Protein AF-A0A349JAU4-F1 (afdb_monomer_lite)

Sequence (386 aa):
MHLSLSAKLILGFAVILLIAALAGAVAVWSIRAIDQTSDAAIAVGKVDIAILECRRSEKDFILRGRGKPAGDEKDAVEKHADAVRALAASEANVAGCVLTDGQRDLLAVVGPLRTHYAMQFADLITAVERRESAFADWRQLGWDFTAAIQVARATGGLSASELALLDQEVVQPFLLLRITAVYLLATRADAQWDGYQKQLAVVRGSFDRFASGAPSAAALSASIKTLLARYAAAGAEFHAGMLAQRTAESAMSKAGRSIQVSLAPLAASLTEAQHAQIARSYLLMGILGLGMMLAAIFVAWAVMRTVARPVGAAARQLVAAGEQIGAASGQVGSSSQTLAQGASEQAGSLEETSATLEELAAGTRQNANHARQADALAKEAQPANS

Foldseek 3Di:
DDDDPVRLVVVLVVVLVVLVVVLVVLVVVLVVVLVLLVQLLVLLVQLLVLLVQLVVLLVQCVVQPQDDDVPDPGGSLRSNVVSLVSNVVSLVSSVPGDDDPVLVVLSVLLVVLSVQLNVLSVLLSVLSVLLVVLVVQLVVLLVVLVVLLVVVVVVPQFDPVLNVLCCVLAVVLVVVLVVLLVVCVVVVDVVSVVVSVVSLVSNVVSLVVSCVVTVSCVVSSVVNVVSSVSSVVSSVSNNSSSVSNVVSVVSSVVSSVVSVVSSVVSSVVSVVVSVVSVVVSVVVSVVSVVVSVVSVVVSVVCCCVPPVVVVVVVVVVVVVVVVVVVVVVVVVVVVVVVVVVVVVVVVVVVVVVVVVVVVVVVVVVVVVVVVVVVVVVVVVPDDDDD

pLDDT: mean 90.43, std 9.56, range [39.66, 98.69]

Radius of gyration: 65.63 Å; chains: 1; bounding box: 123×42×228 Å

Secondary structure (DSSP, 8-state):
----HHHHHHHHHHHHHHHHHHHHHHHHHHHHHHHHHHHHHHHHHHHHHHHHHHHHHHHHHHHHTTPPPTT-SS-HHHHHHHHHHHHHHHHHHHHTS---HHHHHHHHTHHHHHHHHHHHHHHHHHHHHHHHHHHHHHHHHHHHHHHHHHHHHHHT-S-HHHHHHHIIIIIHHHHHHHHHHHHHHHH--HHHHHHHHHHHHHHHHHHHHHHHH-GGGHHHHHHHHHHHHHHHHHHHHHHHHHHHHHHHHHHHHHHHHHHHHHHHHHHHHHHHHHHHHHHHHHHHHHHHHHHHHHHHHHHHHHHIIIIIHHHHHHHHHHHHHHHHHHHHHHHHHHHHHHHHHHHHHHHHHHHHHHHHHHHHHHHHHHHHHHHHHHHHHHHH------

Structure (mmCIF, N/CA/C/O backbone):
data_AF-A0A349JAU4-F1
#
_entry.id   AF-A0A349JAU4-F1
#
loop_
_atom_site.group_PDB
_atom_site.id
_atom_site.type_symbol
_atom_site.label_atom_id
_atom_site.label_alt_id
_atom_site.label_comp_id
_atom_site.label_asym_id
_atom_site.label_entity_id
_atom_site.label_seq_id
_atom_site.pdbx_PDB_ins_code
_atom_site.Cartn_x
_atom_site.Cartn_y
_atom_site.Cartn_z
_atom_site.occupancy
_atom_site.B_iso_or_equiv
_atom_site.auth_seq_id
_atom_site.auth_comp_id
_atom_site.auth_asym_id
_atom_site.auth_atom_id
_atom_site.pdbx_PDB_model_num
ATOM 1 N N . MET A 1 1 ? 44.936 -10.995 -57.650 1.00 45.59 1 MET A N 1
ATOM 2 C CA . MET A 1 1 ? 43.735 -10.994 -58.519 1.00 45.59 1 MET A CA 1
ATOM 3 C C . MET A 1 1 ? 43.300 -9.559 -58.781 1.00 45.59 1 MET A C 1
ATOM 5 O O . MET A 1 1 ? 42.968 -8.858 -57.834 1.00 45.59 1 MET A O 1
ATOM 9 N N . HIS A 1 2 ? 43.315 -9.102 -60.036 1.00 69.44 2 HIS A N 1
ATOM 10 C CA . HIS A 1 2 ? 42.683 -7.834 -60.413 1.00 69.44 2 HIS A CA 1
ATOM 11 C C . HIS A 1 2 ? 41.173 -8.065 -60.554 1.00 69.44 2 HIS A C 1
ATOM 13 O O . HIS A 1 2 ? 40.732 -8.718 -61.491 1.00 69.44 2 HIS A O 1
ATOM 19 N N . LEU A 1 3 ? 40.380 -7.558 -59.609 1.00 75.31 3 LEU A N 1
ATOM 20 C CA . LEU A 1 3 ? 38.917 -7.560 -59.720 1.00 75.31 3 LEU A CA 1
ATOM 21 C C . LEU A 1 3 ? 38.465 -6.654 -60.875 1.00 75.31 3 LEU A C 1
ATOM 23 O O . LEU A 1 3 ? 38.996 -5.546 -61.039 1.00 75.31 3 LEU A O 1
ATOM 27 N N . SER A 1 4 ? 37.462 -7.110 -61.631 1.00 83.19 4 SER A N 1
ATOM 28 C CA . SER A 1 4 ? 36.796 -6.309 -62.661 1.00 83.19 4 SER A CA 1
ATOM 29 C C . SER A 1 4 ? 36.114 -5.078 -62.047 1.00 83.19 4 SER A C 1
ATOM 31 O O . SER A 1 4 ? 35.809 -5.035 -60.852 1.00 83.19 4 SER A O 1
ATOM 33 N N . LEU A 1 5 ? 35.893 -4.044 -62.862 1.00 76.25 5 LEU A N 1
ATOM 34 C CA . LEU A 1 5 ? 35.290 -2.784 -62.417 1.00 76.25 5 LEU A CA 1
ATOM 35 C C . LEU A 1 5 ? 33.889 -2.991 -61.814 1.00 76.25 5 LEU A C 1
ATOM 37 O O . LEU A 1 5 ? 33.578 -2.436 -60.761 1.00 76.25 5 LEU A O 1
ATOM 41 N N . SER A 1 6 ? 33.081 -3.845 -62.447 1.00 78.25 6 SER A N 1
ATOM 42 C CA . SER A 1 6 ? 31.750 -4.227 -61.972 1.00 78.25 6 SER A CA 1
ATOM 43 C C . SER A 1 6 ? 31.804 -4.939 -60.620 1.00 78.25 6 SER A C 1
ATOM 45 O O . SER A 1 6 ? 31.043 -4.591 -59.721 1.00 78.25 6 SER A O 1
ATOM 47 N N . ALA A 1 7 ? 32.752 -5.861 -60.427 1.00 81.12 7 ALA A N 1
ATOM 48 C CA . ALA A 1 7 ? 32.914 -6.569 -59.159 1.00 81.12 7 ALA A CA 1
ATOM 49 C C . ALA A 1 7 ? 33.270 -5.621 -58.000 1.00 81.12 7 ALA A C 1
ATOM 51 O O . ALA A 1 7 ? 32.777 -5.799 -56.890 1.00 81.12 7 ALA A O 1
ATOM 52 N N . LYS A 1 8 ? 34.072 -4.576 -58.249 1.00 78.88 8 LYS A N 1
ATOM 53 C CA . 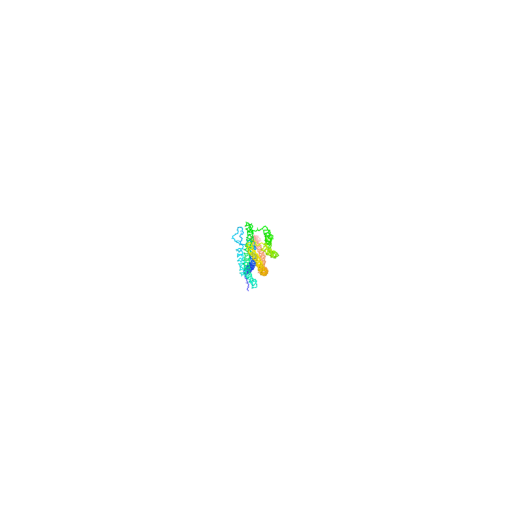LYS A 1 8 ? 34.425 -3.565 -57.233 1.00 78.88 8 LYS A CA 1
ATOM 54 C C . LYS A 1 8 ? 33.229 -2.705 -56.815 1.00 78.88 8 LYS A C 1
ATOM 56 O O . LYS A 1 8 ? 33.072 -2.431 -55.628 1.00 78.88 8 LYS A O 1
ATOM 61 N N . LEU A 1 9 ? 32.391 -2.296 -57.770 1.00 80.25 9 LEU A N 1
ATOM 62 C CA . LEU A 1 9 ? 31.185 -1.504 -57.498 1.00 80.25 9 LEU A CA 1
ATOM 63 C C . LEU A 1 9 ? 30.137 -2.314 -56.728 1.00 80.25 9 LEU A C 1
ATOM 65 O O . LEU A 1 9 ? 29.608 -1.835 -55.727 1.00 80.25 9 LEU A O 1
ATOM 69 N N . ILE A 1 10 ? 29.893 -3.559 -57.150 1.00 86.25 10 ILE A N 1
ATOM 70 C CA . ILE A 1 10 ? 28.958 -4.467 -56.473 1.00 86.25 10 ILE A CA 1
ATOM 71 C C . ILE A 1 10 ? 29.436 -4.761 -55.050 1.00 86.25 10 ILE A C 1
ATOM 73 O O . ILE A 1 10 ? 28.635 -4.711 -54.123 1.00 86.25 10 ILE A O 1
ATOM 77 N N . LEU A 1 11 ? 30.737 -5.003 -54.854 1.00 83.00 11 LEU A N 1
ATOM 78 C CA . LEU A 1 11 ? 31.301 -5.236 -53.525 1.00 83.00 11 LEU A CA 1
ATOM 79 C C . LEU A 1 11 ? 31.113 -4.021 -52.604 1.00 83.00 11 LEU A C 1
ATOM 81 O O . LEU A 1 11 ? 30.709 -4.188 -51.458 1.00 83.00 11 LEU A O 1
ATOM 85 N N . GLY A 1 12 ? 31.351 -2.802 -53.102 1.00 78.94 12 GLY A N 1
ATOM 86 C CA . GLY A 1 12 ? 31.128 -1.575 -52.331 1.00 78.94 12 GLY A CA 1
ATOM 87 C C . GLY A 1 12 ? 29.667 -1.406 -51.905 1.00 78.94 12 GLY A C 1
ATOM 88 O O . GLY A 1 12 ? 29.391 -1.124 -50.741 1.00 78.94 12 GLY A O 1
ATOM 89 N N . PHE A 1 13 ? 28.729 -1.647 -52.823 1.00 84.19 13 PHE A N 1
ATOM 90 C CA . PHE A 1 13 ? 27.298 -1.579 -52.524 1.00 84.19 13 PHE A CA 1
ATOM 91 C C . PHE A 1 13 ? 26.848 -2.682 -51.553 1.00 84.19 13 PHE A C 1
ATOM 93 O O . PHE A 1 13 ? 26.111 -2.410 -50.607 1.00 84.19 13 PHE A O 1
ATOM 100 N N . ALA A 1 14 ? 27.344 -3.911 -51.724 1.00 85.44 14 ALA A N 1
ATOM 101 C CA . ALA A 1 14 ? 27.048 -5.035 -50.838 1.00 85.44 14 ALA A CA 1
ATOM 102 C C . ALA A 1 14 ? 27.532 -4.785 -49.400 1.00 85.44 14 ALA A C 1
ATOM 104 O O . ALA A 1 14 ? 26.813 -5.089 -48.450 1.00 85.44 14 ALA A O 1
ATOM 105 N N . VAL A 1 15 ? 28.714 -4.182 -49.228 1.00 82.38 15 VAL A N 1
ATOM 106 C CA . VAL A 1 15 ? 29.238 -3.802 -47.906 1.00 82.38 15 VAL A CA 1
ATOM 107 C C . VAL A 1 15 ? 28.345 -2.751 -47.241 1.00 82.38 15 VAL A C 1
ATOM 109 O O . VAL A 1 15 ? 28.022 -2.896 -46.065 1.00 82.38 15 VAL A O 1
ATOM 112 N N . ILE A 1 16 ? 27.891 -1.734 -47.981 1.00 82.31 16 ILE A N 1
ATOM 113 C CA . ILE A 1 16 ? 26.983 -0.703 -47.447 1.00 82.31 16 ILE A CA 1
ATOM 114 C C . ILE A 1 16 ? 25.659 -1.327 -46.988 1.00 82.31 16 ILE A C 1
ATOM 116 O O . ILE A 1 16 ? 25.203 -1.045 -45.880 1.00 82.31 16 ILE A O 1
ATOM 120 N N . LEU A 1 17 ? 25.065 -2.205 -47.802 1.00 87.06 17 LEU A N 1
ATOM 121 C CA . LEU A 1 17 ? 23.822 -2.892 -47.444 1.00 87.06 17 LEU A CA 1
ATOM 122 C C . LEU A 1 17 ? 23.982 -3.788 -46.212 1.00 87.06 17 LEU A C 1
ATOM 124 O O . LEU A 1 17 ? 23.112 -3.793 -45.344 1.00 87.06 17 LEU A O 1
ATOM 128 N N . LEU A 1 18 ? 25.094 -4.518 -46.108 1.00 86.12 18 LEU A N 1
ATOM 129 C CA . LEU A 1 18 ? 25.373 -5.381 -44.960 1.00 86.12 18 LEU A CA 1
ATOM 130 C C . LEU A 1 18 ? 25.531 -4.571 -43.668 1.00 86.12 18 LEU A C 1
ATOM 132 O O . LEU A 1 18 ? 24.980 -4.942 -42.633 1.00 86.12 18 LEU A O 1
ATOM 136 N N . ILE A 1 19 ? 26.234 -3.440 -43.735 1.00 82.62 19 ILE A N 1
ATOM 137 C CA . ILE A 1 19 ? 26.391 -2.523 -42.604 1.00 82.62 19 ILE A CA 1
ATOM 138 C C . ILE A 1 19 ? 25.033 -1.935 -42.191 1.00 82.62 19 ILE A C 1
ATOM 140 O O . ILE A 1 19 ? 24.712 -1.923 -41.003 1.00 82.62 19 ILE A O 1
ATOM 144 N N . ALA A 1 20 ? 24.211 -1.503 -43.152 1.00 84.56 20 ALA A N 1
ATOM 145 C CA . ALA A 1 20 ? 22.874 -0.977 -42.879 1.00 84.56 20 ALA A CA 1
ATOM 146 C C . ALA A 1 20 ? 21.957 -2.032 -42.233 1.00 84.56 20 ALA A C 1
ATOM 148 O O . ALA A 1 20 ? 21.247 -1.732 -41.272 1.00 84.56 20 ALA A O 1
ATOM 149 N N . ALA A 1 21 ? 22.008 -3.281 -42.705 1.00 89.44 21 ALA A N 1
ATOM 150 C CA . ALA A 1 21 ? 21.253 -4.387 -42.120 1.00 89.44 21 ALA A CA 1
ATOM 151 C C . ALA A 1 21 ? 21.699 -4.691 -40.681 1.00 89.44 21 ALA A C 1
ATOM 153 O O . ALA A 1 21 ? 20.860 -4.864 -39.795 1.00 89.44 21 ALA A O 1
ATOM 154 N N . LEU A 1 22 ? 23.012 -4.699 -40.426 1.00 86.06 22 LEU A N 1
ATOM 155 C CA . LEU A 1 22 ? 23.565 -4.894 -39.087 1.00 86.06 22 LEU A CA 1
ATOM 156 C C . LEU A 1 22 ? 23.158 -3.755 -38.141 1.00 86.06 22 LEU A C 1
ATOM 158 O O . LEU A 1 22 ? 22.796 -4.013 -36.995 1.00 86.06 22 LEU A O 1
ATOM 162 N N . ALA A 1 23 ? 23.125 -2.514 -38.632 1.00 85.38 23 ALA A N 1
ATOM 163 C CA . ALA A 1 23 ? 22.622 -1.371 -37.876 1.00 85.38 23 ALA A CA 1
ATOM 164 C C . ALA A 1 23 ? 21.147 -1.497 -37.513 1.00 85.38 23 ALA A C 1
ATOM 166 O O . ALA A 1 23 ? 20.788 -1.297 -36.352 1.00 85.38 23 ALA A O 1
ATOM 167 N N . GLY A 1 24 ? 20.309 -1.905 -38.467 1.00 88.69 24 GLY A N 1
ATOM 168 C CA . GLY A 1 24 ? 18.902 -2.189 -38.202 1.00 88.69 24 GLY A CA 1
ATOM 169 C C . GLY A 1 24 ? 18.720 -3.278 -37.141 1.00 88.69 24 GLY A C 1
ATOM 170 O O . GLY A 1 24 ? 17.939 -3.105 -36.207 1.00 88.69 24 GLY A O 1
ATOM 171 N N . ALA A 1 25 ? 19.484 -4.370 -37.229 1.00 89.25 25 ALA A N 1
ATOM 172 C CA . ALA A 1 25 ? 19.414 -5.466 -36.264 1.00 89.25 25 ALA A CA 1
ATOM 173 C C . ALA A 1 25 ? 19.822 -5.030 -34.845 1.00 89.25 25 ALA A C 1
ATOM 175 O O . ALA A 1 25 ? 19.111 -5.328 -33.882 1.00 89.25 25 ALA A O 1
ATOM 176 N N . VAL A 1 26 ? 20.927 -4.287 -34.711 1.00 88.06 26 VAL A N 1
ATOM 177 C CA . VAL A 1 26 ? 21.387 -3.750 -33.418 1.00 88.06 26 VAL A CA 1
ATOM 178 C C . VAL A 1 26 ? 20.378 -2.750 -32.849 1.00 88.06 26 VAL A C 1
ATOM 180 O O . VAL A 1 26 ? 20.128 -2.768 -31.645 1.00 88.06 26 VAL A O 1
ATOM 183 N N . ALA A 1 27 ? 19.752 -1.924 -33.693 1.00 86.88 27 ALA A N 1
ATOM 184 C CA . ALA A 1 27 ? 18.729 -0.971 -33.264 1.00 86.88 27 ALA A CA 1
ATOM 185 C C . ALA A 1 27 ? 17.492 -1.667 -32.701 1.00 86.88 27 ALA A C 1
ATOM 187 O O . ALA A 1 27 ? 17.060 -1.346 -31.597 1.00 86.88 27 ALA A O 1
ATOM 188 N N . VAL A 1 28 ? 16.967 -2.673 -33.402 1.00 89.62 28 VAL A N 1
ATOM 189 C CA . VAL A 1 28 ? 15.814 -3.448 -32.922 1.00 89.62 28 VAL A CA 1
ATOM 190 C C . VAL A 1 28 ? 16.143 -4.192 -31.627 1.00 89.62 28 VAL A C 1
ATOM 192 O O . VAL A 1 28 ? 15.325 -4.216 -30.710 1.00 89.62 28 VAL A O 1
ATOM 195 N N . TRP A 1 29 ? 17.334 -4.786 -31.527 1.00 88.81 29 TRP A N 1
ATOM 196 C CA . TRP A 1 29 ? 17.776 -5.462 -30.306 1.00 88.81 29 TRP A CA 1
ATOM 197 C C . TRP A 1 29 ? 17.890 -4.495 -29.117 1.00 88.81 29 TRP A C 1
ATOM 199 O O . TRP A 1 29 ? 17.403 -4.801 -28.031 1.00 88.81 29 TRP A O 1
ATOM 209 N N . SER A 1 30 ? 18.472 -3.314 -29.341 1.00 87.00 30 SER A N 1
ATOM 210 C CA . SER A 1 30 ? 18.617 -2.258 -28.335 1.00 87.00 30 SER A CA 1
ATOM 211 C C . SER A 1 30 ? 17.263 -1.748 -27.832 1.00 87.00 30 SER A C 1
ATOM 213 O O . SER A 1 30 ? 17.060 -1.682 -26.621 1.00 87.00 30 SER A O 1
ATOM 215 N N . ILE A 1 31 ? 16.314 -1.474 -28.735 1.00 87.38 31 ILE A N 1
ATOM 216 C CA . ILE A 1 31 ? 14.961 -1.023 -28.370 1.00 87.38 31 ILE A CA 1
ATOM 217 C C . ILE A 1 31 ? 14.255 -2.079 -27.513 1.00 87.38 31 ILE A C 1
ATOM 219 O O . ILE A 1 31 ? 13.763 -1.763 -26.435 1.00 87.38 31 ILE A O 1
ATOM 223 N N . ARG A 1 32 ? 14.288 -3.353 -27.926 1.00 87.19 32 ARG A N 1
ATOM 224 C CA . ARG A 1 32 ? 13.650 -4.443 -27.165 1.00 87.19 32 ARG A CA 1
ATOM 225 C C . ARG A 1 32 ? 14.223 -4.610 -25.758 1.00 87.19 32 ARG A C 1
ATOM 227 O O . ARG A 1 32 ? 13.481 -4.951 -24.843 1.00 87.19 32 ARG A O 1
ATOM 234 N N . ALA A 1 33 ? 15.528 -4.402 -25.578 1.00 83.31 33 ALA A N 1
ATOM 235 C CA . ALA A 1 33 ? 16.152 -4.477 -24.258 1.00 83.31 33 ALA A CA 1
ATOM 236 C C . ALA A 1 33 ? 15.678 -3.339 -23.332 1.00 83.31 33 ALA A C 1
ATOM 238 O O . ALA A 1 33 ? 15.408 -3.579 -22.155 1.00 83.31 33 ALA A O 1
ATOM 239 N N . ILE A 1 34 ? 15.529 -2.126 -23.879 1.00 84.06 34 ILE A N 1
ATOM 240 C CA . ILE A 1 34 ? 15.007 -0.959 -23.152 1.00 84.06 34 ILE A CA 1
ATOM 241 C C . ILE A 1 34 ? 13.532 -1.171 -22.777 1.00 84.06 34 ILE A C 1
ATOM 243 O O . ILE A 1 34 ? 13.159 -0.919 -21.634 1.00 84.06 34 ILE A O 1
ATOM 247 N N . ASP A 1 35 ? 12.711 -1.693 -23.693 1.00 84.62 35 ASP A N 1
ATOM 248 C CA . ASP A 1 35 ? 11.289 -1.961 -23.431 1.00 84.62 35 ASP A CA 1
ATOM 249 C C . ASP A 1 35 ? 11.103 -2.943 -22.261 1.00 84.62 35 ASP A C 1
ATOM 251 O O . ASP A 1 35 ? 10.329 -2.679 -21.344 1.00 84.62 35 ASP A O 1
ATOM 255 N N . GLN A 1 36 ? 11.883 -4.030 -22.220 1.00 82.38 36 GLN A N 1
ATOM 256 C CA . GLN A 1 36 ? 11.793 -5.029 -21.145 1.00 82.38 36 GLN A CA 1
ATOM 257 C C . GLN A 1 36 ? 12.090 -4.455 -19.755 1.00 82.38 36 GLN A C 1
ATOM 259 O O . GLN A 1 36 ? 11.432 -4.816 -18.776 1.00 82.38 36 GLN A O 1
ATOM 264 N N . THR A 1 37 ? 13.089 -3.576 -19.642 1.00 82.00 37 THR A N 1
ATOM 265 C CA . THR A 1 37 ? 13.417 -2.944 -18.358 1.00 82.00 37 THR A CA 1
ATOM 266 C C . THR A 1 37 ? 12.429 -1.835 -18.003 1.00 82.00 37 THR A C 1
ATOM 268 O O . THR A 1 37 ? 12.130 -1.652 -16.822 1.00 82.00 37 THR A O 1
ATOM 271 N N . SER A 1 38 ? 11.881 -1.128 -18.997 1.00 87.25 38 SER A N 1
ATOM 272 C CA . SER A 1 38 ? 10.776 -0.167 -18.844 1.00 87.25 38 SER A CA 1
ATOM 273 C C . SER A 1 38 ? 9.530 -0.817 -18.239 1.00 87.25 38 SER A C 1
ATOM 275 O O . SER A 1 38 ? 9.020 -0.352 -17.215 1.00 87.25 38 SER A O 1
ATOM 277 N N . ASP A 1 39 ? 9.104 -1.950 -18.799 1.00 88.81 39 ASP A N 1
ATOM 278 C CA . ASP A 1 39 ? 7.924 -2.690 -18.345 1.00 88.81 39 ASP A CA 1
ATOM 279 C C . ASP A 1 39 ? 8.038 -3.119 -16.877 1.00 88.81 39 ASP A C 1
ATOM 281 O O . ASP A 1 39 ? 7.076 -2.991 -16.116 1.00 88.81 39 ASP A O 1
ATOM 285 N N . ALA A 1 40 ? 9.227 -3.555 -16.450 1.00 91.06 40 ALA A N 1
ATOM 286 C CA . ALA A 1 40 ? 9.488 -3.931 -15.063 1.00 91.06 40 ALA A CA 1
ATOM 287 C C . ALA A 1 40 ? 9.326 -2.747 -14.094 1.00 91.06 40 ALA A C 1
ATOM 289 O O . ALA A 1 40 ? 8.687 -2.883 -13.049 1.00 91.06 40 ALA A O 1
ATOM 290 N N . ALA A 1 41 ? 9.858 -1.569 -14.437 1.00 90.56 41 ALA A N 1
ATOM 291 C CA . ALA A 1 41 ? 9.730 -0.378 -13.593 1.00 90.56 41 ALA A CA 1
ATOM 292 C C . ALA A 1 41 ? 8.274 0.108 -13.503 1.00 90.56 41 ALA A C 1
ATOM 294 O O . ALA A 1 41 ? 7.793 0.448 -12.419 1.00 90.56 41 ALA A O 1
ATOM 295 N N . ILE A 1 42 ? 7.542 0.075 -14.622 1.00 91.50 42 ILE A N 1
ATOM 296 C CA . ILE A 1 42 ? 6.108 0.390 -14.655 1.00 91.50 42 ILE A CA 1
ATOM 297 C C . ILE A 1 42 ? 5.323 -0.606 -13.792 1.00 91.50 42 ILE A C 1
ATOM 299 O O . ILE A 1 42 ? 4.434 -0.203 -13.036 1.00 91.50 42 ILE A O 1
ATOM 303 N N . ALA A 1 43 ? 5.647 -1.899 -13.872 1.00 94.81 43 ALA A N 1
ATOM 304 C CA . ALA A 1 43 ? 5.011 -2.931 -13.063 1.00 94.81 43 ALA A CA 1
ATOM 305 C C . ALA A 1 43 ? 5.236 -2.696 -11.560 1.00 94.81 43 ALA A C 1
ATOM 307 O O . ALA A 1 43 ? 4.280 -2.778 -10.790 1.00 94.81 43 ALA A O 1
ATOM 308 N N . VAL A 1 44 ? 6.449 -2.310 -11.144 1.00 95.12 44 VAL A N 1
ATOM 309 C CA . VAL A 1 44 ? 6.741 -1.939 -9.747 1.00 95.12 44 VAL A CA 1
ATOM 310 C C . VAL A 1 44 ? 5.900 -0.742 -9.298 1.00 95.12 44 VAL A C 1
ATOM 312 O O . VAL A 1 44 ? 5.318 -0.779 -8.214 1.00 95.12 44 VAL A O 1
ATOM 315 N N . GLY A 1 45 ? 5.741 0.277 -10.148 1.00 94.00 45 GLY A N 1
ATOM 316 C CA . GLY A 1 45 ? 4.849 1.408 -9.867 1.00 94.00 45 GLY A CA 1
ATOM 317 C C . GLY A 1 45 ? 3.391 0.988 -9.630 1.00 94.00 45 GLY A C 1
ATOM 318 O O . GLY A 1 45 ? 2.720 1.532 -8.754 1.00 94.00 45 GLY A O 1
ATOM 319 N N . LYS A 1 46 ? 2.900 -0.038 -10.339 1.00 95.94 46 LYS A N 1
ATOM 320 C CA . LYS A 1 46 ? 1.552 -0.596 -10.113 1.00 95.94 46 LYS A CA 1
ATOM 321 C C . LYS A 1 46 ? 1.415 -1.312 -8.768 1.00 95.94 46 LYS A C 1
ATOM 323 O O . LYS A 1 46 ? 0.311 -1.347 -8.227 1.00 95.94 46 LYS A O 1
ATOM 328 N N . VAL A 1 47 ? 2.497 -1.863 -8.211 1.00 96.44 47 VAL A N 1
ATOM 329 C CA . VAL A 1 47 ? 2.487 -2.422 -6.847 1.00 96.44 47 VAL A CA 1
ATOM 330 C C . VAL A 1 47 ? 2.284 -1.302 -5.824 1.00 96.44 47 VAL A C 1
ATOM 332 O O . VAL A 1 47 ? 1.452 -1.447 -4.929 1.00 96.44 47 VAL A O 1
ATOM 335 N N . ASP A 1 48 ? 2.972 -0.166 -5.987 1.00 93.81 48 ASP A N 1
ATOM 336 C CA . ASP A 1 48 ? 2.828 0.991 -5.089 1.00 93.81 48 ASP A CA 1
ATOM 337 C C . ASP A 1 48 ? 1.407 1.585 -5.140 1.00 93.81 48 ASP A C 1
ATOM 339 O O . ASP A 1 48 ? 0.779 1.829 -4.110 1.00 93.81 48 ASP A O 1
ATOM 343 N N . ILE A 1 49 ? 0.828 1.712 -6.338 1.00 95.88 49 ILE A N 1
ATOM 344 C CA . ILE A 1 49 ? -0.571 2.143 -6.494 1.00 95.88 49 ILE A CA 1
ATOM 345 C C . ILE A 1 49 ? -1.529 1.161 -5.803 1.00 95.88 49 ILE A C 1
ATOM 347 O O . ILE A 1 49 ? -2.412 1.582 -5.054 1.00 95.88 49 ILE A O 1
ATOM 351 N N . ALA A 1 50 ? -1.341 -0.146 -5.993 1.00 97.31 50 ALA A N 1
ATOM 352 C CA . ALA A 1 50 ? -2.232 -1.150 -5.419 1.00 97.31 50 ALA A CA 1
ATOM 353 C C . ALA A 1 50 ? -2.194 -1.174 -3.877 1.00 97.31 50 ALA A C 1
ATOM 355 O O . ALA A 1 50 ? -3.238 -1.328 -3.236 1.00 97.31 50 ALA A O 1
ATOM 356 N N . ILE A 1 51 ? -1.029 -0.965 -3.243 1.00 96.44 51 ILE A N 1
ATOM 357 C CA . ILE A 1 51 ? -0.973 -0.847 -1.774 1.00 96.44 51 ILE A CA 1
ATOM 358 C C . ILE A 1 51 ? -1.646 0.445 -1.287 1.00 96.44 51 ILE A C 1
ATOM 360 O O . ILE A 1 51 ? -2.287 0.442 -0.234 1.00 96.44 51 ILE A O 1
ATOM 364 N N . LEU A 1 52 ? -1.584 1.540 -2.051 1.00 96.31 52 LEU A N 1
ATOM 365 C CA . LEU A 1 52 ? -2.326 2.763 -1.730 1.00 96.31 52 LEU A CA 1
ATOM 366 C C . LEU A 1 52 ? -3.846 2.556 -1.816 1.00 96.31 52 LEU A C 1
ATOM 368 O O . LEU A 1 52 ? -4.573 3.062 -0.961 1.00 96.31 52 LEU A O 1
ATOM 372 N N . GLU A 1 53 ? -4.336 1.765 -2.772 1.00 97.00 53 GLU A N 1
ATOM 373 C CA . GLU A 1 53 ? -5.754 1.383 -2.855 1.00 97.00 53 GLU A CA 1
ATOM 374 C C . GLU A 1 53 ? -6.201 0.512 -1.670 1.00 97.00 53 GLU A C 1
ATOM 376 O O . GLU A 1 53 ? -7.284 0.726 -1.109 1.00 97.00 53 GLU A O 1
ATOM 381 N N . CYS A 1 54 ? -5.348 -0.413 -1.216 1.00 97.31 54 CYS A N 1
ATOM 382 C CA . CYS A 1 54 ? -5.589 -1.178 0.011 1.00 97.31 54 CYS A CA 1
ATOM 383 C C . CYS A 1 54 ? -5.738 -0.240 1.222 1.00 97.31 54 CYS A C 1
ATOM 385 O O . CYS A 1 54 ? -6.696 -0.337 1.989 1.00 97.31 54 CYS A O 1
ATOM 387 N N . ARG A 1 55 ? -4.836 0.738 1.359 1.00 96.56 55 ARG A N 1
ATOM 388 C CA . ARG A 1 55 ? -4.875 1.717 2.458 1.00 96.56 55 ARG A CA 1
ATOM 389 C C . ARG A 1 55 ? -6.065 2.667 2.361 1.00 96.56 55 ARG A C 1
ATOM 391 O O . ARG A 1 55 ? -6.612 3.072 3.383 1.00 96.56 55 ARG A O 1
ATOM 398 N N . ARG A 1 56 ? -6.490 3.027 1.150 1.00 95.75 56 ARG A N 1
ATOM 399 C CA . ARG A 1 56 ? -7.695 3.837 0.936 1.00 95.75 56 ARG A CA 1
ATOM 400 C C . ARG A 1 56 ? -8.944 3.091 1.408 1.00 95.75 56 ARG A C 1
ATOM 402 O O . ARG A 1 56 ? -9.701 3.636 2.206 1.00 95.75 56 ARG A O 1
ATOM 409 N N . SER A 1 57 ? -9.125 1.848 0.965 1.00 95.38 57 SER A N 1
ATOM 410 C CA . SER A 1 57 ? -10.268 1.013 1.369 1.00 95.38 57 SER A CA 1
ATOM 411 C C . SER A 1 57 ? -10.269 0.692 2.871 1.00 95.38 57 SER A C 1
ATOM 413 O O . SER A 1 57 ? -11.330 0.688 3.490 1.00 95.38 57 SER A O 1
ATOM 415 N N . GLU A 1 58 ? -9.093 0.538 3.492 1.00 95.69 58 GLU A N 1
ATOM 416 C CA . GLU A 1 58 ? -8.943 0.449 4.955 1.00 95.69 58 GLU A CA 1
ATOM 417 C C . GLU A 1 58 ? -9.541 1.680 5.660 1.00 95.69 58 GLU A C 1
ATOM 419 O O . GLU A 1 58 ? -10.324 1.549 6.605 1.00 95.69 58 GLU A O 1
ATOM 424 N N . LYS A 1 59 ? -9.212 2.892 5.193 1.00 95.12 59 LYS A N 1
ATOM 425 C CA . LYS A 1 59 ? -9.752 4.132 5.772 1.00 95.12 59 LYS A CA 1
ATOM 426 C C . LYS A 1 59 ? -11.245 4.291 5.514 1.00 95.12 59 LYS A C 1
ATOM 428 O O . LYS A 1 59 ? -11.961 4.730 6.413 1.00 95.12 59 LYS A O 1
ATOM 433 N N . ASP A 1 60 ? -11.728 3.881 4.346 1.00 94.69 60 ASP A N 1
ATOM 434 C CA . ASP A 1 60 ? -13.163 3.857 4.060 1.00 94.69 60 ASP A CA 1
ATOM 435 C C . ASP A 1 60 ? -13.919 2.934 5.033 1.00 94.69 60 ASP A C 1
ATOM 437 O O . ASP A 1 60 ? -14.978 3.325 5.532 1.00 94.69 60 ASP A O 1
ATOM 441 N N . PHE A 1 61 ? -13.350 1.772 5.377 1.00 96.00 61 PHE A N 1
ATOM 442 C CA . PHE A 1 61 ? -13.910 0.866 6.383 1.00 96.00 61 PHE A CA 1
ATOM 443 C C . PHE A 1 61 ? -13.913 1.486 7.786 1.00 96.00 61 PHE A C 1
ATOM 445 O O . PHE A 1 61 ? -14.926 1.437 8.476 1.00 96.00 61 PHE A O 1
ATOM 452 N N . ILE A 1 62 ? -12.828 2.138 8.212 1.00 92.56 62 ILE A N 1
ATOM 453 C CA . ILE A 1 62 ? -12.774 2.798 9.531 1.00 92.56 62 ILE A CA 1
ATOM 454 C C . ILE A 1 62 ? -13.833 3.906 9.660 1.00 92.56 62 ILE A C 1
ATOM 456 O O . ILE A 1 62 ? -14.376 4.124 10.745 1.00 92.56 62 ILE A O 1
ATOM 460 N N . LEU A 1 63 ? -14.126 4.610 8.562 1.00 90.38 63 LEU A N 1
ATOM 461 C CA . LEU A 1 63 ? -15.095 5.705 8.538 1.00 90.38 63 LEU A CA 1
ATOM 462 C C . LEU A 1 63 ? -16.548 5.226 8.461 1.00 90.38 63 LEU A C 1
ATOM 464 O O . LEU A 1 63 ? -17.419 5.854 9.061 1.00 90.38 63 LEU A O 1
ATOM 468 N N . ARG A 1 64 ? -16.826 4.166 7.693 1.00 88.94 64 ARG A N 1
ATOM 469 C CA . ARG A 1 64 ? -18.202 3.768 7.329 1.00 88.94 64 ARG A CA 1
ATOM 470 C C . ARG A 1 64 ? -18.585 2.351 7.762 1.00 88.94 64 ARG A C 1
ATOM 472 O O . ARG A 1 64 ? -19.731 1.947 7.567 1.00 88.94 64 ARG A O 1
ATOM 479 N N . GLY A 1 65 ? -17.661 1.584 8.333 1.00 90.38 65 GLY A N 1
ATOM 480 C CA . GLY A 1 65 ? -17.836 0.156 8.586 1.00 90.38 65 GLY A CA 1
ATOM 481 C C . GLY A 1 65 ? -18.167 -0.597 7.295 1.00 90.38 65 GLY A C 1
ATOM 482 O O . GLY A 1 65 ? -17.573 -0.348 6.246 1.00 90.38 65 GLY A O 1
ATOM 483 N N . ARG A 1 66 ? -19.166 -1.484 7.358 1.00 89.56 66 ARG A N 1
ATOM 484 C CA . ARG A 1 66 ? -19.716 -2.203 6.191 1.00 89.56 66 ARG A CA 1
ATOM 485 C C . ARG A 1 66 ? -20.803 -1.429 5.432 1.00 89.56 66 ARG A C 1
ATOM 487 O O . ARG A 1 66 ? -21.511 -1.993 4.603 1.00 89.56 66 ARG A O 1
ATOM 494 N N . GLY A 1 67 ? -20.975 -0.139 5.719 1.00 87.44 67 GLY A N 1
ATOM 495 C CA . GLY A 1 67 ? -21.896 0.707 4.968 1.00 87.44 67 GLY A CA 1
ATOM 496 C C . GLY A 1 67 ? -21.432 0.880 3.520 1.00 87.44 67 GLY A C 1
ATOM 497 O O . GLY A 1 67 ? -20.283 1.251 3.273 1.00 87.44 67 GLY A O 1
ATOM 498 N N . LYS A 1 68 ? -22.331 0.646 2.560 1.00 87.50 68 LYS A N 1
ATOM 499 C CA . LYS A 1 68 ? -22.072 0.888 1.134 1.00 87.50 68 LYS A CA 1
ATOM 500 C C . LYS A 1 68 ? -22.311 2.366 0.801 1.00 87.50 68 LYS A C 1
ATOM 502 O O . LYS A 1 68 ? -23.373 2.887 1.153 1.00 87.50 68 LYS A O 1
ATOM 507 N N . PRO A 1 69 ? -21.365 3.066 0.150 1.00 81.25 69 PRO A N 1
ATOM 508 C CA . PRO A 1 69 ? -21.632 4.398 -0.381 1.00 81.25 69 PRO A CA 1
ATOM 509 C C . PRO A 1 69 ? -22.768 4.369 -1.412 1.00 81.25 69 PRO A C 1
ATOM 511 O O . PRO A 1 69 ? -23.003 3.359 -2.074 1.00 81.25 69 PRO A O 1
ATOM 514 N N . ALA A 1 70 ? -23.490 5.480 -1.556 1.00 79.69 70 ALA A N 1
ATOM 515 C CA . ALA A 1 70 ? -24.579 5.564 -2.523 1.00 79.69 70 ALA A CA 1
ATOM 516 C C . ALA A 1 70 ? -24.051 5.336 -3.951 1.00 79.69 70 ALA A C 1
ATOM 518 O O . ALA A 1 70 ? -23.151 6.045 -4.397 1.00 79.69 70 ALA A O 1
ATOM 519 N N . GLY A 1 71 ? -24.619 4.351 -4.651 1.00 83.69 71 GLY A N 1
ATOM 520 C CA . GLY A 1 71 ? -24.208 3.970 -6.006 1.00 83.69 71 GLY A CA 1
ATOM 521 C C . GLY A 1 71 ? -23.078 2.938 -6.080 1.00 83.69 71 GLY A C 1
ATOM 522 O O . GLY A 1 71 ? -22.752 2.502 -7.178 1.00 83.69 71 GLY A O 1
ATOM 523 N N . ASP A 1 72 ? -22.511 2.512 -4.948 1.00 86.81 72 ASP A N 1
ATOM 524 C CA . ASP A 1 72 ? -21.525 1.431 -4.913 1.00 86.81 72 ASP A CA 1
ATOM 525 C C . ASP A 1 72 ? -22.186 0.057 -4.717 1.00 86.81 72 ASP A C 1
ATOM 527 O O . ASP A 1 72 ? -23.023 -0.135 -3.833 1.00 86.81 72 ASP A O 1
ATOM 531 N N . GLU A 1 73 ? -21.737 -0.941 -5.481 1.00 90.25 73 GLU A N 1
ATOM 532 C CA . GLU A 1 73 ? -22.176 -2.337 -5.320 1.00 90.25 73 GLU A CA 1
ATOM 533 C C . GLU A 1 73 ? -21.483 -3.051 -4.150 1.00 90.25 73 GLU A C 1
ATOM 535 O O . GLU A 1 73 ? -22.053 -3.971 -3.557 1.00 90.25 73 GLU A O 1
ATOM 540 N N . LYS A 1 74 ? -20.266 -2.617 -3.799 1.00 92.19 74 LYS A N 1
ATOM 541 C CA . LYS A 1 74 ? -19.383 -3.260 -2.815 1.00 92.19 74 LYS A CA 1
ATOM 542 C C . LYS A 1 74 ? -19.140 -2.376 -1.600 1.00 92.19 74 LYS A C 1
ATOM 544 O O . LYS A 1 74 ? -18.943 -1.167 -1.740 1.00 92.19 74 LYS A O 1
ATOM 549 N N . ASP A 1 75 ? -19.109 -2.988 -0.420 1.00 93.94 75 ASP A N 1
ATOM 550 C CA . ASP A 1 75 ? -18.673 -2.314 0.802 1.00 93.94 75 ASP A CA 1
ATOM 551 C C . ASP A 1 75 ? -17.139 -2.143 0.852 1.00 93.94 75 ASP A C 1
ATOM 553 O O . ASP A 1 75 ? -16.398 -2.583 -0.034 1.00 93.94 75 ASP A O 1
ATOM 557 N N . ALA A 1 76 ? -16.643 -1.459 1.884 1.00 94.19 76 ALA A N 1
ATOM 558 C CA . ALA A 1 76 ? -15.213 -1.202 2.032 1.00 94.19 76 ALA A CA 1
ATOM 559 C C . ALA A 1 76 ? -14.378 -2.477 2.268 1.00 94.19 76 ALA A C 1
ATOM 561 O O . ALA A 1 76 ? -13.220 -2.520 1.855 1.00 94.19 76 ALA A O 1
ATOM 562 N N . VAL A 1 77 ? -14.948 -3.519 2.883 1.00 96.12 77 VAL A N 1
ATOM 563 C CA . VAL A 1 77 ? -14.271 -4.805 3.124 1.00 96.12 77 VAL A CA 1
ATOM 564 C C . VAL A 1 77 ? -14.117 -5.571 1.812 1.00 96.12 77 VAL A C 1
ATOM 566 O O . VAL A 1 77 ? -13.035 -6.071 1.506 1.00 96.12 77 VAL A O 1
ATOM 569 N N . GLU A 1 78 ? -15.174 -5.618 1.004 1.00 95.88 78 GLU A N 1
ATOM 570 C CA . GLU A 1 78 ? -15.167 -6.224 -0.328 1.00 95.88 78 GLU A CA 1
ATOM 571 C C . GLU A 1 78 ? -14.174 -5.507 -1.256 1.00 95.88 78 GLU A C 1
ATOM 573 O O . GLU A 1 78 ? -13.354 -6.159 -1.909 1.00 95.88 78 GLU A O 1
ATOM 578 N N . LYS A 1 79 ? -14.185 -4.165 -1.252 1.00 95.69 79 LYS A N 1
ATOM 579 C CA . LYS A 1 79 ? -13.219 -3.337 -1.995 1.00 95.69 79 LYS A CA 1
ATOM 580 C C . LYS A 1 79 ? -11.783 -3.561 -1.524 1.00 95.69 79 LYS A C 1
ATOM 582 O O . LYS A 1 79 ? -10.874 -3.612 -2.347 1.00 95.69 79 LYS A O 1
ATOM 587 N N . HIS A 1 80 ? -11.565 -3.733 -0.223 1.00 97.44 80 HIS A N 1
ATOM 588 C CA . HIS A 1 80 ? -10.240 -4.047 0.302 1.00 97.44 80 HIS A CA 1
ATOM 589 C C . HIS A 1 80 ? -9.755 -5.425 -0.153 1.00 97.44 80 HIS A C 1
ATOM 591 O O . HIS A 1 80 ? -8.607 -5.575 -0.562 1.00 97.44 80 HIS A O 1
ATOM 597 N N . ALA A 1 81 ? -10.631 -6.433 -0.146 1.00 97.44 81 ALA A N 1
ATOM 598 C CA . ALA A 1 81 ? -10.296 -7.762 -0.646 1.00 97.44 81 ALA A CA 1
ATOM 599 C C . ALA A 1 81 ? -9.941 -7.742 -2.146 1.00 97.44 81 ALA A C 1
ATOM 601 O O . ALA A 1 81 ? -9.006 -8.430 -2.561 1.00 97.44 81 ALA A O 1
ATOM 602 N N . ASP A 1 82 ? -10.649 -6.942 -2.954 1.00 97.44 82 ASP A N 1
ATOM 603 C CA . ASP A 1 82 ? -10.283 -6.690 -4.354 1.00 97.44 82 ASP A CA 1
ATOM 604 C C . ASP A 1 82 ? -8.906 -6.022 -4.467 1.00 97.44 82 ASP A C 1
ATOM 606 O O . ASP A 1 82 ? -8.070 -6.484 -5.241 1.00 97.44 82 ASP A O 1
ATOM 610 N N . ALA A 1 83 ? -8.640 -4.984 -3.668 1.00 97.94 83 ALA A N 1
ATOM 611 C CA . ALA A 1 83 ? -7.367 -4.266 -3.685 1.00 97.94 83 ALA A CA 1
ATOM 612 C C . ALA A 1 83 ? -6.184 -5.170 -3.291 1.00 97.94 83 ALA A C 1
ATOM 614 O O . ALA A 1 83 ? -5.142 -5.145 -3.942 1.00 97.94 83 ALA A O 1
ATOM 615 N N . VAL A 1 84 ? -6.347 -6.043 -2.289 1.00 98.06 84 VAL A N 1
ATOM 616 C CA . VAL A 1 84 ? -5.314 -7.022 -1.900 1.00 98.06 84 VAL A CA 1
ATOM 617 C C . VAL A 1 84 ? -5.058 -8.039 -3.018 1.00 98.06 84 VAL A C 1
ATOM 619 O O . VAL A 1 84 ? -3.906 -8.420 -3.247 1.00 98.06 84 VAL A O 1
ATOM 622 N N . ARG A 1 85 ? -6.100 -8.466 -3.748 1.00 98.19 85 ARG A N 1
ATOM 623 C CA . ARG A 1 85 ? -5.943 -9.310 -4.946 1.00 98.19 85 ARG A CA 1
ATOM 624 C C . ARG A 1 85 ? -5.216 -8.570 -6.066 1.00 98.19 85 ARG A C 1
ATOM 626 O O . ARG A 1 85 ? -4.326 -9.151 -6.680 1.00 98.19 85 ARG A O 1
ATOM 633 N N . ALA A 1 86 ? -5.556 -7.306 -6.306 1.00 98.00 86 ALA A N 1
ATOM 634 C CA . ALA A 1 86 ? -4.878 -6.467 -7.290 1.00 98.00 86 ALA A CA 1
ATOM 635 C C . ALA A 1 86 ? -3.399 -6.266 -6.931 1.00 98.00 86 ALA A C 1
ATOM 637 O O . ALA A 1 86 ? -2.539 -6.379 -7.798 1.00 98.00 86 ALA A O 1
ATOM 638 N N . LEU A 1 87 ? -3.082 -6.073 -5.648 1.00 97.94 87 LEU A N 1
ATOM 639 C CA . LEU A 1 87 ? -1.708 -5.988 -5.159 1.00 97.94 87 LEU A CA 1
ATOM 640 C C . LEU A 1 87 ? -0.933 -7.290 -5.404 1.00 97.94 87 LEU A C 1
ATOM 642 O O . LEU A 1 87 ? 0.188 -7.242 -5.902 1.00 97.94 87 LEU A O 1
ATOM 646 N N . ALA A 1 88 ? -1.538 -8.446 -5.117 1.00 98.19 88 ALA A N 1
ATOM 647 C CA . ALA A 1 88 ? -0.935 -9.748 -5.408 1.00 98.19 88 ALA A CA 1
ATOM 648 C C . ALA A 1 88 ? -0.718 -9.969 -6.918 1.00 98.19 88 ALA A C 1
ATOM 650 O O . ALA A 1 88 ? 0.305 -10.513 -7.326 1.00 98.19 88 ALA A O 1
ATOM 651 N N . ALA A 1 89 ? -1.657 -9.524 -7.757 1.00 98.19 89 ALA A N 1
ATOM 652 C CA . ALA A 1 89 ? -1.520 -9.593 -9.209 1.00 98.19 89 ALA A CA 1
ATOM 653 C C . ALA A 1 89 ? -0.404 -8.667 -9.723 1.00 98.19 89 ALA A C 1
ATOM 655 O O . ALA A 1 89 ? 0.391 -9.077 -10.565 1.00 98.19 89 ALA A O 1
ATOM 656 N N . SER A 1 90 ? -0.297 -7.443 -9.197 1.00 97.12 90 SER A N 1
ATOM 657 C CA . SER A 1 90 ? 0.801 -6.522 -9.513 1.00 97.12 90 SER A CA 1
ATOM 658 C C . SER A 1 90 ? 2.157 -7.093 -9.091 1.00 97.12 90 SER A C 1
ATOM 660 O O . SER A 1 90 ? 3.103 -7.025 -9.867 1.00 97.12 90 SER A O 1
ATOM 662 N N . GLU A 1 91 ? 2.246 -7.711 -7.910 1.00 96.19 91 GLU A N 1
ATOM 663 C CA . GLU A 1 91 ? 3.443 -8.424 -7.440 1.00 96.19 91 GLU A CA 1
ATOM 664 C C . GLU A 1 91 ? 3.842 -9.550 -8.412 1.00 96.19 91 GLU A C 1
ATOM 666 O O . GLU A 1 91 ? 4.992 -9.620 -8.847 1.00 96.19 91 GLU A O 1
ATOM 671 N N . ALA A 1 92 ? 2.882 -10.387 -8.822 1.00 97.06 92 ALA A N 1
ATOM 672 C CA . ALA A 1 92 ? 3.115 -11.464 -9.784 1.00 97.06 92 ALA A CA 1
ATOM 673 C C . ALA A 1 92 ? 3.548 -10.943 -11.167 1.00 97.06 92 ALA A C 1
ATOM 675 O O . ALA A 1 92 ? 4.407 -11.546 -11.809 1.00 97.06 92 ALA A O 1
ATOM 676 N N . ASN A 1 93 ? 3.002 -9.805 -11.609 1.00 96.31 93 ASN A N 1
ATOM 677 C CA . ASN A 1 93 ? 3.413 -9.164 -12.859 1.00 96.31 93 ASN A CA 1
ATOM 678 C C . ASN A 1 93 ? 4.881 -8.725 -12.811 1.00 96.31 93 ASN A C 1
ATOM 680 O O . ASN A 1 93 ? 5.602 -8.957 -13.776 1.00 96.31 93 ASN A O 1
ATOM 684 N N . VAL A 1 94 ? 5.342 -8.155 -11.689 1.00 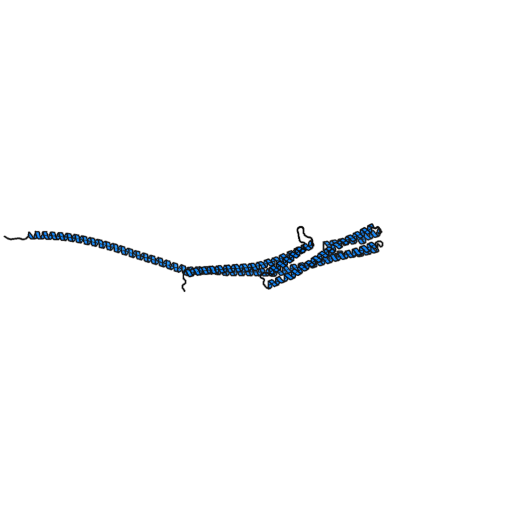95.75 94 VAL A N 1
ATOM 685 C CA . VAL A 1 94 ? 6.765 -7.819 -11.505 1.00 95.75 94 VAL A CA 1
ATOM 686 C C . VAL A 1 94 ? 7.621 -9.086 -11.511 1.00 95.75 94 VAL A C 1
ATOM 688 O O . VAL A 1 94 ? 8.665 -9.113 -12.156 1.00 95.75 94 VAL A O 1
ATOM 691 N N . ALA A 1 95 ? 7.172 -10.159 -10.854 1.00 95.12 95 ALA A N 1
ATOM 692 C CA . ALA A 1 95 ? 7.889 -11.437 -10.832 1.00 95.12 95 ALA A CA 1
ATOM 693 C C . ALA A 1 95 ? 8.015 -12.093 -12.222 1.00 95.12 95 ALA A C 1
ATOM 695 O O . ALA A 1 95 ? 8.948 -12.860 -12.451 1.00 95.12 95 ALA A O 1
ATOM 696 N N . GLY A 1 96 ? 7.095 -11.792 -13.146 1.00 94.56 96 GLY A N 1
ATOM 697 C CA . GLY A 1 96 ? 7.149 -12.230 -14.543 1.00 94.56 96 GLY A CA 1
ATOM 698 C C . GLY A 1 96 ? 8.122 -11.437 -15.425 1.00 94.56 96 GLY A C 1
ATOM 699 O O . GLY A 1 96 ? 8.385 -11.847 -16.556 1.00 94.56 96 GLY A O 1
ATOM 700 N N . CYS A 1 97 ? 8.660 -10.315 -14.940 1.00 92.81 97 CYS A N 1
ATOM 701 C CA . CYS A 1 97 ? 9.644 -9.517 -15.666 1.00 92.81 97 CYS A CA 1
ATOM 702 C C . CYS A 1 97 ? 11.051 -10.136 -15.609 1.00 92.81 97 CYS A C 1
ATOM 704 O O . CYS A 1 97 ? 11.376 -10.963 -14.755 1.00 92.81 97 CYS A O 1
ATOM 706 N N . VAL A 1 98 ? 11.930 -9.691 -16.511 1.00 90.06 98 VAL A N 1
ATOM 707 C CA . VAL A 1 98 ? 13.347 -10.077 -16.491 1.00 90.06 98 VAL A CA 1
ATOM 708 C C . VAL A 1 98 ? 14.052 -9.328 -15.357 1.00 90.06 98 VAL A C 1
ATOM 710 O O . VAL A 1 98 ? 14.368 -8.148 -15.492 1.00 90.06 98 VAL A O 1
ATOM 713 N N . LEU A 1 99 ? 14.293 -10.021 -14.243 1.00 91.56 99 LEU A N 1
ATOM 714 C CA . LEU A 1 99 ? 14.899 -9.470 -13.027 1.00 91.56 99 LEU A CA 1
ATOM 715 C C . LEU A 1 99 ? 16.227 -10.155 -12.682 1.00 91.56 99 LEU A C 1
ATOM 717 O O . LEU A 1 99 ? 16.381 -11.373 -12.835 1.00 91.56 99 LEU A O 1
ATOM 721 N N . THR A 1 100 ? 17.170 -9.384 -12.140 1.00 92.50 100 THR A N 1
ATOM 722 C CA . THR A 1 100 ? 18.389 -9.934 -11.522 1.00 92.50 100 THR A CA 1
ATOM 723 C C . THR A 1 100 ? 18.057 -10.696 -10.233 1.00 92.50 100 THR A C 1
ATOM 725 O O . THR A 1 100 ? 16.977 -10.522 -9.668 1.00 92.50 100 THR A O 1
ATOM 728 N N . ASP A 1 101 ? 18.977 -11.533 -9.737 1.00 94.06 101 ASP A N 1
ATOM 729 C CA . ASP A 1 101 ? 18.780 -12.235 -8.455 1.00 94.06 101 ASP A CA 1
ATOM 730 C C . ASP A 1 101 ? 18.521 -11.246 -7.306 1.00 94.06 101 ASP A C 1
ATOM 732 O O . ASP A 1 101 ? 17.529 -11.377 -6.599 1.00 94.06 101 ASP A O 1
ATOM 736 N N . GLY A 1 102 ? 19.315 -10.173 -7.205 1.00 92.81 102 GLY A N 1
ATOM 737 C CA . GLY A 1 102 ? 19.116 -9.150 -6.172 1.00 92.81 102 GLY A CA 1
ATOM 738 C C . GLY A 1 102 ? 17.775 -8.411 -6.282 1.00 92.81 102 GLY A C 1
ATOM 739 O O . GLY A 1 102 ? 17.167 -8.077 -5.270 1.00 92.81 102 GLY A O 1
ATOM 740 N N . GLN A 1 103 ? 17.264 -8.186 -7.497 1.00 94.12 103 GLN A N 1
ATOM 741 C CA . GLN A 1 103 ? 15.929 -7.607 -7.697 1.00 94.12 103 GLN A CA 1
ATOM 742 C C . GLN A 1 103 ? 14.815 -8.581 -7.292 1.00 94.12 103 GLN A C 1
ATOM 744 O O . GLN A 1 103 ? 13.813 -8.158 -6.711 1.00 94.12 103 GLN A O 1
ATOM 749 N N . ARG A 1 104 ? 14.995 -9.883 -7.550 1.00 94.75 104 ARG A N 1
ATOM 750 C CA . ARG A 1 104 ? 14.074 -10.926 -7.075 1.00 94.75 104 ARG A CA 1
ATOM 751 C C . ARG A 1 104 ? 14.062 -11.016 -5.553 1.00 94.75 104 ARG A C 1
ATOM 753 O O . ARG A 1 104 ? 12.980 -11.108 -4.981 1.00 94.75 104 ARG A O 1
ATOM 760 N N . ASP A 1 105 ? 15.218 -10.905 -4.906 1.00 94.38 105 ASP A N 1
ATOM 761 C CA . ASP A 1 105 ? 15.319 -10.904 -3.443 1.00 94.38 105 ASP A CA 1
ATOM 762 C C . ASP A 1 105 ? 14.588 -9.705 -2.822 1.00 94.38 105 ASP A C 1
ATOM 764 O O . ASP A 1 105 ? 13.858 -9.857 -1.841 1.00 94.38 105 ASP A O 1
ATOM 768 N N . LEU A 1 106 ? 14.716 -8.517 -3.427 1.00 93.50 106 LEU A N 1
ATOM 769 C CA . LEU A 1 106 ? 13.974 -7.325 -3.003 1.00 93.50 106 LEU A CA 1
ATOM 770 C C . LEU A 1 106 ? 12.455 -7.510 -3.151 1.00 93.50 106 LEU A C 1
ATOM 772 O O . LEU A 1 106 ? 11.699 -7.150 -2.246 1.00 93.50 106 LEU A O 1
ATOM 776 N N . LEU A 1 107 ? 12.004 -8.096 -4.266 1.00 95.31 107 LEU A N 1
ATOM 777 C CA . LEU A 1 107 ? 10.587 -8.379 -4.507 1.00 95.31 107 LEU A CA 1
ATOM 778 C C . LEU A 1 107 ? 10.029 -9.433 -3.538 1.00 95.31 107 LEU A C 1
ATOM 780 O O . LEU A 1 107 ? 8.892 -9.303 -3.090 1.00 95.31 107 LEU A O 1
ATOM 784 N N . ALA A 1 108 ? 10.819 -10.447 -3.177 1.00 95.12 108 ALA A N 1
ATOM 785 C CA . ALA A 1 108 ? 10.381 -11.572 -2.345 1.00 95.12 108 ALA A CA 1
ATOM 786 C C . ALA A 1 108 ? 9.876 -11.155 -0.950 1.00 95.12 108 ALA A C 1
ATOM 788 O O . ALA A 1 108 ? 9.109 -11.885 -0.320 1.00 95.12 108 ALA A O 1
ATOM 789 N N . VAL A 1 109 ? 10.261 -9.968 -0.470 1.00 94.06 109 VAL A N 1
ATOM 790 C CA . VAL A 1 109 ? 9.795 -9.403 0.806 1.00 94.06 109 VAL A CA 1
ATOM 791 C C . VAL A 1 109 ? 8.331 -8.933 0.735 1.00 94.06 109 VAL A C 1
ATOM 793 O O . VAL A 1 109 ? 7.638 -8.903 1.755 1.00 94.06 109 VAL A O 1
ATOM 796 N N . VAL A 1 110 ? 7.828 -8.591 -0.456 1.00 95.94 110 VAL A N 1
ATOM 797 C CA . VAL A 1 110 ? 6.491 -8.002 -0.646 1.00 95.94 110 VAL A CA 1
ATOM 798 C C . VAL A 1 110 ? 5.378 -8.994 -0.302 1.00 95.94 110 VAL A C 1
ATOM 800 O O . VAL A 1 110 ? 4.448 -8.631 0.418 1.00 95.94 110 VAL A O 1
ATOM 803 N N . GLY A 1 111 ? 5.481 -10.251 -0.738 1.00 96.75 111 GLY A N 1
ATOM 804 C CA . GLY A 1 111 ? 4.455 -11.275 -0.515 1.00 96.75 111 GLY A CA 1
ATOM 805 C C . GLY A 1 111 ? 4.138 -11.553 0.964 1.00 96.75 111 GLY A C 1
ATOM 806 O O . GLY A 1 111 ? 2.962 -11.500 1.357 1.00 96.75 111 GLY A O 1
ATOM 807 N N . PRO A 1 112 ? 5.145 -11.806 1.825 1.00 97.44 112 PRO A N 1
ATOM 808 C CA . PRO A 1 112 ? 4.944 -11.940 3.267 1.00 97.44 112 PRO A CA 1
ATOM 809 C C . PRO A 1 112 ? 4.337 -10.686 3.906 1.00 97.44 112 PRO A C 1
ATOM 811 O O . PRO A 1 112 ? 3.401 -10.797 4.700 1.00 97.44 112 PRO A O 1
ATOM 814 N N . LEU A 1 113 ? 4.805 -9.489 3.529 1.00 97.19 113 LEU A N 1
ATOM 815 C CA . LEU A 1 113 ? 4.265 -8.229 4.050 1.00 97.19 113 LEU A CA 1
ATOM 816 C C . LEU A 1 113 ? 2.807 -8.007 3.638 1.00 97.19 113 LEU A C 1
ATOM 818 O O . LEU A 1 113 ? 1.998 -7.601 4.470 1.00 97.19 113 LEU A O 1
ATOM 822 N N . ARG A 1 114 ? 2.451 -8.314 2.386 1.00 97.38 114 ARG A N 1
ATOM 823 C CA . ARG A 1 114 ? 1.072 -8.268 1.882 1.00 97.38 114 ARG A CA 1
ATOM 824 C C . ARG A 1 114 ? 0.168 -9.221 2.658 1.00 97.38 114 ARG A C 1
ATOM 826 O O . ARG A 1 114 ? -0.939 -8.846 3.035 1.00 97.38 114 ARG A O 1
ATOM 833 N N . THR A 1 115 ? 0.638 -10.441 2.912 1.00 97.44 115 THR A N 1
ATOM 834 C CA . THR A 1 115 ? -0.112 -11.445 3.684 1.00 97.44 115 THR A CA 1
ATOM 835 C C . THR A 1 115 ? -0.333 -10.969 5.117 1.00 97.44 115 THR A C 1
ATOM 837 O O . THR A 1 115 ? -1.462 -10.984 5.603 1.00 97.44 115 THR A O 1
ATOM 840 N N . HIS A 1 116 ? 0.718 -10.463 5.766 1.00 96.69 116 HIS A N 1
ATOM 841 C CA . HIS A 1 116 ? 0.612 -9.891 7.104 1.00 96.69 116 HIS A CA 1
ATOM 842 C C . HIS A 1 116 ? -0.348 -8.692 7.137 1.00 96.69 116 HIS A C 1
ATOM 844 O O . HIS A 1 116 ? -1.208 -8.623 8.010 1.00 96.69 116 HIS A O 1
ATOM 850 N N . TYR A 1 117 ? -0.267 -7.789 6.156 1.00 97.69 117 TYR A N 1
ATOM 851 C CA . TYR A 1 117 ? -1.174 -6.648 6.025 1.00 97.69 117 TYR A CA 1
ATOM 852 C C . TYR A 1 117 ? -2.644 -7.092 5.928 1.00 97.69 117 TYR A C 1
ATOM 854 O O . TYR A 1 117 ? -3.486 -6.578 6.662 1.00 97.69 117 TYR A O 1
ATOM 862 N N . ALA A 1 118 ? -2.949 -8.090 5.092 1.00 97.25 118 ALA A N 1
ATOM 863 C CA . ALA A 1 118 ? -4.303 -8.627 4.946 1.00 97.25 118 ALA A CA 1
ATOM 864 C C . ALA A 1 118 ? -4.824 -9.293 6.235 1.00 97.25 118 ALA A C 1
ATOM 866 O O . ALA A 1 118 ? -5.992 -9.127 6.582 1.00 97.25 118 ALA A O 1
ATOM 867 N N . MET A 1 119 ? -3.962 -10.000 6.976 1.00 97.19 119 MET A N 1
ATOM 868 C CA . MET A 1 119 ? -4.321 -10.551 8.290 1.00 97.19 119 MET A CA 1
ATOM 869 C C . MET A 1 119 ? -4.656 -9.442 9.292 1.00 97.19 119 MET A C 1
ATOM 871 O O . MET A 1 119 ? -5.679 -9.512 9.964 1.00 97.19 119 MET A O 1
ATOM 875 N N . GLN A 1 120 ? -3.840 -8.386 9.352 1.00 97.94 120 GLN A N 1
ATOM 876 C CA . GLN A 1 120 ? -4.095 -7.253 10.245 1.00 97.94 120 GLN A CA 1
ATOM 877 C C . GLN A 1 120 ? -5.379 -6.492 9.879 1.00 97.94 120 GLN A C 1
ATOM 879 O O . GLN A 1 120 ? -6.033 -5.939 10.760 1.00 97.94 120 GLN A O 1
ATOM 884 N N . PHE A 1 121 ? -5.796 -6.511 8.610 1.00 98.38 121 PHE A N 1
ATOM 885 C CA . PHE A 1 121 ? -7.108 -5.990 8.228 1.00 98.38 121 PHE A CA 1
ATOM 886 C C . PHE A 1 121 ? -8.266 -6.839 8.769 1.00 98.38 121 PHE A C 1
ATOM 888 O O . PHE A 1 121 ? -9.276 -6.291 9.204 1.00 98.38 121 PHE A O 1
ATOM 895 N N . ALA A 1 122 ? -8.131 -8.168 8.805 1.00 97.50 122 ALA A N 1
ATOM 896 C CA . ALA A 1 122 ? -9.134 -9.031 9.435 1.00 97.50 122 ALA A CA 1
ATOM 897 C C . ALA A 1 122 ? -9.245 -8.769 10.951 1.00 97.50 122 ALA A C 1
ATOM 899 O O . ALA A 1 122 ? -10.354 -8.701 11.496 1.00 97.50 122 ALA A O 1
ATOM 900 N N . ASP A 1 123 ? -8.109 -8.536 11.615 1.00 97.62 123 ASP A N 1
ATOM 901 C CA . ASP A 1 123 ? -8.068 -8.121 13.022 1.00 97.62 123 ASP A CA 1
ATOM 902 C C . ASP A 1 123 ? -8.743 -6.752 13.218 1.00 97.62 123 ASP A C 1
ATOM 904 O O . ASP A 1 123 ? -9.519 -6.566 14.159 1.00 97.62 123 ASP A O 1
ATOM 908 N N . LEU A 1 124 ? -8.512 -5.807 12.296 1.00 98.25 124 LEU A N 1
ATOM 909 C CA . LEU A 1 124 ? -9.161 -4.495 12.296 1.00 98.25 124 LEU A CA 1
ATOM 910 C C . LEU A 1 124 ? -10.685 -4.613 12.179 1.00 98.25 124 LEU A C 1
ATOM 912 O O . LEU A 1 124 ? -11.399 -3.949 12.932 1.00 98.25 124 LEU A O 1
ATOM 916 N N . ILE A 1 125 ? -11.187 -5.457 11.272 1.00 97.75 125 ILE A N 1
ATOM 917 C CA . ILE A 1 125 ? -12.628 -5.704 11.118 1.00 97.75 125 ILE A CA 1
ATOM 918 C C . ILE A 1 125 ? -13.216 -6.192 12.438 1.00 97.75 125 ILE A C 1
ATOM 920 O O . ILE A 1 125 ? -14.155 -5.586 12.954 1.00 97.75 125 ILE A O 1
ATOM 924 N N . THR A 1 126 ? -12.609 -7.227 13.017 1.00 96.94 126 THR A N 1
ATOM 925 C CA . THR A 1 126 ? -13.054 -7.817 14.285 1.00 96.94 126 THR A CA 1
ATOM 926 C C . THR A 1 126 ? -13.057 -6.781 15.413 1.00 96.94 126 THR A C 1
ATOM 928 O O . THR A 1 126 ? -14.008 -6.697 16.191 1.00 96.94 126 THR A O 1
ATOM 931 N N . ALA A 1 127 ? -12.014 -5.952 15.496 1.00 97.50 127 ALA A N 1
ATOM 932 C CA . ALA A 1 127 ? -11.903 -4.911 16.510 1.00 97.50 127 ALA A CA 1
ATOM 933 C C . ALA A 1 127 ? -12.971 -3.815 16.359 1.00 97.50 127 ALA A C 1
ATOM 935 O O . ALA A 1 127 ? -13.576 -3.405 17.353 1.00 97.50 127 ALA A O 1
ATOM 936 N N . VAL A 1 128 ? -13.228 -3.359 15.128 1.00 96.50 128 VAL A N 1
ATOM 937 C CA . VAL A 1 128 ? -14.257 -2.351 14.831 1.00 96.50 128 VAL A CA 1
ATOM 938 C C . VAL A 1 128 ? -15.651 -2.902 15.121 1.00 96.50 128 VAL A C 1
ATOM 940 O O . VAL A 1 128 ? -16.423 -2.237 15.807 1.00 96.50 128 VAL A O 1
ATOM 943 N N . GLU A 1 129 ? -15.965 -4.116 14.668 1.00 94.88 129 GLU A N 1
ATOM 944 C CA . GLU A 1 129 ? -17.267 -4.754 14.901 1.00 94.88 129 GLU A CA 1
ATOM 945 C C . GLU A 1 129 ? -17.520 -4.983 16.400 1.00 94.88 129 GLU A C 1
ATOM 947 O O . GLU A 1 129 ? -18.590 -4.630 16.903 1.00 94.88 129 GLU A O 1
ATOM 952 N N . ARG A 1 130 ? -16.515 -5.460 17.152 1.00 95.19 130 ARG A N 1
ATOM 953 C CA . ARG A 1 130 ? -16.597 -5.580 18.619 1.00 95.19 130 ARG A CA 1
ATOM 954 C C . ARG A 1 130 ? -16.847 -4.227 19.282 1.00 95.19 130 ARG A C 1
ATOM 956 O O . ARG A 1 130 ? -17.701 -4.131 20.161 1.00 95.19 130 ARG A O 1
ATOM 963 N N . ARG A 1 131 ? -16.132 -3.176 18.864 1.00 96.06 131 ARG A N 1
ATOM 964 C CA . ARG A 1 131 ? -16.296 -1.818 19.406 1.00 96.06 131 ARG A CA 1
ATOM 965 C C . ARG A 1 131 ? -17.703 -1.275 19.147 1.00 96.06 131 ARG A C 1
ATOM 967 O O . ARG A 1 131 ? -18.309 -0.712 20.055 1.00 96.06 131 ARG A O 1
ATOM 974 N N . GLU A 1 132 ? -18.220 -1.424 17.931 1.00 94.88 132 GLU A N 1
ATOM 975 C CA . GLU A 1 132 ? -19.566 -0.960 17.573 1.00 94.88 132 GLU A CA 1
ATOM 976 C C . GLU A 1 132 ? -20.659 -1.747 18.312 1.00 94.88 132 GLU A C 1
ATOM 978 O O . GLU A 1 132 ? -21.587 -1.139 18.848 1.00 94.88 132 GLU A O 1
ATOM 983 N N . SER A 1 133 ? -20.516 -3.073 18.434 1.00 95.88 133 SER A N 1
ATOM 984 C CA . SER A 1 133 ? -21.432 -3.906 19.226 1.00 95.88 133 SER A CA 1
ATOM 985 C C . SER A 1 133 ? -21.436 -3.493 20.697 1.00 95.88 133 SER A C 1
ATOM 987 O O . SER A 1 133 ? -22.497 -3.248 21.269 1.00 95.88 133 SER A O 1
ATOM 989 N N . ALA A 1 134 ? -20.253 -3.334 21.300 1.00 97.56 134 ALA A N 1
ATOM 990 C CA . ALA A 1 134 ? -20.129 -2.890 22.683 1.00 97.56 134 ALA A CA 1
ATOM 991 C C . ALA A 1 134 ? -20.763 -1.509 22.888 1.00 97.56 134 ALA A C 1
ATOM 993 O O . ALA A 1 134 ? -21.422 -1.281 23.898 1.00 97.56 134 ALA A O 1
ATOM 994 N N . PHE A 1 135 ? -20.630 -0.590 21.925 1.00 96.81 135 PHE A N 1
ATOM 995 C CA . PHE A 1 135 ? -21.311 0.701 21.995 1.00 96.81 135 PHE A CA 1
ATOM 996 C C . PHE A 1 135 ? -22.838 0.574 21.920 1.00 96.81 135 PHE A C 1
ATOM 998 O O . PHE A 1 135 ? -23.538 1.267 22.663 1.00 96.81 135 PHE A O 1
ATOM 1005 N N . ALA A 1 136 ? -23.368 -0.275 21.037 1.00 96.88 136 ALA A N 1
ATOM 1006 C CA . ALA A 1 136 ? -24.808 -0.499 20.938 1.00 96.88 136 ALA A CA 1
ATOM 1007 C C . ALA A 1 136 ? -25.383 -0.981 22.280 1.00 96.88 136 ALA A C 1
ATOM 1009 O O . ALA A 1 136 ? -26.325 -0.370 22.794 1.00 96.88 136 ALA A O 1
ATOM 1010 N N . ASP A 1 137 ? -24.739 -1.975 22.898 1.00 97.19 137 ASP A N 1
ATOM 1011 C CA . ASP A 1 137 ? -25.102 -2.482 24.224 1.00 97.19 137 ASP A CA 1
ATOM 1012 C C . ASP A 1 137 ? -24.980 -1.397 25.294 1.00 97.19 137 ASP A C 1
ATOM 1014 O O . ASP A 1 137 ? -25.880 -1.192 26.109 1.00 97.19 137 ASP A O 1
ATOM 1018 N N . TRP A 1 138 ? -23.877 -0.650 25.271 1.00 97.94 138 TRP A N 1
ATOM 1019 C CA . TRP A 1 138 ? -23.604 0.398 26.243 1.00 97.94 138 TRP A CA 1
ATOM 1020 C C . TRP A 1 138 ? -24.660 1.508 26.207 1.00 97.94 138 TRP A C 1
ATOM 1022 O O . TRP A 1 138 ? -25.140 1.968 27.247 1.00 97.94 138 TRP A O 1
ATOM 1032 N N . ARG A 1 139 ? -25.085 1.899 25.000 1.00 97.62 139 ARG A N 1
ATOM 1033 C CA . ARG A 1 139 ? -26.163 2.867 24.780 1.00 97.62 139 ARG A CA 1
ATOM 1034 C C . ARG A 1 139 ? -27.500 2.334 25.285 1.00 97.62 139 ARG A C 1
ATOM 1036 O O . ARG A 1 139 ? -28.203 3.073 25.975 1.00 97.62 139 ARG A O 1
ATOM 1043 N N . GLN A 1 140 ? -27.837 1.088 24.950 1.00 98.12 140 GLN A N 1
ATOM 1044 C CA . GLN A 1 140 ? -29.092 0.463 25.362 1.00 98.12 140 GLN A CA 1
ATOM 1045 C C . GLN A 1 140 ? -29.186 0.366 26.886 1.00 98.12 140 GLN A C 1
ATOM 1047 O O . GLN A 1 140 ? -30.170 0.813 27.466 1.00 98.12 140 GLN A O 1
ATOM 1052 N N . LEU A 1 141 ? -28.118 -0.077 27.550 1.00 98.38 141 LEU A N 1
ATOM 1053 C CA . LEU A 1 141 ? -28.044 -0.148 29.012 1.00 98.38 141 LEU A CA 1
ATOM 1054 C C . LEU A 1 141 ? -28.244 1.220 29.682 1.00 98.38 141 LEU A C 1
ATOM 1056 O O . LEU A 1 141 ? -28.834 1.304 30.757 1.00 98.38 141 LEU A O 1
ATOM 1060 N N . GLY A 1 142 ? -27.792 2.308 29.048 1.00 97.56 142 GLY A N 1
ATOM 1061 C CA . GLY A 1 142 ? -28.067 3.670 29.515 1.00 97.56 142 GLY A CA 1
ATOM 1062 C C . GLY A 1 142 ? -29.556 4.046 29.470 1.00 97.56 142 GLY A C 1
ATOM 1063 O O . GLY A 1 142 ? -30.037 4.779 30.342 1.00 97.56 142 GLY A O 1
ATOM 1064 N N . TRP A 1 143 ? -30.294 3.548 28.475 1.00 97.88 143 TRP A N 1
ATOM 1065 C CA . TRP A 1 143 ? -31.746 3.715 28.382 1.00 97.88 143 TRP A CA 1
ATOM 1066 C C . TRP A 1 143 ? -32.492 2.808 29.353 1.00 97.88 143 TRP A C 1
ATOM 1068 O O . TRP A 1 143 ? -33.368 3.302 30.059 1.00 97.88 143 TRP A O 1
ATOM 1078 N N . ASP A 1 144 ? -32.091 1.543 29.470 1.00 98.06 144 ASP A N 1
ATOM 1079 C CA . ASP A 1 144 ? -32.665 0.592 30.428 1.00 98.06 144 ASP A CA 1
ATOM 1080 C C . ASP A 1 144 ? -32.539 1.116 31.867 1.00 98.06 144 ASP A C 1
ATOM 1082 O O . ASP A 1 144 ? -33.484 1.043 32.653 1.00 98.06 144 ASP A O 1
ATOM 1086 N N . PHE A 1 145 ? -31.398 1.734 32.196 1.00 97.62 145 PHE A N 1
ATOM 1087 C CA . PHE A 1 145 ? -31.199 2.427 33.469 1.00 97.62 145 PHE A CA 1
ATOM 1088 C C . PHE A 1 145 ? -32.231 3.539 33.678 1.00 97.62 145 PHE A C 1
ATOM 1090 O O . PHE A 1 145 ? -32.861 3.615 34.729 1.00 97.62 145 PHE A O 1
ATOM 1097 N N . THR A 1 146 ? -32.438 4.390 32.671 1.00 96.25 146 THR A N 1
ATOM 1098 C CA . THR A 1 146 ? -33.392 5.509 32.747 1.00 96.25 146 THR A CA 1
ATOM 1099 C C . THR A 1 146 ? -34.832 5.004 32.888 1.00 96.25 146 THR A C 1
ATOM 1101 O O . THR A 1 146 ? -35.600 5.548 33.680 1.00 96.25 146 THR A O 1
ATOM 1104 N N . ALA A 1 147 ? -35.186 3.933 32.174 1.00 97.31 147 ALA A N 1
ATOM 1105 C CA . ALA A 1 147 ? -36.491 3.289 32.268 1.00 97.31 147 ALA A CA 1
ATOM 1106 C C . ALA A 1 147 ? -36.743 2.721 33.675 1.00 97.31 147 ALA A C 1
ATOM 1108 O O . ALA A 1 147 ? -37.815 2.942 34.239 1.00 97.31 147 ALA A O 1
ATOM 1109 N N . ALA A 1 148 ? -35.745 2.073 34.289 1.00 96.31 148 ALA A N 1
ATOM 1110 C CA . ALA A 1 148 ? -35.854 1.569 35.659 1.00 96.31 148 ALA A CA 1
ATOM 1111 C C . ALA A 1 148 ? -36.155 2.693 36.672 1.00 96.31 148 ALA A C 1
ATOM 1113 O O . ALA A 1 148 ? -36.997 2.519 37.556 1.00 96.31 148 ALA A O 1
ATOM 1114 N N . ILE A 1 149 ? -35.532 3.868 36.508 1.00 95.94 149 ILE A N 1
ATOM 1115 C CA . ILE A 1 149 ? -35.822 5.053 37.333 1.00 95.94 149 ILE A CA 1
ATOM 1116 C C . ILE A 1 149 ? -37.259 5.546 37.131 1.00 95.94 149 ILE A C 1
ATOM 1118 O O . ILE A 1 149 ? -37.951 5.852 38.102 1.00 95.94 149 ILE A O 1
ATOM 1122 N N . GLN A 1 150 ? -37.727 5.624 35.883 1.00 95.50 150 GLN A N 1
ATOM 1123 C CA . GLN A 1 150 ? -39.086 6.083 35.577 1.00 95.50 150 GLN A CA 1
ATOM 1124 C C . GLN A 1 150 ? -40.151 5.161 36.174 1.00 95.50 150 GLN A C 1
ATOM 1126 O O . GLN A 1 150 ? -41.109 5.649 36.773 1.00 95.50 150 GLN A O 1
ATOM 1131 N N . VAL A 1 151 ? -39.957 3.843 36.073 1.00 94.12 151 VAL A N 1
ATOM 1132 C CA . VAL A 1 151 ? -40.852 2.854 36.686 1.00 94.12 151 VAL A CA 1
ATOM 1133 C C . VAL A 1 151 ? -40.907 3.051 38.199 1.00 94.12 151 VAL A C 1
ATOM 1135 O O . VAL A 1 151 ? -41.997 3.160 38.757 1.00 94.12 151 VAL A O 1
ATOM 1138 N N . ALA A 1 152 ? -39.758 3.184 38.866 1.00 92.25 152 ALA A N 1
ATOM 1139 C CA . ALA A 1 152 ? -39.730 3.396 40.311 1.00 92.25 152 ALA A CA 1
ATOM 1140 C C . ALA A 1 152 ? -40.485 4.663 40.740 1.00 92.25 152 ALA A C 1
ATOM 1142 O O . ALA A 1 152 ? -41.279 4.616 41.680 1.00 92.25 152 ALA A O 1
ATOM 1143 N N . ARG A 1 153 ? -40.312 5.771 40.010 1.00 92.94 153 ARG A N 1
ATOM 1144 C CA . ARG A 1 153 ? -41.052 7.018 40.263 1.00 92.94 153 ARG A CA 1
ATOM 1145 C C . ARG A 1 153 ? -42.563 6.851 40.077 1.00 92.94 153 ARG A C 1
ATOM 1147 O O . ARG A 1 153 ? -43.329 7.404 40.858 1.00 92.94 153 ARG A O 1
ATOM 1154 N N . ALA A 1 154 ? -42.991 6.084 39.075 1.00 92.81 154 ALA A N 1
ATOM 1155 C CA . ALA A 1 154 ? -44.407 5.866 38.784 1.00 92.81 154 ALA A CA 1
ATOM 1156 C C . ALA A 1 154 ? -45.104 4.948 39.803 1.00 92.81 154 ALA A C 1
ATOM 1158 O O . ALA A 1 154 ? -46.289 5.122 40.070 1.00 92.81 154 ALA A O 1
ATOM 1159 N N . THR A 1 155 ? -44.383 3.987 40.389 1.00 88.06 155 THR A N 1
ATOM 1160 C CA . THR A 1 155 ? -44.964 3.037 41.359 1.00 88.06 155 THR A CA 1
ATOM 1161 C C . THR A 1 155 ? -45.347 3.659 42.705 1.00 88.06 155 THR A C 1
ATOM 1163 O O . THR A 1 155 ? -46.082 3.036 43.464 1.00 88.06 155 THR A O 1
ATOM 1166 N N . GLY A 1 156 ? -44.863 4.867 43.023 1.00 81.94 156 GLY A N 1
ATOM 1167 C CA . GLY A 1 156 ? -45.214 5.584 44.257 1.00 81.94 156 GLY A CA 1
ATOM 1168 C C . GLY A 1 156 ? -44.683 4.956 45.554 1.00 81.94 156 GLY A C 1
ATOM 1169 O O . GLY A 1 156 ? -45.081 5.378 46.634 1.00 81.94 156 GLY A O 1
ATOM 1170 N N . GLY A 1 157 ? -43.793 3.961 45.469 1.00 89.06 157 GLY A N 1
ATOM 1171 C CA . GLY A 1 157 ? -43.263 3.231 46.629 1.00 89.06 157 GLY A CA 1
ATOM 1172 C C . GLY A 1 157 ? -42.139 3.934 47.400 1.00 89.06 157 GLY A C 1
ATOM 1173 O O . GLY A 1 157 ? -41.666 3.384 48.387 1.00 89.06 157 GLY A O 1
ATOM 1174 N N . LEU A 1 158 ? -41.701 5.115 46.952 1.00 93.69 158 LEU A N 1
ATOM 1175 C CA . LEU A 1 158 ? -40.587 5.874 47.530 1.00 93.69 158 LEU A CA 1
ATOM 1176 C C . LEU A 1 158 ? -41.096 7.136 48.232 1.00 93.69 158 LEU A C 1
ATOM 1178 O O . LEU A 1 158 ? -41.942 7.853 47.691 1.00 93.69 158 LEU A O 1
ATOM 1182 N N . SER A 1 159 ? -40.539 7.452 49.403 1.00 95.44 159 SER A N 1
ATOM 1183 C CA . SER A 1 159 ? -40.808 8.722 50.088 1.00 95.44 159 SER A CA 1
ATOM 1184 C C . SER A 1 159 ? -40.207 9.924 49.345 1.00 95.44 159 SER A C 1
ATOM 1186 O O . SER A 1 159 ? -39.303 9.786 48.521 1.00 95.44 159 SER A O 1
ATOM 1188 N N . ALA A 1 160 ? -40.653 11.142 49.676 1.00 94.75 160 ALA A N 1
ATOM 1189 C CA . ALA A 1 160 ? -40.109 12.369 49.085 1.00 94.75 160 ALA A CA 1
ATOM 1190 C C . ALA A 1 160 ? -38.591 12.526 49.316 1.00 94.75 160 ALA A C 1
ATOM 1192 O O . ALA A 1 160 ? -37.871 12.947 48.412 1.00 94.75 160 ALA A O 1
ATOM 1193 N N . SER A 1 161 ? -38.091 12.142 50.496 1.00 95.81 161 SER A N 1
ATOM 1194 C CA . SER A 1 161 ? -36.654 12.145 50.801 1.00 95.81 161 SER A CA 1
ATOM 1195 C C . SER A 1 161 ? -35.881 11.104 49.993 1.00 95.81 161 SER A C 1
ATOM 1197 O O . SER A 1 161 ? -34.778 11.389 49.538 1.00 95.81 161 SER A O 1
ATOM 1199 N N . GLU A 1 162 ? -36.450 9.918 49.767 1.00 96.00 162 GLU A N 1
ATOM 1200 C CA . GLU A 1 162 ? -35.806 8.873 48.960 1.00 96.00 162 GLU A CA 1
ATOM 1201 C C . GLU A 1 162 ? -35.827 9.204 47.467 1.00 96.00 162 GLU A C 1
ATOM 1203 O O . GLU A 1 162 ? -34.872 8.888 46.764 1.00 96.00 162 GLU A O 1
ATOM 1208 N N . LEU A 1 163 ? -36.867 9.889 46.982 1.00 96.06 163 LEU A N 1
ATOM 1209 C CA . LEU A 1 163 ? -36.903 10.437 45.625 1.00 96.06 163 LEU A CA 1
ATOM 1210 C C . LEU A 1 163 ? -35.835 11.521 45.430 1.00 96.06 163 LEU A C 1
ATOM 1212 O O . LEU A 1 163 ? -35.138 11.513 44.418 1.00 96.06 163 LEU A O 1
ATOM 1216 N N . ALA A 1 164 ? -35.650 12.415 46.407 1.00 96.69 164 ALA A N 1
ATOM 1217 C CA . ALA A 1 164 ? -34.568 13.399 46.365 1.00 96.69 164 ALA A CA 1
ATOM 1218 C C . ALA A 1 164 ? -33.183 12.725 46.386 1.00 96.69 164 ALA A C 1
ATOM 1220 O O . ALA A 1 164 ? -32.296 13.102 45.617 1.00 96.69 164 ALA A O 1
ATOM 1221 N N . LEU A 1 165 ? -33.014 11.687 47.214 1.00 97.12 165 LEU A N 1
ATOM 1222 C CA . LEU A 1 165 ? -31.779 10.906 47.277 1.00 97.12 165 LEU A CA 1
ATOM 1223 C C . LEU A 1 165 ? -31.512 10.160 45.963 1.00 97.12 165 LEU A C 1
ATOM 1225 O O . LEU A 1 165 ? -30.376 10.135 45.499 1.00 97.12 165 LEU A O 1
ATOM 1229 N N . LEU A 1 166 ? -32.547 9.590 45.336 1.00 97.12 166 LEU A N 1
ATOM 1230 C CA . LEU A 1 166 ? -32.449 8.949 44.025 1.00 97.12 166 LEU A CA 1
ATOM 1231 C C . LEU A 1 166 ? -31.915 9.930 42.977 1.00 97.12 166 LEU A C 1
ATOM 1233 O O . LEU A 1 166 ? -31.028 9.597 42.191 1.00 97.12 166 LEU A O 1
ATOM 1237 N N . ASP A 1 167 ? -32.411 11.161 42.986 1.00 97.31 167 ASP A N 1
ATOM 1238 C CA . ASP A 1 167 ? -32.000 12.168 42.015 1.00 97.31 167 ASP A CA 1
ATOM 1239 C C . ASP A 1 167 ? -30.546 12.597 42.219 1.00 97.31 167 ASP A C 1
ATOM 1241 O O . ASP A 1 167 ? -29.770 12.636 41.259 1.00 97.31 167 ASP A O 1
ATOM 1245 N N . GLN A 1 168 ? -30.166 12.865 43.467 1.00 97.94 168 GLN A N 1
ATOM 1246 C CA . GLN A 1 168 ? -28.836 13.351 43.826 1.00 97.94 168 GLN A CA 1
ATOM 1247 C C . GLN A 1 168 ? -27.748 12.274 43.721 1.00 97.94 168 GLN A C 1
ATOM 1249 O O . GLN A 1 168 ? -26.664 12.544 43.210 1.00 97.94 168 GLN A O 1
ATOM 1254 N N . GLU A 1 169 ? -28.013 11.059 44.200 1.00 98.06 169 GLU A N 1
ATOM 1255 C CA . GLU A 1 169 ? -26.988 10.018 44.350 1.00 98.06 169 GLU A CA 1
ATOM 1256 C C . GLU A 1 169 ? -26.975 9.010 43.193 1.00 98.06 169 GLU A C 1
ATOM 1258 O O . GLU A 1 169 ? -25.981 8.309 42.995 1.00 98.06 169 GLU A O 1
ATOM 1263 N N . VAL A 1 170 ? -28.045 8.939 42.394 1.00 98.06 170 VAL A N 1
ATOM 1264 C CA . VAL A 1 170 ? -28.142 7.992 41.273 1.00 98.06 170 VAL A CA 1
ATOM 1265 C C . VAL A 1 170 ? -28.271 8.717 39.940 1.00 98.06 170 VAL A C 1
ATOM 1267 O O . VAL A 1 170 ? -27.429 8.526 39.061 1.00 98.06 170 VAL A O 1
ATOM 1270 N N . VAL A 1 171 ? -29.298 9.554 39.764 1.00 98.19 171 VAL A N 1
ATOM 1271 C CA . VAL A 1 171 ? -29.616 10.137 38.449 1.00 98.19 171 VAL A CA 1
ATOM 1272 C C . VAL A 1 171 ? -28.532 11.114 37.993 1.00 98.19 171 VAL A C 1
ATOM 1274 O O . VAL A 1 171 ? -27.978 10.938 36.907 1.00 98.19 171 VAL A O 1
ATOM 1277 N N . GLN A 1 172 ? -28.191 12.122 38.801 1.00 98.25 172 GLN A N 1
ATOM 1278 C CA . GLN A 1 172 ? -27.198 13.134 38.412 1.00 98.25 172 GLN A CA 1
ATOM 1279 C C . GLN A 1 172 ? -25.798 12.535 38.163 1.00 98.25 172 GLN A C 1
ATOM 1281 O O . GLN A 1 172 ? -25.230 12.799 37.095 1.00 98.25 172 GLN A O 1
ATOM 1286 N N . PRO A 1 173 ? -25.234 11.683 39.048 1.00 98.38 173 PRO A N 1
ATOM 1287 C CA . PRO A 1 173 ? -23.912 11.103 38.825 1.00 98.38 173 PRO A CA 1
ATOM 1288 C C . PRO A 1 173 ? -23.877 10.187 37.598 1.00 98.38 173 PRO A C 1
ATOM 1290 O O . PRO A 1 173 ? -22.879 10.179 36.870 1.00 98.38 173 PRO A O 1
ATOM 1293 N N . PHE A 1 174 ? -24.958 9.440 37.341 1.00 98.38 174 PHE A N 1
ATOM 1294 C CA . PHE A 1 174 ? -25.061 8.574 36.169 1.00 98.38 174 PHE A CA 1
ATOM 1295 C C . PHE A 1 174 ? -25.198 9.370 34.865 1.00 98.38 174 PHE A C 1
ATOM 1297 O O . PHE A 1 174 ? -24.584 9.007 33.863 1.00 98.38 174 PHE A O 1
ATOM 1304 N N . LEU A 1 175 ? -25.925 10.492 34.856 1.00 98.06 175 LEU A N 1
ATOM 1305 C CA . LEU A 1 175 ? -25.956 11.390 33.695 1.00 98.06 175 LEU A CA 1
ATOM 1306 C C . LEU A 1 175 ? -24.562 11.937 33.377 1.00 98.06 175 LEU A C 1
ATOM 1308 O O . LEU A 1 175 ? -24.145 11.906 32.218 1.00 98.06 175 LEU A O 1
ATOM 1312 N N . LEU A 1 176 ? -23.804 12.354 34.394 1.00 98.38 176 LEU A N 1
ATOM 1313 C CA . LEU A 1 176 ? -22.421 12.789 34.199 1.00 98.38 176 LEU A CA 1
ATOM 1314 C C . LEU A 1 176 ? -21.528 11.648 33.679 1.00 98.38 176 LEU A C 1
ATOM 1316 O O . LEU A 1 176 ? -20.696 11.871 32.802 1.00 98.38 176 LEU A O 1
ATOM 1320 N N . LEU A 1 177 ? -21.746 10.410 34.136 1.00 98.62 177 LEU A N 1
ATOM 1321 C CA . LEU A 1 177 ? -21.074 9.222 33.597 1.00 98.62 177 LEU A CA 1
ATOM 1322 C C . LEU A 1 177 ? -21.405 8.973 32.116 1.00 98.62 177 LEU A C 1
ATOM 1324 O O . LEU A 1 177 ? -20.540 8.570 31.338 1.00 98.62 177 LEU A O 1
ATOM 1328 N N . ARG A 1 178 ? -22.651 9.215 31.695 1.00 98.12 178 ARG A N 1
ATOM 1329 C CA . ARG A 1 178 ? -23.028 9.139 30.275 1.00 98.12 178 ARG A CA 1
ATOM 1330 C C . ARG A 1 178 ? -22.356 10.241 29.458 1.00 98.12 178 ARG A C 1
ATOM 1332 O O . ARG A 1 178 ? -21.938 9.978 28.336 1.00 98.12 178 ARG A O 1
ATOM 1339 N N . ILE A 1 179 ? -22.201 11.442 30.013 1.00 98.06 179 ILE A N 1
ATOM 1340 C CA . ILE A 1 179 ? -21.487 12.545 29.353 1.00 98.06 179 ILE A CA 1
ATOM 1341 C C . ILE A 1 179 ? -20.007 12.195 29.148 1.00 98.06 179 ILE A C 1
ATOM 1343 O O . ILE A 1 179 ? -19.490 12.369 28.044 1.00 98.06 179 ILE A O 1
ATOM 1347 N N . THR A 1 180 ? -19.322 11.647 30.159 1.00 98.25 180 THR A N 1
ATOM 1348 C CA . THR A 1 180 ? -17.920 11.216 29.999 1.00 98.25 180 THR A CA 1
ATOM 1349 C C . THR A 1 180 ? -17.783 10.084 28.979 1.00 98.25 180 THR A C 1
ATOM 1351 O O . THR A 1 180 ? -16.846 10.102 28.181 1.00 98.25 180 THR A O 1
ATOM 1354 N N . ALA A 1 181 ? -18.748 9.159 28.923 1.00 97.75 181 ALA A N 1
ATOM 1355 C CA . ALA A 1 181 ? -18.815 8.136 27.880 1.00 97.75 181 ALA A CA 1
ATOM 1356 C C . ALA A 1 181 ? -18.984 8.743 26.472 1.00 97.75 181 ALA A C 1
ATOM 1358 O O . ALA A 1 181 ? -18.283 8.345 25.547 1.00 97.75 181 ALA A O 1
ATOM 1359 N N . VAL A 1 182 ? -19.856 9.744 26.298 1.00 97.12 182 VAL A N 1
ATOM 1360 C CA . VAL A 1 182 ? -20.031 10.444 25.009 1.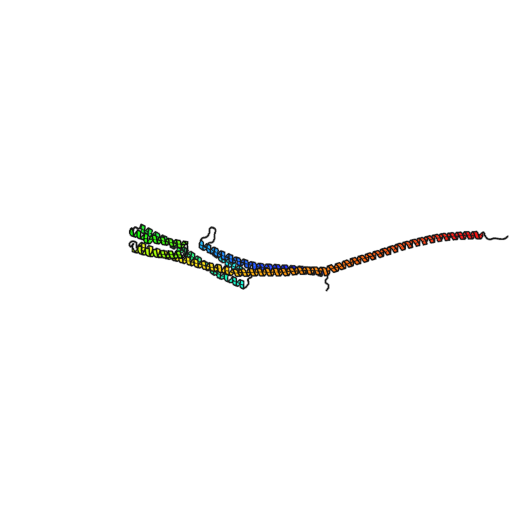00 97.12 182 VAL A CA 1
ATOM 1361 C C . VAL A 1 182 ? -18.743 11.150 24.576 1.00 97.12 182 VAL A C 1
ATOM 1363 O O . VAL A 1 182 ? -18.364 11.051 23.409 1.00 97.12 182 VAL A O 1
ATOM 1366 N N . TYR A 1 183 ? -18.027 11.802 25.497 1.00 97.38 183 TYR A N 1
ATOM 1367 C CA . TYR A 1 183 ? -16.723 12.388 25.176 1.00 97.38 183 TYR A CA 1
ATOM 1368 C C . TYR A 1 183 ? -15.699 11.329 24.774 1.00 97.38 183 TYR A C 1
ATOM 1370 O O . TYR A 1 183 ? -14.999 11.525 23.784 1.00 97.38 183 TYR A O 1
ATOM 1378 N N . LEU A 1 184 ? -15.649 10.191 25.475 1.00 97.56 184 LEU A N 1
ATOM 1379 C CA . LEU A 1 184 ? -14.796 9.068 25.086 1.00 97.56 184 LEU A CA 1
ATOM 1380 C C . LEU A 1 184 ? -15.128 8.558 23.681 1.00 97.56 184 LEU A C 1
ATOM 1382 O O . LEU A 1 184 ? -14.225 8.220 22.924 1.00 97.56 184 LEU A O 1
ATOM 1386 N N . LEU A 1 185 ? -16.403 8.513 23.306 1.00 95.06 185 LEU A N 1
ATOM 1387 C CA . LEU A 1 185 ? -16.808 8.116 21.963 1.00 95.06 185 LEU A CA 1
ATOM 1388 C C . LEU A 1 185 ? -16.361 9.097 20.882 1.00 95.06 185 LEU A C 1
ATOM 1390 O O . LEU A 1 185 ? -15.937 8.669 19.806 1.00 95.06 185 LEU A O 1
ATOM 1394 N N . ALA A 1 186 ? -16.491 10.392 21.165 1.00 95.19 186 ALA A N 1
ATOM 1395 C CA . ALA A 1 186 ? -16.183 11.457 20.224 1.00 95.19 186 ALA A CA 1
ATOM 1396 C C . ALA A 1 186 ? -14.673 11.609 20.008 1.00 95.19 186 ALA A C 1
ATOM 1398 O O . ALA A 1 186 ? -14.226 11.743 18.872 1.00 95.19 186 ALA A O 1
ATOM 1399 N N . THR A 1 187 ? -13.884 11.574 21.086 1.00 95.62 187 THR A N 1
ATOM 1400 C CA . THR A 1 187 ? -12.429 11.773 21.007 1.00 95.62 187 THR A CA 1
ATOM 1401 C C . THR A 1 187 ? -11.669 10.473 20.818 1.00 95.62 187 THR A C 1
ATOM 1403 O O . THR A 1 187 ? -10.574 10.491 20.262 1.00 95.62 187 THR A O 1
ATOM 1406 N N . ARG A 1 188 ? -12.229 9.354 21.301 1.00 93.69 188 ARG A N 1
ATOM 1407 C CA . ARG A 1 188 ? -11.563 8.049 21.384 1.00 93.69 188 ARG A CA 1
ATOM 1408 C C . ARG A 1 188 ? -10.154 8.197 21.940 1.00 93.69 188 ARG A C 1
ATOM 1410 O O . ARG A 1 188 ? -9.220 7.712 21.316 1.00 93.69 188 ARG A O 1
ATOM 1417 N N . ALA A 1 189 ? -9.991 8.907 23.054 1.00 94.94 189 ALA A N 1
ATOM 1418 C CA . ALA A 1 189 ? -8.689 9.198 23.650 1.00 94.94 189 ALA A CA 1
ATOM 1419 C C . ALA A 1 189 ? -8.605 8.740 25.112 1.00 94.94 189 ALA A C 1
ATOM 1421 O O . ALA A 1 189 ? -9.598 8.711 25.841 1.00 94.94 189 ALA A O 1
ATOM 1422 N N . ASP A 1 190 ? -7.391 8.380 25.528 1.00 96.50 190 ASP A N 1
ATOM 1423 C CA . ASP A 1 190 ? -7.141 7.665 26.788 1.00 96.50 190 ASP A CA 1
ATOM 1424 C C . ASP A 1 190 ? -7.456 8.546 28.004 1.00 96.50 190 ASP A C 1
ATOM 1426 O O . ASP A 1 190 ? -8.009 8.081 28.995 1.00 96.50 190 ASP A O 1
ATOM 1430 N N . ALA A 1 191 ? -7.248 9.859 27.882 1.00 97.31 191 ALA A N 1
ATOM 1431 C CA . ALA A 1 191 ? -7.636 10.821 28.910 1.00 97.31 191 ALA A CA 1
ATOM 1432 C C . ALA A 1 191 ? -9.152 10.805 29.200 1.00 97.31 191 ALA A C 1
ATOM 1434 O O . ALA A 1 191 ? -9.570 10.942 30.352 1.00 97.31 191 ALA A O 1
ATOM 1435 N N . GLN A 1 192 ? -9.998 10.624 28.178 1.00 98.31 192 GLN A N 1
ATOM 1436 C CA . GLN A 1 192 ? -11.447 10.497 28.370 1.00 98.31 192 GLN A CA 1
ATOM 1437 C C . GLN A 1 192 ? -11.825 9.138 28.965 1.00 98.31 192 GLN A C 1
ATOM 1439 O O . GLN A 1 192 ? -12.813 9.062 29.694 1.00 98.31 192 GLN A O 1
ATOM 1444 N N . TRP A 1 193 ? -11.039 8.086 28.716 1.00 98.31 193 TRP A N 1
ATOM 1445 C CA . TRP A 1 193 ? -11.224 6.791 29.371 1.00 98.31 193 TRP A CA 1
ATOM 1446 C C . TRP A 1 193 ? -10.927 6.888 30.869 1.00 98.31 193 TRP A C 1
ATOM 1448 O O . TRP A 1 193 ? -11.746 6.460 31.684 1.00 98.31 193 TRP A O 1
ATOM 1458 N N . ASP A 1 194 ? -9.832 7.548 31.243 1.00 98.19 194 ASP A N 1
ATOM 1459 C CA . ASP A 1 194 ? -9.494 7.808 32.644 1.00 98.19 194 ASP A CA 1
ATOM 1460 C C . ASP A 1 194 ? -10.574 8.648 33.338 1.00 98.19 194 ASP A C 1
ATOM 1462 O O . ASP A 1 194 ? -10.980 8.359 34.467 1.00 98.19 194 ASP A O 1
ATOM 1466 N N . GLY A 1 195 ? -11.076 9.684 32.655 1.00 98.06 195 GLY A N 1
ATOM 1467 C CA . GLY A 1 195 ? -12.192 10.499 33.136 1.00 98.06 195 GLY A CA 1
ATOM 1468 C C . GLY A 1 195 ? -13.472 9.684 33.338 1.00 98.06 195 GLY A C 1
ATOM 1469 O O . GLY A 1 195 ? -14.137 9.814 34.368 1.00 98.06 195 GLY A O 1
ATOM 1470 N N . TYR A 1 196 ? -13.791 8.796 32.393 1.00 98.62 196 TYR A N 1
ATOM 1471 C CA . TYR A 1 196 ? -14.913 7.869 32.504 1.00 98.62 196 TYR A CA 1
ATOM 1472 C C . TYR A 1 196 ? -14.763 6.923 33.705 1.00 98.62 196 TYR A C 1
ATOM 1474 O O . TYR A 1 196 ? -15.695 6.799 34.499 1.00 98.62 196 TYR A O 1
ATOM 1482 N N . GLN A 1 197 ? -13.589 6.313 33.895 1.00 98.62 197 GLN A N 1
ATOM 1483 C CA . GLN A 1 197 ? -13.318 5.408 35.019 1.00 98.62 197 GLN A CA 1
ATOM 1484 C C . GLN A 1 197 ? -13.425 6.110 36.378 1.00 98.62 197 GLN A C 1
ATOM 1486 O O . GLN A 1 197 ? -14.038 5.577 37.306 1.00 98.62 197 GLN A O 1
ATOM 1491 N N . LYS A 1 198 ? -12.896 7.334 36.492 1.00 98.56 198 LYS A N 1
ATOM 1492 C CA . LYS A 1 198 ? -13.032 8.154 37.707 1.00 98.56 198 LYS A CA 1
ATOM 1493 C C . LYS A 1 198 ? -14.497 8.441 38.022 1.00 98.56 198 LYS A C 1
ATOM 1495 O O . LYS A 1 198 ? -14.931 8.227 39.152 1.00 98.56 198 LYS A O 1
ATOM 1500 N N . GLN A 1 199 ? -15.279 8.856 37.024 1.00 98.69 199 GLN A N 1
ATOM 1501 C CA . GLN A 1 199 ? -16.704 9.111 37.226 1.00 98.69 199 GLN A CA 1
ATOM 1502 C C . GLN A 1 199 ? -17.476 7.825 37.551 1.00 98.69 199 GLN A C 1
ATOM 1504 O O . GLN A 1 199 ? -18.388 7.851 38.372 1.00 98.69 199 GLN A O 1
ATOM 1509 N N . LEU A 1 200 ? -17.096 6.682 36.975 1.00 98.56 200 LEU A N 1
ATOM 1510 C CA . LEU A 1 200 ? -17.710 5.393 37.290 1.00 98.56 200 LEU A CA 1
ATOM 1511 C C . LEU A 1 200 ? -17.507 5.020 38.766 1.00 98.56 200 LEU A C 1
ATOM 1513 O O . LEU A 1 200 ? -18.429 4.508 39.402 1.00 98.56 200 LEU A O 1
ATOM 1517 N N . ALA A 1 201 ? -16.330 5.306 39.330 1.00 98.50 201 ALA A N 1
ATOM 1518 C CA . ALA A 1 201 ? -16.068 5.121 40.755 1.00 98.50 201 ALA A CA 1
ATOM 1519 C C . ALA A 1 201 ? -16.946 6.039 41.628 1.00 98.50 201 ALA A C 1
ATOM 1521 O O . ALA A 1 201 ? -17.513 5.574 42.617 1.00 98.50 201 ALA A O 1
ATOM 1522 N N . VAL A 1 202 ? -17.131 7.304 41.225 1.00 98.50 202 VAL A N 1
ATOM 1523 C CA . VAL A 1 202 ? -18.049 8.244 41.899 1.00 98.50 202 VAL A CA 1
ATOM 1524 C C . VAL A 1 202 ? -19.485 7.719 41.882 1.00 98.50 202 VAL A C 1
ATOM 1526 O O . VAL A 1 202 ? -20.149 7.731 42.919 1.00 98.50 202 VAL A O 1
ATOM 1529 N N . VAL A 1 203 ? -19.963 7.211 40.741 1.00 98.56 203 VAL A N 1
ATOM 1530 C CA . VAL A 1 203 ? -21.312 6.633 40.626 1.00 98.56 203 VAL A CA 1
ATOM 1531 C C . VAL A 1 203 ? -21.477 5.421 41.535 1.00 98.56 203 VAL A C 1
ATOM 1533 O O . VAL A 1 203 ? -22.490 5.328 42.214 1.00 98.56 203 VAL A O 1
ATOM 1536 N N . ARG A 1 204 ? -20.490 4.517 41.597 1.00 98.19 204 ARG A N 1
ATOM 1537 C CA . ARG A 1 204 ? -20.547 3.347 42.491 1.00 98.19 204 ARG A CA 1
ATOM 1538 C C . ARG A 1 204 ? -20.679 3.764 43.957 1.00 98.19 204 ARG A C 1
ATOM 1540 O O . ARG A 1 204 ? -21.598 3.310 44.625 1.00 98.19 204 ARG A O 1
ATOM 1547 N N . GLY A 1 205 ? -19.838 4.690 44.422 1.00 97.88 205 GLY A N 1
ATOM 1548 C CA . GLY A 1 205 ? -19.911 5.174 45.804 1.00 97.88 205 GLY A CA 1
ATOM 1549 C C . GLY A 1 205 ? -21.194 5.954 46.119 1.00 97.88 205 GLY A C 1
ATOM 1550 O O . GLY A 1 205 ? -21.715 5.857 47.227 1.00 97.88 205 GLY A O 1
ATOM 1551 N N . SER A 1 206 ? -21.723 6.714 45.155 1.00 98.06 206 SER A N 1
ATOM 1552 C CA . SER A 1 206 ? -22.999 7.436 45.311 1.00 98.06 206 SER A CA 1
ATOM 1553 C C . SER A 1 206 ? -24.182 6.469 45.352 1.00 98.06 206 SER A C 1
ATOM 1555 O O . SER A 1 206 ? -25.037 6.550 46.230 1.00 98.06 206 SER A O 1
ATOM 1557 N N . PHE A 1 207 ? -24.160 5.451 44.495 1.00 97.94 207 PHE A N 1
ATOM 1558 C CA . PHE A 1 207 ? -25.140 4.377 44.514 1.00 97.94 207 PHE A CA 1
ATOM 1559 C C . PHE A 1 207 ? -25.145 3.600 45.843 1.00 97.94 207 PHE A C 1
ATOM 1561 O O . PHE A 1 207 ? -26.221 3.305 46.356 1.00 97.94 207 PHE A O 1
ATOM 1568 N N . ASP A 1 208 ? -23.984 3.319 46.444 1.00 96.94 208 ASP A N 1
ATOM 1569 C CA . ASP A 1 208 ? -23.917 2.648 47.752 1.00 96.94 208 ASP A CA 1
ATOM 1570 C C . ASP A 1 208 ? -24.567 3.490 48.871 1.00 96.94 208 ASP A C 1
ATOM 1572 O O . ASP A 1 208 ? -25.258 2.950 49.746 1.00 96.94 208 ASP A O 1
ATOM 1576 N N . ARG A 1 209 ? -24.415 4.824 48.820 1.00 97.62 209 ARG A N 1
ATOM 1577 C CA . ARG A 1 209 ? -25.114 5.749 49.730 1.00 97.62 209 ARG A CA 1
ATOM 1578 C C . ARG A 1 209 ? -26.621 5.742 49.499 1.00 97.62 209 ARG A C 1
ATOM 1580 O O . ARG A 1 209 ? -27.366 5.666 50.472 1.00 97.62 209 ARG A O 1
ATOM 1587 N N . PHE A 1 210 ? -27.071 5.757 48.242 1.00 97.88 210 PHE A N 1
ATOM 1588 C CA . PHE A 1 210 ? -28.491 5.620 47.911 1.00 97.88 210 PHE A CA 1
ATOM 1589 C C . PHE A 1 210 ? -29.073 4.308 48.447 1.00 97.88 210 PHE A C 1
ATOM 1591 O O . PHE A 1 210 ? -30.075 4.324 49.156 1.00 97.88 210 PHE A O 1
ATOM 1598 N N . ALA A 1 211 ? -28.420 3.178 48.165 1.00 96.31 211 ALA A N 1
ATOM 1599 C CA . ALA A 1 211 ? -28.891 1.861 48.579 1.00 96.31 211 ALA A CA 1
ATOM 1600 C C . ALA A 1 211 ? -28.999 1.727 50.108 1.00 96.31 211 ALA A C 1
ATOM 1602 O O . ALA A 1 211 ? -29.885 1.030 50.598 1.00 96.31 211 ALA A O 1
ATOM 1603 N N . SER A 1 212 ? -28.129 2.417 50.852 1.00 96.25 212 SER A N 1
ATOM 1604 C CA . SER A 1 212 ? -28.162 2.455 52.319 1.00 96.25 212 SER A CA 1
ATOM 1605 C C . SER A 1 212 ? -29.199 3.445 52.869 1.00 96.25 212 SER A C 1
ATOM 1607 O O . SER A 1 212 ? -29.788 3.196 53.918 1.00 96.25 212 SER A O 1
ATOM 1609 N N . GLY A 1 213 ? -29.415 4.573 52.184 1.00 95.94 213 GLY A N 1
ATOM 1610 C CA . GLY A 1 213 ? -30.309 5.654 52.615 1.00 95.94 213 GLY A CA 1
ATOM 1611 C C . GLY A 1 213 ? -31.763 5.529 52.148 1.00 95.94 213 GLY A C 1
ATOM 1612 O O . GLY A 1 213 ? -32.609 6.269 52.641 1.00 95.94 213 GLY A O 1
ATOM 1613 N N . ALA A 1 214 ? -32.061 4.610 51.226 1.00 95.56 214 ALA A N 1
ATOM 1614 C CA . ALA A 1 214 ? -33.399 4.364 50.688 1.00 95.56 214 ALA A CA 1
ATOM 1615 C C . ALA A 1 214 ? -33.795 2.877 50.795 1.00 95.56 214 ALA A C 1
ATOM 1617 O O . ALA A 1 214 ? -33.845 2.166 49.786 1.00 95.56 214 ALA A O 1
ATOM 1618 N N . PRO A 1 215 ? -34.067 2.360 52.008 1.00 92.56 215 PRO A N 1
ATOM 1619 C CA . PRO A 1 215 ? -34.371 0.945 52.214 1.00 92.56 215 PRO A CA 1
ATOM 1620 C C . PRO A 1 215 ? -35.660 0.494 51.509 1.00 92.56 215 PRO A C 1
ATOM 1622 O O . PRO A 1 215 ? -35.744 -0.660 51.087 1.00 92.56 215 PRO A O 1
ATOM 1625 N N . SER A 1 216 ? -36.639 1.389 51.311 1.00 93.69 216 SER A N 1
ATOM 1626 C CA . SER A 1 216 ? -37.853 1.067 50.541 1.00 93.69 216 SER A CA 1
ATOM 1627 C C . SER A 1 216 ? -37.555 0.813 49.053 1.00 93.69 216 SER A C 1
ATOM 1629 O O . SER A 1 216 ? -38.309 0.125 48.366 1.00 93.69 216 SER A O 1
ATOM 1631 N N . ALA A 1 217 ? -36.400 1.280 48.564 1.00 94.69 217 ALA A N 1
ATOM 1632 C CA . ALA A 1 217 ? -35.940 1.123 47.191 1.00 94.69 217 ALA A CA 1
ATOM 1633 C C . ALA A 1 217 ? -35.180 -0.190 46.926 1.00 94.69 217 ALA A C 1
ATOM 1635 O O . ALA A 1 217 ? -34.551 -0.312 45.877 1.00 94.69 217 ALA A O 1
ATOM 1636 N N . ALA A 1 218 ? -35.190 -1.179 47.828 1.00 94.06 218 ALA A N 1
ATOM 1637 C CA . ALA A 1 218 ? -34.326 -2.366 47.735 1.00 94.06 218 ALA A CA 1
ATOM 1638 C C . ALA A 1 218 ? -34.376 -3.090 46.369 1.00 94.06 218 ALA A C 1
ATOM 1640 O O . ALA A 1 218 ? -33.334 -3.442 45.809 1.00 94.06 218 ALA A O 1
ATOM 1641 N N . ALA A 1 219 ? -35.573 -3.265 45.798 1.00 92.75 219 ALA A N 1
ATOM 1642 C CA . ALA A 1 219 ? -35.745 -3.882 44.479 1.00 92.75 219 ALA A CA 1
ATOM 1643 C C . ALA A 1 219 ? -35.137 -3.028 43.351 1.00 92.75 219 ALA A C 1
ATOM 1645 O O . ALA A 1 219 ? -34.445 -3.548 42.471 1.00 92.75 219 ALA A O 1
ATOM 1646 N N . LEU A 1 220 ? -35.339 -1.707 43.407 1.00 95.19 220 LEU A N 1
ATOM 1647 C CA . LEU A 1 220 ? -34.730 -0.764 42.473 1.00 95.19 220 LEU A CA 1
ATOM 1648 C C . LEU A 1 220 ? -33.203 -0.793 42.592 1.00 95.19 220 LEU A C 1
ATOM 1650 O O . LEU A 1 220 ? -32.518 -0.887 41.576 1.00 95.19 220 LEU A O 1
ATOM 1654 N N . SER A 1 221 ? -32.668 -0.780 43.813 1.00 96.62 221 SER A N 1
ATOM 1655 C CA . SER A 1 221 ? -31.231 -0.867 44.079 1.00 96.62 221 SER A CA 1
ATOM 1656 C C . SER A 1 221 ? -30.624 -2.134 43.470 1.00 96.62 221 SER A C 1
ATOM 1658 O O . SER A 1 221 ? -29.612 -2.058 42.776 1.00 96.62 221 SER A O 1
ATOM 1660 N N . ALA A 1 222 ? -31.258 -3.298 43.630 1.00 96.25 222 ALA A N 1
ATOM 1661 C CA . ALA A 1 222 ? -30.784 -4.537 43.009 1.00 96.25 222 ALA A CA 1
ATOM 1662 C C . ALA A 1 222 ? -30.746 -4.450 41.467 1.00 96.25 222 ALA A C 1
ATOM 1664 O O . ALA A 1 222 ? -29.756 -4.847 40.837 1.00 96.25 222 ALA A O 1
ATOM 1665 N N . SER A 1 223 ? -31.791 -3.874 40.864 1.00 96.25 223 SER A N 1
ATOM 1666 C CA . SER A 1 223 ? -31.868 -3.653 39.415 1.00 96.25 223 SER A CA 1
ATOM 1667 C C . SER A 1 223 ? -30.777 -2.693 38.924 1.00 96.25 223 SER A C 1
ATOM 1669 O O . SER A 1 223 ? -30.017 -3.021 38.011 1.00 96.25 223 SER A O 1
ATOM 1671 N N . ILE A 1 224 ? -30.632 -1.535 39.574 1.00 96.81 224 ILE A N 1
ATOM 1672 C CA . ILE A 1 224 ? -29.623 -0.519 39.246 1.00 96.81 224 ILE A CA 1
ATOM 1673 C C . ILE A 1 224 ? -28.213 -1.083 39.388 1.00 96.81 224 ILE A C 1
ATOM 1675 O O . ILE A 1 224 ? -27.387 -0.863 38.506 1.00 96.81 224 ILE A O 1
ATOM 1679 N N . LYS A 1 225 ? -27.928 -1.847 40.448 1.00 97.25 225 LYS A N 1
ATOM 1680 C CA . LYS A 1 225 ? -26.618 -2.480 40.651 1.00 97.25 225 LYS A CA 1
ATOM 1681 C C . LYS A 1 225 ? -26.246 -3.378 39.473 1.00 97.25 225 LYS A C 1
ATOM 1683 O O . LYS A 1 225 ? -25.122 -3.318 38.974 1.00 97.25 225 LYS A O 1
ATOM 1688 N N . THR A 1 226 ? -27.204 -4.175 39.005 1.00 98.12 226 THR A N 1
ATOM 1689 C CA . THR A 1 226 ? -27.023 -5.072 37.858 1.00 98.12 226 THR A CA 1
ATOM 1690 C C . THR A 1 226 ? -26.803 -4.282 36.568 1.00 98.12 226 THR A C 1
ATOM 1692 O O . THR A 1 226 ? -25.855 -4.554 35.829 1.00 98.12 226 THR A O 1
ATOM 1695 N N . LEU A 1 227 ? -27.634 -3.269 36.310 1.00 98.25 227 LEU A N 1
ATOM 1696 C CA . LEU A 1 227 ? -27.514 -2.411 35.130 1.00 98.25 227 LEU A CA 1
ATOM 1697 C C . LEU A 1 227 ? -26.194 -1.635 35.121 1.00 98.25 227 LEU A C 1
ATOM 1699 O O . LEU A 1 227 ? -25.530 -1.591 34.090 1.00 98.25 227 LEU A O 1
ATOM 1703 N N . LEU A 1 228 ? -25.765 -1.092 36.261 1.00 98.12 228 LEU A N 1
ATOM 1704 C CA . LEU A 1 228 ? -24.503 -0.365 36.395 1.00 98.12 228 LEU A CA 1
ATOM 1705 C C . LEU A 1 228 ? -23.295 -1.277 36.152 1.00 98.12 228 LEU A C 1
ATOM 1707 O O . LEU A 1 228 ? -22.344 -0.868 35.487 1.00 98.12 228 LEU A O 1
ATOM 1711 N N . ALA A 1 229 ? -23.331 -2.518 36.648 1.00 98.25 229 ALA A N 1
ATOM 1712 C CA . ALA A 1 229 ? -22.281 -3.501 36.389 1.00 98.25 229 ALA A CA 1
ATOM 1713 C C . ALA A 1 229 ? -22.185 -3.844 34.893 1.00 98.25 229 ALA A C 1
ATOM 1715 O O . ALA A 1 229 ? -21.093 -3.814 34.326 1.00 98.25 229 ALA A O 1
ATOM 1716 N N . ARG A 1 230 ? -23.326 -4.091 34.236 1.00 98.56 230 ARG A N 1
ATOM 1717 C CA . ARG A 1 230 ? -23.382 -4.339 32.786 1.00 98.56 230 ARG A CA 1
ATOM 1718 C C . ARG A 1 230 ? -22.932 -3.119 31.982 1.00 98.56 230 ARG A C 1
ATOM 1720 O O . ARG A 1 230 ? -22.174 -3.270 31.032 1.00 98.56 230 ARG A O 1
ATOM 1727 N N . TYR A 1 231 ? -23.342 -1.916 32.383 1.00 98.44 231 TYR A N 1
ATOM 1728 C CA . TYR A 1 231 ? -22.953 -0.660 31.735 1.00 98.44 231 TYR A CA 1
ATOM 1729 C C . TYR A 1 231 ? -21.438 -0.435 31.820 1.00 98.44 231 TYR A C 1
ATOM 1731 O O . TYR A 1 231 ? -20.808 -0.075 30.829 1.00 98.44 231 TYR A O 1
ATOM 1739 N N . ALA A 1 232 ? -20.838 -0.692 32.985 1.00 98.38 232 ALA A N 1
ATOM 1740 C CA . ALA A 1 232 ? -19.391 -0.631 33.170 1.00 98.38 232 ALA A CA 1
ATOM 1741 C C . ALA A 1 232 ? -18.645 -1.658 32.304 1.00 98.38 232 ALA A C 1
ATOM 1743 O O . ALA A 1 232 ? -17.625 -1.323 31.702 1.00 98.38 232 ALA A O 1
ATOM 1744 N N . ALA A 1 233 ? -19.154 -2.892 32.230 1.00 98.50 233 ALA A N 1
ATOM 1745 C CA . ALA A 1 233 ? -18.575 -3.944 31.398 1.00 98.50 233 ALA A CA 1
ATOM 1746 C C . ALA A 1 233 ? -18.632 -3.581 29.906 1.00 98.50 233 ALA A C 1
ATOM 1748 O O . ALA A 1 233 ? -17.616 -3.670 29.223 1.00 98.50 233 ALA A O 1
ATOM 1749 N N . ALA A 1 234 ? -19.772 -3.079 29.420 1.00 98.44 234 ALA A N 1
ATOM 1750 C CA . ALA A 1 234 ? -19.920 -2.623 28.038 1.00 98.44 234 ALA A CA 1
ATOM 1751 C C . ALA A 1 234 ? -18.969 -1.457 27.702 1.00 98.44 234 ALA A C 1
ATOM 1753 O O . ALA A 1 234 ? -18.357 -1.443 26.635 1.00 98.44 234 ALA A O 1
ATOM 1754 N N . GLY A 1 235 ? -18.765 -0.515 28.633 1.00 98.19 235 GLY A N 1
ATOM 1755 C CA . GLY A 1 235 ? -17.771 0.552 28.477 1.00 98.19 235 GLY A CA 1
ATOM 1756 C C . GLY A 1 235 ? -16.328 0.037 28.393 1.00 98.19 235 GLY A C 1
ATOM 1757 O O . GLY A 1 235 ? -15.543 0.524 27.578 1.00 98.19 235 GLY A O 1
ATOM 1758 N N . ALA A 1 236 ? -15.975 -0.975 29.191 1.00 98.31 236 ALA A N 1
ATOM 1759 C CA . ALA A 1 236 ? -14.665 -1.625 29.123 1.00 98.31 236 ALA A CA 1
ATOM 1760 C C . ALA A 1 236 ? -14.456 -2.401 27.818 1.00 98.31 236 ALA A C 1
ATOM 1762 O O . ALA A 1 236 ? -13.386 -2.303 27.220 1.00 98.31 236 ALA A O 1
ATOM 1763 N N . GLU A 1 237 ? -15.483 -3.100 27.341 1.00 98.25 237 GLU A N 1
ATOM 1764 C CA . GLU A 1 237 ? -15.480 -3.780 26.043 1.00 98.25 237 GLU A CA 1
ATOM 1765 C C . GLU A 1 237 ? -15.314 -2.795 24.878 1.00 98.25 237 GLU A C 1
ATOM 1767 O O . GLU A 1 237 ? -14.502 -3.021 23.979 1.00 98.25 237 GLU A O 1
ATOM 1772 N N . PHE A 1 238 ? -16.001 -1.650 24.929 1.00 98.31 238 PHE A N 1
ATOM 1773 C CA . PHE A 1 238 ? -15.826 -0.578 23.951 1.00 98.31 238 PHE A CA 1
ATOM 1774 C C . PHE A 1 238 ? -14.380 -0.065 23.921 1.00 98.31 238 PHE A C 1
ATOM 1776 O O . PHE A 1 238 ? -13.785 0.072 22.848 1.00 98.31 238 PHE A O 1
ATOM 1783 N N . HIS A 1 239 ? -13.792 0.196 25.092 1.00 98.19 239 HIS A N 1
ATOM 1784 C CA . HIS A 1 239 ? -12.404 0.643 25.198 1.00 98.19 239 HIS A CA 1
ATOM 1785 C C . HIS A 1 239 ? -11.409 -0.426 24.716 1.00 98.19 239 HIS A C 1
ATOM 1787 O O . HIS A 1 239 ? -10.479 -0.111 23.975 1.00 98.19 239 HIS A O 1
ATOM 1793 N N . ALA A 1 240 ? -11.630 -1.699 25.051 1.00 98.06 240 ALA A N 1
ATOM 1794 C CA . ALA A 1 240 ? -10.816 -2.805 24.552 1.00 98.06 240 ALA A CA 1
ATOM 1795 C C . ALA A 1 240 ? -10.867 -2.901 23.017 1.00 98.06 240 ALA A C 1
ATOM 1797 O O . ALA A 1 240 ? -9.824 -3.025 22.373 1.00 98.06 240 ALA A O 1
ATOM 1798 N N . GLY A 1 241 ? -12.057 -2.764 22.420 1.00 97.25 241 GLY A N 1
ATOM 1799 C CA . GLY A 1 241 ? -12.229 -2.696 20.967 1.00 97.25 241 GLY A CA 1
ATOM 1800 C C . GLY A 1 241 ? -11.496 -1.506 20.335 1.00 97.25 241 GLY A C 1
ATOM 1801 O O . GLY A 1 241 ? -10.857 -1.656 19.297 1.00 97.25 241 GLY A O 1
ATOM 1802 N N . MET A 1 242 ? -11.505 -0.337 20.986 1.00 96.88 242 MET A N 1
ATOM 1803 C CA . MET A 1 242 ? -10.741 0.841 20.549 1.00 96.88 242 MET A CA 1
ATOM 1804 C C . MET A 1 242 ? -9.227 0.584 20.527 1.00 96.88 242 MET A C 1
ATOM 1806 O O . MET A 1 242 ? -8.562 0.925 19.548 1.00 96.88 242 MET A O 1
ATOM 1810 N N . LEU A 1 243 ? -8.673 -0.023 21.579 1.00 97.81 243 LEU A N 1
ATOM 1811 C CA . LEU A 1 243 ? -7.244 -0.343 21.646 1.00 97.81 243 LEU A CA 1
ATOM 1812 C C . LEU A 1 243 ? -6.844 -1.405 20.616 1.00 97.81 243 LEU A C 1
ATOM 1814 O O . LEU A 1 243 ? -5.806 -1.267 19.962 1.00 97.81 243 LEU A O 1
ATOM 1818 N N . ALA A 1 244 ? -7.676 -2.433 20.434 1.00 97.81 244 ALA A N 1
ATOM 1819 C CA . ALA A 1 244 ? -7.471 -3.450 19.408 1.00 97.81 244 ALA A CA 1
ATOM 1820 C C . ALA A 1 244 ? -7.476 -2.827 18.002 1.00 97.81 244 ALA A C 1
ATOM 1822 O O . ALA A 1 244 ? -6.566 -3.085 17.215 1.00 97.81 244 ALA A O 1
ATOM 1823 N N . GLN A 1 245 ? -8.424 -1.921 17.728 1.00 96.88 245 GLN A N 1
ATOM 1824 C CA . GLN A 1 245 ? -8.497 -1.182 16.468 1.00 96.88 245 GLN A CA 1
ATOM 1825 C C . GLN A 1 245 ? -7.203 -0.389 16.220 1.00 96.88 245 GLN A C 1
ATOM 1827 O O . GLN A 1 245 ? -6.579 -0.544 15.173 1.00 96.88 245 GLN A O 1
ATOM 1832 N N . ARG A 1 246 ? -6.742 0.409 17.194 1.00 96.25 246 ARG A N 1
ATOM 1833 C CA . ARG A 1 246 ? -5.484 1.174 17.068 1.00 96.25 246 ARG A CA 1
ATOM 1834 C C . ARG A 1 246 ? -4.266 0.275 16.837 1.00 96.25 246 ARG A C 1
ATOM 1836 O O . ARG A 1 246 ? -3.354 0.648 16.099 1.00 96.25 246 ARG A O 1
ATOM 1843 N N . THR A 1 247 ? -4.238 -0.891 17.480 1.00 97.44 247 THR A N 1
ATOM 1844 C CA . THR A 1 247 ? -3.145 -1.864 17.342 1.00 97.44 247 THR A CA 1
ATOM 1845 C C . THR A 1 247 ? -3.089 -2.407 15.916 1.00 97.44 247 THR A C 1
ATOM 1847 O O . THR A 1 247 ? -2.030 -2.330 15.287 1.00 97.44 247 THR A O 1
ATOM 1850 N N . ALA A 1 248 ? -4.230 -2.854 15.383 1.00 97.50 248 ALA A N 1
ATOM 1851 C CA . ALA A 1 248 ? -4.344 -3.322 14.006 1.00 97.50 248 ALA A CA 1
ATOM 1852 C C . ALA A 1 248 ? -3.976 -2.215 13.001 1.00 97.50 248 ALA A C 1
ATOM 1854 O O . ALA A 1 248 ? -3.128 -2.427 12.137 1.00 97.50 248 ALA A O 1
ATOM 1855 N N . GLU A 1 249 ? -4.497 -0.992 13.163 1.00 96.75 249 GLU A N 1
ATOM 1856 C CA . GLU A 1 249 ? -4.166 0.148 12.289 1.00 96.75 249 GLU A CA 1
ATOM 1857 C C . GLU A 1 249 ? -2.664 0.485 12.283 1.00 96.75 249 GLU A C 1
ATOM 1859 O O . GLU A 1 249 ? -2.088 0.813 11.238 1.00 96.75 249 GLU A O 1
ATOM 1864 N N . SER A 1 250 ? -2.006 0.403 13.443 1.00 96.81 250 SER A N 1
ATOM 1865 C CA . SER A 1 250 ? -0.562 0.627 13.567 1.00 96.81 250 SER A CA 1
ATOM 1866 C C . SER A 1 250 ? 0.239 -0.459 12.849 1.00 96.81 250 SER A C 1
ATOM 1868 O O . SER A 1 250 ? 1.173 -0.141 12.105 1.00 96.81 250 SER A O 1
ATOM 1870 N N . ALA A 1 251 ? -0.140 -1.728 13.022 1.00 96.38 251 ALA A N 1
ATOM 1871 C CA . ALA A 1 251 ? 0.489 -2.861 12.349 1.00 96.38 251 ALA A CA 1
ATOM 1872 C C . ALA A 1 251 ? 0.300 -2.791 10.825 1.00 96.38 251 ALA A C 1
ATOM 1874 O O . ALA A 1 251 ? 1.280 -2.875 10.082 1.00 96.38 251 ALA A O 1
ATOM 1875 N N . MET A 1 252 ? -0.919 -2.505 10.358 1.00 96.88 252 MET A N 1
ATOM 1876 C CA . MET A 1 252 ? -1.223 -2.273 8.943 1.00 96.88 252 MET A CA 1
ATOM 1877 C C . MET A 1 252 ? -0.413 -1.112 8.368 1.00 96.88 252 MET A C 1
ATOM 1879 O O . MET A 1 252 ? 0.216 -1.243 7.320 1.00 96.88 252 MET A O 1
ATOM 1883 N N . SER A 1 253 ? -0.353 0.021 9.073 1.00 96.44 253 SER A N 1
ATOM 1884 C CA . SER A 1 253 ? 0.425 1.183 8.633 1.00 96.44 253 SER A CA 1
ATOM 1885 C C . SER A 1 253 ? 1.920 0.879 8.533 1.00 96.44 253 SER A C 1
ATOM 1887 O O . SER A 1 253 ? 2.589 1.387 7.633 1.00 96.44 253 SER A O 1
ATOM 1889 N N . LYS A 1 254 ? 2.463 0.065 9.449 1.00 96.06 254 LYS A N 1
ATOM 1890 C CA . LYS A 1 254 ? 3.851 -0.410 9.384 1.00 96.06 254 LYS A CA 1
ATOM 1891 C C . LYS A 1 254 ? 4.055 -1.327 8.182 1.00 96.06 254 LYS A C 1
ATOM 1893 O O . LYS A 1 254 ? 4.941 -1.040 7.390 1.00 96.06 254 LYS A O 1
ATOM 1898 N N . ALA A 1 255 ? 3.216 -2.346 8.006 1.00 95.88 255 ALA A N 1
ATOM 1899 C CA . ALA A 1 255 ? 3.318 -3.286 6.891 1.00 95.88 255 ALA A CA 1
ATOM 1900 C C . ALA A 1 255 ? 3.197 -2.585 5.527 1.00 95.88 255 ALA A C 1
ATOM 1902 O O . ALA A 1 255 ? 4.041 -2.788 4.659 1.00 95.88 255 ALA A O 1
ATOM 1903 N N . GLY A 1 256 ? 2.222 -1.684 5.371 1.00 95.56 256 GLY A N 1
ATOM 1904 C CA . GLY A 1 256 ? 2.058 -0.881 4.161 1.00 95.56 256 GLY A CA 1
ATOM 1905 C C . GLY A 1 256 ? 3.286 -0.018 3.862 1.00 95.56 256 GLY A C 1
ATOM 1906 O O . GLY A 1 256 ? 3.781 -0.036 2.741 1.00 95.56 256 GLY A O 1
ATOM 1907 N N . ARG A 1 257 ? 3.845 0.679 4.865 1.00 95.50 257 ARG A N 1
ATOM 1908 C CA . ARG A 1 257 ? 5.102 1.432 4.690 1.00 95.50 257 ARG A CA 1
ATOM 1909 C C . ARG A 1 257 ? 6.285 0.527 4.362 1.00 95.50 257 ARG A C 1
ATOM 1911 O O . ARG A 1 257 ? 7.094 0.901 3.525 1.00 95.50 257 ARG A O 1
ATOM 1918 N N . SER A 1 258 ? 6.395 -0.637 5.000 1.00 95.00 258 SER A N 1
ATOM 1919 C CA . SER A 1 258 ? 7.461 -1.599 4.717 1.00 95.00 258 SER A CA 1
ATOM 1920 C C . SER A 1 258 ? 7.409 -2.082 3.271 1.00 95.00 258 SER A C 1
ATOM 1922 O O . SER A 1 258 ? 8.460 -2.155 2.650 1.00 95.00 258 SER A O 1
ATOM 1924 N N . ILE A 1 259 ? 6.218 -2.310 2.702 1.00 94.88 259 ILE A N 1
ATOM 1925 C CA . ILE A 1 259 ? 6.070 -2.631 1.272 1.00 94.88 259 ILE A CA 1
ATOM 1926 C C . ILE A 1 259 ? 6.649 -1.496 0.418 1.00 94.88 259 ILE A C 1
ATOM 1928 O O . ILE A 1 259 ? 7.508 -1.746 -0.420 1.00 94.88 259 ILE A O 1
ATOM 1932 N N . GLN A 1 260 ? 6.255 -0.245 0.669 1.00 93.50 260 GLN A N 1
ATOM 1933 C CA . GLN A 1 260 ? 6.752 0.907 -0.099 1.00 93.50 260 GLN A CA 1
ATOM 1934 C C . GLN A 1 260 ? 8.274 1.087 0.030 1.00 93.50 260 GLN A C 1
ATOM 1936 O O . GLN A 1 260 ? 8.966 1.315 -0.961 1.00 93.50 260 GLN A O 1
ATOM 1941 N N . VAL A 1 261 ? 8.813 0.932 1.245 1.00 93.19 261 VAL A N 1
ATOM 1942 C CA . VAL A 1 261 ? 10.257 1.007 1.513 1.00 93.19 261 VAL A CA 1
ATOM 1943 C C . VAL A 1 261 ? 11.013 -0.124 0.816 1.00 93.19 261 VAL A C 1
ATOM 1945 O O . VAL A 1 261 ? 12.088 0.128 0.286 1.00 93.19 261 VAL A O 1
ATOM 1948 N N . SER A 1 262 ? 10.469 -1.343 0.767 1.00 89.50 262 SER A N 1
ATOM 1949 C CA . SER A 1 262 ? 11.079 -2.472 0.051 1.00 89.50 262 SER A CA 1
ATOM 1950 C C . SER A 1 262 ? 11.043 -2.303 -1.472 1.00 89.50 262 SER A C 1
ATOM 1952 O O . SER A 1 262 ? 11.957 -2.758 -2.157 1.00 89.50 262 SER A O 1
ATOM 1954 N N . LEU A 1 263 ? 10.029 -1.618 -2.012 1.00 91.38 263 LEU A N 1
ATOM 1955 C CA . LEU A 1 263 ? 9.913 -1.354 -3.450 1.00 91.38 263 LEU A CA 1
ATOM 1956 C C . LEU A 1 263 ? 10.847 -0.240 -3.936 1.00 91.38 263 LEU A C 1
ATOM 1958 O O . LEU A 1 263 ? 11.256 -0.265 -5.094 1.00 91.38 263 LEU A O 1
ATOM 1962 N N . ALA A 1 264 ? 11.215 0.720 -3.084 1.00 93.38 264 ALA A N 1
ATOM 1963 C CA . ALA A 1 264 ? 12.051 1.850 -3.495 1.00 93.38 264 ALA A CA 1
ATOM 1964 C C . ALA A 1 264 ? 13.449 1.429 -4.013 1.00 93.38 264 ALA A C 1
ATOM 1966 O O . ALA A 1 264 ? 13.817 1.868 -5.105 1.00 93.38 264 ALA A O 1
ATOM 1967 N N . PRO A 1 265 ? 14.213 0.544 -3.335 1.00 93.88 265 PRO A N 1
ATOM 1968 C CA . PRO A 1 265 ? 15.463 0.008 -3.873 1.00 93.88 265 PRO A CA 1
ATOM 1969 C C . PRO A 1 265 ? 15.274 -0.780 -5.171 1.00 93.88 265 PRO A C 1
ATOM 1971 O O . PRO A 1 265 ? 16.118 -0.698 -6.061 1.00 93.88 265 PRO A O 1
ATOM 1974 N N . LEU A 1 266 ? 14.166 -1.518 -5.305 1.00 93.75 266 LEU A N 1
ATOM 1975 C CA . LEU A 1 266 ? 13.855 -2.268 -6.521 1.00 93.75 266 LEU A CA 1
ATOM 1976 C C . LEU A 1 266 ? 13.608 -1.317 -7.702 1.00 93.75 266 LEU A C 1
ATOM 1978 O O . LEU A 1 266 ? 14.215 -1.477 -8.759 1.00 93.75 266 LEU A O 1
ATOM 1982 N N . ALA A 1 267 ? 12.784 -0.286 -7.505 1.00 92.94 267 ALA A N 1
ATOM 1983 C CA . ALA A 1 267 ? 12.526 0.749 -8.503 1.00 92.94 267 ALA A CA 1
ATOM 1984 C C . ALA A 1 267 ? 13.807 1.512 -8.886 1.00 92.94 267 ALA A C 1
ATOM 1986 O O . ALA A 1 267 ? 14.066 1.733 -10.071 1.00 92.94 267 ALA A O 1
ATOM 1987 N N . ALA A 1 268 ? 14.633 1.872 -7.898 1.00 93.06 268 ALA A N 1
ATOM 1988 C CA . ALA A 1 268 ? 15.914 2.535 -8.125 1.00 93.06 268 ALA A CA 1
ATOM 1989 C C . ALA A 1 268 ? 16.862 1.651 -8.948 1.00 93.06 268 ALA A C 1
ATOM 1991 O O . ALA A 1 268 ? 17.397 2.109 -9.954 1.00 93.06 268 ALA A O 1
ATOM 1992 N N . SER A 1 269 ? 16.994 0.370 -8.587 1.00 92.62 269 SER A N 1
ATOM 1993 C CA . SER A 1 269 ? 17.821 -0.597 -9.317 1.00 92.62 269 SER A CA 1
ATOM 1994 C C . SER A 1 269 ? 17.361 -0.784 -10.765 1.00 92.62 269 SER A C 1
ATOM 1996 O O . SER A 1 269 ? 18.192 -0.853 -11.670 1.00 92.62 269 SER A O 1
ATOM 1998 N N . LEU A 1 270 ? 16.048 -0.843 -11.010 1.00 90.88 270 LEU A N 1
ATOM 1999 C CA . LEU A 1 270 ? 15.496 -0.938 -12.364 1.00 90.88 270 LEU A CA 1
ATOM 2000 C C . LEU A 1 270 ? 15.772 0.329 -13.180 1.00 90.88 270 LEU A C 1
ATOM 2002 O O . LEU A 1 270 ? 16.180 0.231 -14.333 1.00 90.88 270 LEU A O 1
ATOM 2006 N N . THR A 1 271 ? 15.619 1.506 -12.574 1.00 89.38 271 THR A N 1
ATOM 2007 C CA . THR A 1 271 ? 15.890 2.796 -13.232 1.00 89.38 271 THR A CA 1
ATOM 2008 C C . THR A 1 271 ? 17.377 2.957 -13.559 1.00 89.38 271 THR A C 1
ATOM 2010 O O . THR A 1 271 ? 17.750 3.409 -14.641 1.00 89.38 271 THR A O 1
ATOM 2013 N N . GLU A 1 272 ? 18.257 2.535 -12.652 1.00 90.50 272 GLU A N 1
ATOM 2014 C CA . GLU A 1 272 ? 19.704 2.546 -12.867 1.00 90.50 272 GLU A CA 1
ATOM 2015 C C . GLU A 1 272 ? 20.110 1.572 -13.985 1.00 90.50 272 GLU A C 1
ATOM 2017 O O . GLU A 1 272 ? 20.887 1.930 -14.875 1.00 90.50 272 GLU A O 1
ATOM 2022 N N . ALA A 1 273 ? 19.511 0.374 -14.015 1.00 87.56 273 ALA A N 1
ATOM 2023 C CA . ALA A 1 273 ? 19.701 -0.589 -15.096 1.00 87.56 273 ALA A CA 1
ATOM 2024 C C . ALA A 1 273 ? 19.214 -0.045 -16.452 1.00 87.56 273 ALA A C 1
ATOM 2026 O O . ALA A 1 273 ? 19.915 -0.202 -17.455 1.00 87.56 273 ALA A O 1
ATOM 2027 N N . GLN A 1 274 ? 18.065 0.639 -16.490 1.00 85.06 274 GLN A N 1
ATOM 2028 C CA . GLN A 1 274 ? 17.557 1.314 -17.690 1.00 85.06 274 GLN A CA 1
ATOM 2029 C C . GLN A 1 274 ? 18.537 2.379 -18.190 1.00 85.06 274 GLN A C 1
ATOM 2031 O O . GLN A 1 274 ? 18.906 2.375 -19.365 1.00 85.06 274 GLN A O 1
ATOM 2036 N N . HIS A 1 275 ? 19.013 3.268 -17.313 1.00 85.88 275 HIS A N 1
ATOM 2037 C CA . HIS A 1 275 ? 19.970 4.311 -17.688 1.00 85.88 275 HIS A CA 1
ATOM 2038 C C . HIS A 1 275 ? 21.285 3.722 -18.213 1.00 85.88 275 HIS A C 1
ATOM 2040 O O . HIS A 1 275 ? 21.802 4.186 -19.233 1.00 85.88 275 HIS A O 1
ATOM 2046 N N . ALA A 1 276 ? 21.799 2.668 -17.574 1.00 86.62 276 ALA A N 1
ATOM 2047 C CA . ALA A 1 276 ? 22.992 1.967 -18.039 1.00 86.62 276 ALA A CA 1
ATOM 2048 C C . ALA A 1 276 ? 22.782 1.320 -19.422 1.00 86.62 276 ALA A C 1
ATOM 2050 O O . ALA A 1 276 ? 23.666 1.388 -20.282 1.00 86.62 276 ALA A O 1
ATOM 2051 N N . GLN A 1 277 ? 21.607 0.732 -19.675 1.00 84.62 277 GLN A N 1
ATOM 2052 C CA . GLN A 1 277 ? 21.257 0.161 -20.979 1.00 84.62 277 GLN A CA 1
ATOM 2053 C C . GLN A 1 277 ? 21.097 1.226 -22.069 1.00 84.62 277 GLN A C 1
ATOM 2055 O O . GLN A 1 277 ? 21.597 1.034 -23.180 1.00 84.62 277 GLN A O 1
ATOM 2060 N N . ILE A 1 278 ? 20.459 2.356 -21.760 1.00 86.62 278 ILE A N 1
ATOM 2061 C CA . ILE A 1 278 ? 20.319 3.495 -22.676 1.00 86.62 278 ILE A CA 1
ATOM 2062 C C . ILE A 1 278 ? 21.701 4.066 -23.019 1.00 86.62 278 ILE A C 1
ATOM 2064 O O . ILE A 1 278 ? 22.018 4.243 -24.195 1.00 86.62 278 ILE A O 1
ATOM 2068 N N . ALA A 1 279 ? 22.570 4.275 -22.025 1.00 88.06 279 ALA A N 1
ATOM 2069 C CA . ALA A 1 279 ? 23.932 4.762 -22.246 1.00 88.06 279 ALA A CA 1
ATOM 2070 C C . ALA A 1 279 ? 24.756 3.801 -23.121 1.00 88.06 279 ALA A C 1
ATOM 2072 O O . ALA A 1 279 ? 25.409 4.226 -24.077 1.00 88.06 279 ALA A O 1
ATOM 2073 N N . ARG A 1 280 ? 24.682 2.489 -22.850 1.00 86.75 280 ARG A N 1
ATOM 2074 C CA . ARG A 1 280 ? 25.349 1.462 -23.665 1.00 86.75 280 ARG A CA 1
ATOM 2075 C C . ARG A 1 280 ? 24.805 1.427 -25.093 1.00 86.75 280 ARG A C 1
ATOM 2077 O O . ARG A 1 280 ? 25.581 1.269 -26.032 1.00 86.75 280 ARG A O 1
ATOM 2084 N N . SER A 1 281 ? 23.497 1.610 -25.257 1.00 86.75 281 SER A N 1
ATOM 2085 C CA . SER A 1 281 ? 22.840 1.685 -26.563 1.00 86.75 281 SER A CA 1
ATOM 2086 C C . SER A 1 281 ? 23.309 2.899 -27.364 1.00 86.75 281 SER A C 1
ATOM 2088 O O . SER A 1 281 ? 23.691 2.746 -28.523 1.00 86.75 281 SER A O 1
ATOM 2090 N N . TYR A 1 282 ? 23.386 4.081 -26.743 1.00 86.81 282 TYR A N 1
ATOM 2091 C CA . TYR A 1 282 ? 23.936 5.276 -27.388 1.00 86.81 282 TYR A CA 1
ATOM 2092 C C . TYR A 1 282 ? 25.406 5.114 -27.769 1.00 86.81 282 TYR A C 1
ATOM 2094 O O . TYR A 1 282 ? 25.795 5.520 -28.861 1.00 86.81 282 TYR A O 1
ATOM 2102 N N . LEU A 1 283 ? 26.218 4.482 -26.918 1.00 90.25 283 LEU A N 1
ATOM 2103 C CA . LEU A 1 283 ? 27.620 4.208 -27.231 1.00 90.25 283 LEU A CA 1
ATOM 2104 C C . LEU A 1 283 ? 27.760 3.249 -28.422 1.00 90.25 283 LEU A C 1
ATOM 2106 O O . LEU A 1 283 ? 28.540 3.523 -29.333 1.00 90.25 283 LEU A O 1
ATOM 2110 N N . LEU A 1 284 ? 26.986 2.157 -28.457 1.00 87.88 284 LEU A N 1
ATOM 2111 C CA . LEU A 1 284 ? 26.985 1.214 -29.582 1.00 87.88 284 LEU A CA 1
ATOM 2112 C C . LEU A 1 284 ? 26.529 1.884 -30.884 1.00 87.88 284 LEU A C 1
ATOM 2114 O O . LEU A 1 284 ? 27.178 1.708 -31.914 1.00 87.88 284 LEU A O 1
ATOM 2118 N N . MET A 1 285 ? 25.469 2.696 -30.834 1.00 85.94 285 MET A N 1
ATOM 2119 C CA . MET A 1 285 ? 25.001 3.474 -31.986 1.00 85.94 285 MET A CA 1
ATOM 2120 C C . MET A 1 285 ? 26.018 4.521 -32.435 1.00 85.94 285 MET A C 1
ATOM 2122 O O . MET A 1 285 ? 26.206 4.707 -33.634 1.00 85.94 285 MET A O 1
ATOM 2126 N N . GLY A 1 286 ? 26.711 5.167 -31.496 1.00 87.50 286 GLY A N 1
ATOM 2127 C CA . GLY A 1 286 ? 27.774 6.126 -31.784 1.00 87.50 286 GLY A CA 1
ATOM 2128 C C . GLY A 1 286 ? 28.963 5.478 -32.493 1.00 87.50 286 GLY A C 1
ATOM 2129 O O . GLY A 1 286 ? 29.395 5.972 -33.533 1.00 87.50 286 GLY A O 1
ATOM 2130 N N . ILE A 1 287 ? 29.455 4.339 -31.987 1.00 90.06 287 ILE A N 1
ATOM 2131 C CA . ILE A 1 287 ? 30.542 3.572 -32.622 1.00 90.06 287 ILE A CA 1
ATOM 2132 C C . ILE A 1 287 ? 30.113 3.081 -34.004 1.00 90.06 287 ILE A C 1
ATOM 2134 O O . ILE A 1 287 ? 30.874 3.205 -34.963 1.00 90.06 287 ILE A O 1
ATOM 2138 N N . LEU A 1 288 ? 28.897 2.546 -34.120 1.00 88.00 288 LEU A N 1
ATOM 2139 C CA . LEU A 1 288 ? 28.388 2.042 -35.386 1.00 88.00 288 LEU A CA 1
ATOM 2140 C C . LEU A 1 288 ? 28.218 3.168 -36.409 1.00 88.00 288 LEU A C 1
ATOM 2142 O O . LEU A 1 288 ? 28.693 3.036 -37.532 1.00 88.00 288 LEU A O 1
ATOM 2146 N N . GLY A 1 289 ? 27.608 4.289 -36.018 1.00 86.62 289 GLY A N 1
ATOM 2147 C CA . GLY A 1 289 ? 27.437 5.469 -36.863 1.00 86.62 289 GLY A CA 1
ATOM 2148 C C . GLY A 1 289 ? 28.772 6.055 -37.321 1.00 86.62 289 GLY A C 1
ATOM 2149 O O . GLY A 1 289 ? 28.946 6.327 -38.510 1.00 86.62 289 GLY A O 1
ATOM 2150 N N . LEU A 1 290 ? 29.751 6.162 -36.415 1.00 91.06 290 LEU A N 1
ATOM 2151 C CA . LEU A 1 290 ? 31.116 6.565 -36.759 1.00 91.06 290 LEU A CA 1
ATOM 2152 C C . LEU A 1 290 ? 31.760 5.573 -37.739 1.00 91.06 290 LEU A C 1
ATOM 2154 O O . LEU A 1 290 ? 32.354 5.986 -38.734 1.00 91.06 290 LEU A O 1
ATOM 2158 N N . GLY A 1 291 ? 31.596 4.270 -37.504 1.00 87.69 291 GLY A N 1
ATOM 2159 C CA . GLY A 1 291 ? 32.060 3.214 -38.400 1.00 87.69 291 GLY A CA 1
ATOM 2160 C C . GLY A 1 291 ? 31.445 3.312 -39.798 1.00 87.69 291 GLY A C 1
ATOM 2161 O O . GLY A 1 291 ? 32.171 3.222 -40.786 1.00 87.69 291 GLY A O 1
ATOM 2162 N N . MET A 1 292 ? 30.138 3.576 -39.898 1.00 86.88 292 MET A N 1
ATOM 2163 C CA . MET A 1 292 ? 29.451 3.795 -41.177 1.00 86.88 292 MET A CA 1
ATOM 2164 C C . MET A 1 292 ? 29.986 5.029 -41.903 1.00 86.88 292 MET A C 1
ATOM 2166 O O . MET A 1 292 ? 30.237 4.972 -43.107 1.00 86.88 292 MET A O 1
ATOM 2170 N N . MET A 1 293 ? 30.201 6.130 -41.178 1.00 89.19 293 MET A N 1
ATOM 2171 C CA . MET A 1 293 ? 30.749 7.362 -41.745 1.00 89.19 293 MET A CA 1
ATOM 2172 C C . MET A 1 293 ? 32.156 7.131 -42.310 1.00 89.19 293 MET A C 1
ATOM 2174 O O . MET A 1 293 ? 32.435 7.491 -43.454 1.00 89.19 293 MET A O 1
ATOM 2178 N N . LEU A 1 294 ? 33.030 6.472 -41.545 1.00 90.50 294 LEU A N 1
ATOM 2179 C CA . LEU A 1 294 ? 34.386 6.139 -41.984 1.00 90.50 294 LEU A CA 1
ATOM 2180 C C . LEU A 1 294 ? 34.386 5.152 -43.158 1.00 90.50 294 LEU A C 1
ATOM 2182 O O . LEU A 1 294 ? 35.157 5.331 -44.100 1.00 90.50 294 LEU A O 1
ATOM 2186 N N . ALA A 1 295 ? 33.501 4.152 -43.148 1.00 86.38 295 ALA A N 1
ATOM 2187 C CA . ALA A 1 295 ? 33.344 3.213 -44.254 1.00 86.38 295 ALA A CA 1
ATOM 2188 C C . ALA A 1 295 ? 32.881 3.918 -45.538 1.00 86.38 295 ALA A C 1
ATOM 2190 O O . ALA A 1 295 ? 33.438 3.665 -46.605 1.00 86.38 295 ALA A O 1
ATOM 2191 N N . ALA A 1 296 ? 31.925 4.848 -45.448 1.00 85.94 296 ALA A N 1
ATOM 2192 C CA . ALA A 1 296 ? 31.468 5.638 -46.589 1.00 85.94 296 ALA A CA 1
ATOM 2193 C C . ALA A 1 296 ? 32.594 6.512 -47.166 1.00 85.94 296 ALA A C 1
ATOM 2195 O O . ALA A 1 296 ? 32.805 6.522 -48.381 1.00 85.94 296 ALA A O 1
ATOM 2196 N N . ILE A 1 297 ? 33.369 7.180 -46.302 1.00 90.88 297 ILE A N 1
ATOM 2197 C CA . ILE A 1 297 ? 34.549 7.959 -46.708 1.00 90.88 297 ILE A CA 1
ATOM 2198 C C . ILE A 1 297 ? 35.583 7.053 -47.389 1.00 90.88 297 ILE A C 1
ATOM 2200 O O . ILE A 1 297 ? 36.108 7.401 -48.447 1.00 90.88 297 ILE A O 1
ATOM 2204 N N . PHE A 1 298 ? 35.855 5.876 -46.822 1.00 88.88 298 PHE A N 1
ATOM 2205 C CA . PHE A 1 298 ? 36.803 4.916 -47.382 1.00 88.88 298 PHE A CA 1
ATOM 2206 C C . PHE A 1 298 ? 36.357 4.392 -48.752 1.00 88.88 298 PHE A C 1
ATOM 2208 O O . PHE A 1 298 ? 37.161 4.358 -49.683 1.00 88.88 298 PHE A O 1
ATOM 2215 N N . VAL A 1 299 ? 35.079 4.032 -48.909 1.00 86.31 299 VAL A N 1
ATOM 2216 C CA . VAL A 1 299 ? 34.513 3.589 -50.192 1.00 86.31 299 VAL A CA 1
ATOM 2217 C C . VAL A 1 299 ? 34.589 4.712 -51.226 1.00 86.31 299 VAL A C 1
ATOM 2219 O O . VAL A 1 299 ? 35.060 4.474 -52.338 1.00 86.31 299 VAL A O 1
ATOM 2222 N N . ALA A 1 300 ? 34.212 5.943 -50.867 1.00 86.38 300 ALA A N 1
ATOM 2223 C CA . ALA A 1 300 ? 34.313 7.098 -51.759 1.00 86.38 300 ALA A CA 1
ATOM 2224 C C . ALA A 1 300 ? 35.766 7.354 -52.196 1.00 86.38 300 ALA A C 1
ATOM 2226 O O . ALA A 1 300 ? 36.046 7.518 -53.387 1.00 86.38 300 ALA A O 1
ATOM 2227 N N . TRP A 1 301 ? 36.711 7.309 -51.252 1.00 91.19 301 TRP A N 1
ATOM 2228 C CA . TRP A 1 301 ? 38.142 7.419 -51.529 1.00 91.19 301 TRP A CA 1
ATOM 2229 C C . TRP A 1 301 ? 38.646 6.294 -52.448 1.00 91.19 301 TRP A C 1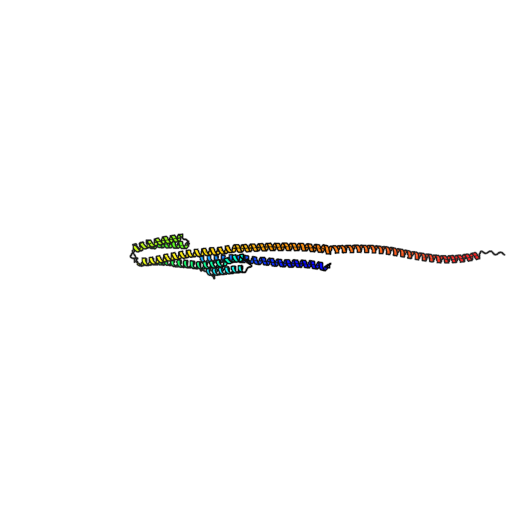
ATOM 2231 O O . TRP A 1 301 ? 39.377 6.553 -53.410 1.00 91.19 301 TRP A O 1
ATOM 2241 N N . ALA A 1 302 ? 38.225 5.051 -52.204 1.00 85.50 302 ALA A N 1
ATOM 2242 C CA . ALA A 1 302 ? 38.614 3.891 -52.998 1.00 85.50 302 ALA A CA 1
ATOM 2243 C C . ALA A 1 302 ? 38.073 3.977 -54.433 1.00 85.50 302 ALA A C 1
ATOM 2245 O O . ALA A 1 302 ? 38.827 3.748 -55.381 1.00 85.50 302 ALA A O 1
ATOM 2246 N N . VAL A 1 303 ? 36.807 4.364 -54.620 1.00 86.06 303 VAL A N 1
ATOM 2247 C CA . VAL A 1 303 ? 36.201 4.583 -55.946 1.00 86.06 303 VAL A CA 1
ATOM 2248 C C . VAL A 1 303 ? 36.914 5.721 -56.681 1.00 86.06 303 VAL A C 1
ATOM 2250 O O . VAL A 1 303 ? 37.307 5.557 -57.838 1.00 86.06 303 VAL A O 1
ATOM 2253 N N . MET A 1 304 ? 37.182 6.841 -56.002 1.00 86.00 304 MET A N 1
ATOM 2254 C CA . MET A 1 304 ? 37.921 7.972 -56.573 1.00 86.00 304 MET A CA 1
ATOM 2255 C C . MET A 1 304 ? 39.315 7.552 -57.071 1.00 86.00 304 MET A C 1
ATOM 2257 O O . MET A 1 304 ? 39.734 7.900 -58.179 1.00 86.00 304 MET A O 1
ATOM 2261 N N . ARG A 1 305 ? 40.047 6.764 -56.275 1.00 87.25 305 ARG A N 1
ATOM 2262 C CA . ARG A 1 305 ? 41.412 6.332 -56.607 1.00 87.25 305 ARG A CA 1
ATOM 2263 C C . ARG A 1 305 ? 41.456 5.234 -57.669 1.00 87.25 305 ARG A C 1
ATOM 2265 O O . ARG A 1 305 ? 42.354 5.256 -58.506 1.00 87.25 305 ARG A O 1
ATOM 2272 N N . THR A 1 306 ? 40.537 4.271 -57.621 1.00 82.06 306 THR A N 1
ATOM 2273 C CA . THR A 1 306 ? 40.593 3.059 -58.459 1.00 82.06 306 THR A CA 1
ATOM 2274 C C . THR A 1 306 ? 39.783 3.149 -59.745 1.00 82.06 306 THR A C 1
ATOM 2276 O O . THR A 1 306 ? 40.079 2.409 -60.679 1.00 82.06 306 THR A O 1
ATOM 2279 N N . VAL A 1 307 ? 38.793 4.042 -59.807 1.00 83.00 307 VAL A N 1
ATOM 2280 C CA . VAL A 1 307 ? 37.916 4.212 -60.973 1.00 83.00 307 VAL A CA 1
ATOM 2281 C C . VAL A 1 307 ? 38.111 5.588 -61.592 1.00 83.00 307 VAL A C 1
ATOM 2283 O O . VAL A 1 307 ? 38.549 5.683 -62.737 1.00 83.00 307 VAL A O 1
ATOM 2286 N N . ALA A 1 308 ? 37.852 6.658 -60.835 1.00 83.19 308 ALA A N 1
ATOM 2287 C CA . ALA A 1 308 ? 37.795 8.005 -61.404 1.00 83.19 308 ALA A CA 1
ATOM 2288 C C . ALA A 1 308 ? 39.147 8.466 -61.977 1.00 83.19 308 ALA A C 1
ATOM 2290 O O . ALA A 1 308 ? 39.200 9.010 -63.080 1.00 83.19 308 ALA A O 1
ATOM 2291 N N . ARG A 1 309 ? 40.260 8.202 -61.275 1.00 87.81 309 ARG A N 1
ATOM 2292 C CA . ARG A 1 309 ? 41.606 8.566 -61.754 1.00 87.81 309 ARG A CA 1
ATOM 2293 C C . ARG A 1 309 ? 42.024 7.829 -63.037 1.00 87.81 309 ARG A C 1
ATOM 2295 O O . ARG A 1 309 ? 42.405 8.525 -63.980 1.00 87.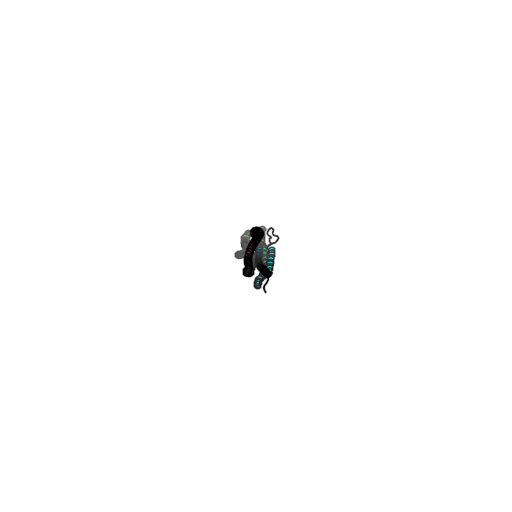81 309 ARG A O 1
ATOM 2302 N N . PRO A 1 310 ? 41.964 6.482 -63.122 1.00 86.94 310 PRO A N 1
ATOM 2303 C CA . PRO A 1 310 ? 42.283 5.770 -64.360 1.00 86.94 310 PRO A CA 1
ATOM 2304 C C . PRO A 1 310 ? 41.374 6.144 -65.529 1.00 86.94 310 PRO A C 1
ATOM 2306 O O . PRO A 1 310 ? 41.875 6.339 -66.629 1.00 86.94 310 PRO A O 1
ATOM 2309 N N . VAL A 1 311 ? 40.066 6.314 -65.297 1.00 87.62 311 VAL A N 1
ATOM 2310 C CA . VAL A 1 311 ? 39.126 6.744 -66.347 1.00 87.62 311 VAL A CA 1
ATOM 2311 C C . VAL A 1 311 ? 39.472 8.146 -66.845 1.00 87.62 311 VAL A C 1
ATOM 2313 O O . VAL A 1 311 ? 39.542 8.363 -68.050 1.00 87.62 311 VAL A O 1
ATOM 2316 N N . GLY A 1 312 ? 39.773 9.088 -65.946 1.00 88.19 312 GLY A N 1
ATOM 2317 C CA . GLY A 1 312 ? 40.212 10.429 -66.335 1.00 88.19 312 GLY A CA 1
ATOM 2318 C C . GLY A 1 312 ? 41.550 10.432 -67.085 1.00 88.19 312 GLY A C 1
ATOM 2319 O O . GLY A 1 312 ? 41.744 11.234 -67.995 1.00 88.19 312 GLY A O 1
ATOM 2320 N N . ALA A 1 313 ? 42.473 9.531 -66.735 1.00 89.00 313 ALA A N 1
ATOM 2321 C CA . ALA A 1 313 ? 43.719 9.351 -67.476 1.00 89.00 313 ALA A CA 1
ATOM 2322 C C . ALA A 1 313 ? 43.473 8.765 -68.875 1.00 89.00 313 ALA A C 1
ATOM 2324 O O . ALA A 1 313 ? 44.005 9.296 -69.846 1.00 89.00 313 ALA A O 1
ATOM 2325 N N . ALA A 1 314 ? 42.625 7.739 -68.985 1.00 88.12 314 ALA A N 1
ATOM 2326 C CA . ALA A 1 314 ? 42.242 7.134 -70.257 1.00 88.12 314 ALA A CA 1
ATOM 2327 C C . ALA A 1 314 ? 41.521 8.137 -71.173 1.00 88.12 314 ALA A C 1
ATOM 2329 O O . ALA A 1 314 ? 41.845 8.233 -72.351 1.00 88.12 314 ALA A O 1
ATOM 2330 N N . ALA A 1 315 ? 40.609 8.950 -70.631 1.00 89.62 315 ALA A N 1
ATOM 2331 C CA . ALA A 1 315 ? 39.937 10.008 -71.383 1.00 89.62 315 ALA A CA 1
ATOM 2332 C C . ALA A 1 315 ? 40.933 11.044 -71.932 1.00 89.62 315 ALA A C 1
ATOM 2334 O O . ALA A 1 315 ? 40.861 11.396 -73.105 1.00 89.62 315 ALA A O 1
ATOM 2335 N N . ARG A 1 316 ? 41.910 11.484 -71.122 1.00 92.75 316 ARG A N 1
ATOM 2336 C CA . ARG A 1 316 ? 42.978 12.388 -71.592 1.00 92.75 316 ARG A CA 1
ATOM 2337 C C . ARG A 1 316 ? 43.846 11.757 -72.680 1.00 92.75 316 ARG A C 1
ATOM 2339 O O . ARG A 1 316 ? 44.194 12.440 -73.635 1.00 92.75 316 ARG A O 1
ATOM 2346 N N . GLN A 1 317 ? 44.180 10.472 -72.552 1.00 91.69 317 GLN A N 1
ATOM 2347 C CA . GLN A 1 317 ? 44.928 9.744 -73.582 1.00 91.69 317 GLN A CA 1
ATOM 2348 C C . GLN A 1 317 ? 44.146 9.651 -74.895 1.00 91.69 317 GLN A C 1
ATOM 2350 O O . GLN A 1 317 ? 44.730 9.848 -75.954 1.00 91.69 317 GLN A O 1
ATOM 2355 N N . LEU A 1 318 ? 42.834 9.408 -74.834 1.00 91.75 318 LEU A N 1
ATOM 2356 C CA . LEU A 1 318 ? 41.975 9.389 -76.019 1.00 91.75 318 LEU A CA 1
ATOM 2357 C C . LEU A 1 318 ? 41.891 10.761 -76.697 1.00 91.75 318 LEU A C 1
ATOM 2359 O O . LEU A 1 318 ? 41.964 10.825 -77.919 1.00 91.75 318 LEU A O 1
ATOM 2363 N N . VAL A 1 319 ? 41.784 11.849 -75.927 1.00 93.56 319 VAL A N 1
ATOM 2364 C CA . VAL A 1 319 ? 41.808 13.216 -76.478 1.00 93.56 319 VAL A CA 1
ATOM 2365 C C . VAL A 1 319 ? 43.139 13.496 -77.176 1.00 93.56 319 VAL A C 1
ATOM 2367 O O . VAL A 1 319 ? 43.134 13.907 -78.331 1.00 93.56 319 VAL A O 1
ATOM 2370 N N . ALA A 1 320 ? 44.268 13.197 -76.527 1.00 92.12 320 ALA A N 1
ATOM 2371 C CA . ALA A 1 320 ? 45.594 13.392 -77.118 1.00 92.12 320 ALA A CA 1
ATOM 2372 C C . ALA A 1 320 ? 45.801 12.548 -78.389 1.00 92.12 320 ALA A C 1
ATOM 2374 O O . ALA A 1 320 ? 46.348 13.032 -79.378 1.00 92.12 320 ALA A O 1
ATOM 2375 N N . ALA A 1 321 ? 45.329 11.297 -78.392 1.00 90.81 321 ALA A N 1
ATOM 2376 C CA . ALA A 1 321 ? 45.340 10.455 -79.585 1.00 90.81 321 ALA A CA 1
ATOM 2377 C C . ALA A 1 321 ? 44.466 11.049 -80.705 1.00 90.81 321 ALA A C 1
ATOM 2379 O O . ALA A 1 321 ? 44.867 11.039 -81.866 1.00 90.81 321 ALA A O 1
ATOM 2380 N N . GLY A 1 322 ? 43.303 11.612 -80.365 1.00 93.31 322 GLY A N 1
ATOM 2381 C CA . GLY A 1 322 ? 42.434 12.321 -81.305 1.00 93.31 322 GLY A CA 1
ATOM 2382 C C . GLY A 1 322 ? 43.094 13.561 -81.916 1.00 93.31 322 GLY A C 1
ATOM 2383 O O . GLY A 1 322 ? 43.032 13.741 -83.130 1.00 93.31 322 GLY A O 1
ATOM 2384 N N . GLU A 1 323 ? 43.780 14.378 -81.111 1.00 93.44 323 GLU A N 1
ATOM 2385 C CA . GLU A 1 323 ? 44.551 15.538 -81.587 1.00 93.44 323 GLU A CA 1
ATOM 2386 C C . GLU A 1 323 ? 45.689 15.120 -82.526 1.00 93.44 323 GLU A C 1
ATOM 2388 O O . GLU A 1 323 ? 45.865 15.722 -83.585 1.00 93.44 323 GLU A O 1
ATOM 2393 N N . GLN A 1 324 ? 46.425 14.054 -82.189 1.00 91.38 324 GLN A N 1
ATOM 2394 C CA . GLN A 1 324 ? 47.477 13.504 -83.051 1.00 91.38 324 GLN A CA 1
ATOM 2395 C C . GLN A 1 324 ? 46.926 12.994 -84.383 1.00 91.38 324 GLN A C 1
ATOM 2397 O O . GLN A 1 324 ? 47.498 13.288 -85.431 1.00 91.38 324 GLN A O 1
ATOM 2402 N N . ILE A 1 325 ? 45.807 12.263 -84.361 1.00 92.06 325 ILE A N 1
ATOM 2403 C CA . ILE A 1 325 ? 45.129 11.803 -85.580 1.00 92.06 325 ILE A CA 1
ATOM 2404 C C . ILE A 1 325 ? 44.646 13.001 -86.404 1.00 92.06 325 ILE A C 1
ATOM 2406 O O . ILE A 1 325 ? 44.797 12.995 -87.626 1.00 92.06 325 ILE A O 1
ATOM 2410 N N . GLY A 1 326 ? 44.112 14.042 -85.761 1.00 91.88 326 GLY A N 1
ATOM 2411 C CA . GLY A 1 326 ? 43.698 15.280 -86.422 1.00 91.88 326 GLY A CA 1
ATOM 2412 C C . GLY A 1 326 ? 44.864 15.994 -87.107 1.00 91.88 326 GLY A C 1
ATOM 2413 O O . GLY A 1 326 ? 44.770 16.331 -88.287 1.00 91.88 326 GLY A O 1
ATOM 2414 N N . ALA A 1 327 ? 45.992 16.154 -86.410 1.00 91.31 327 ALA A N 1
ATOM 2415 C CA . ALA A 1 327 ? 47.209 16.744 -86.965 1.00 91.31 327 ALA A CA 1
ATOM 2416 C C . ALA A 1 327 ? 47.775 15.913 -88.129 1.00 91.31 327 ALA A C 1
ATOM 2418 O O . ALA A 1 327 ? 48.078 16.462 -89.188 1.00 91.31 327 ALA A O 1
ATOM 2419 N N . ALA A 1 328 ? 47.854 14.587 -87.969 1.00 89.19 328 ALA A N 1
ATOM 2420 C CA . ALA A 1 328 ? 48.294 13.674 -89.022 1.00 89.19 328 ALA A CA 1
ATOM 2421 C C . ALA A 1 328 ? 47.375 13.741 -90.251 1.00 89.19 328 ALA A C 1
ATOM 2423 O O . ALA A 1 328 ? 47.857 13.810 -91.379 1.00 89.19 328 ALA A O 1
ATOM 2424 N N . SER A 1 329 ? 46.057 13.799 -90.043 1.00 91.75 329 SER A N 1
ATOM 2425 C CA . SER A 1 329 ? 45.075 13.956 -91.122 1.00 91.75 329 SER A CA 1
ATOM 2426 C C . SER A 1 329 ? 45.230 15.303 -91.836 1.00 91.75 329 SER A C 1
ATOM 2428 O O . SER A 1 329 ? 45.162 15.351 -93.062 1.00 91.75 329 SER A O 1
ATOM 2430 N N . GLY A 1 330 ? 45.500 16.387 -91.099 1.00 90.69 330 GLY A N 1
ATOM 2431 C CA . GLY A 1 330 ? 45.793 17.705 -91.672 1.00 90.69 330 GLY A CA 1
ATOM 2432 C C . GLY A 1 330 ? 47.070 17.716 -92.517 1.00 90.69 330 GLY A C 1
ATOM 2433 O O . GLY A 1 330 ? 47.079 18.271 -93.616 1.00 90.69 330 GLY A O 1
ATOM 2434 N N . GLN A 1 331 ? 48.128 17.043 -92.054 1.00 91.00 331 GLN A N 1
ATOM 2435 C CA . GLN A 1 331 ? 49.365 16.881 -92.817 1.00 91.00 331 GLN A CA 1
ATOM 2436 C C . GLN A 1 331 ? 49.135 16.060 -94.091 1.00 91.00 331 GLN A C 1
ATOM 2438 O O . GLN A 1 331 ? 49.560 16.482 -95.162 1.00 91.00 331 GLN A O 1
ATOM 2443 N N . VAL A 1 332 ? 48.413 14.937 -94.003 1.00 90.75 332 VAL A N 1
ATOM 2444 C CA . VAL A 1 332 ? 48.035 14.126 -95.173 1.00 90.75 332 VAL A CA 1
ATOM 2445 C C . VAL A 1 332 ? 47.195 14.940 -96.158 1.00 90.75 332 VAL A C 1
ATOM 2447 O O . VAL A 1 332 ? 47.440 14.865 -97.361 1.00 90.75 332 VAL A O 1
ATOM 2450 N N . GLY A 1 333 ? 46.253 15.754 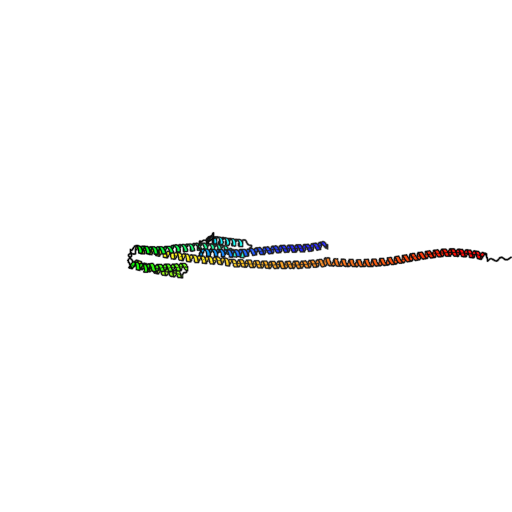-95.676 1.00 90.69 333 GLY A N 1
ATOM 2451 C CA . GLY A 1 333 ? 45.460 16.659 -96.510 1.00 90.69 333 GLY A CA 1
ATOM 2452 C C . GLY A 1 333 ? 46.325 17.691 -97.240 1.00 90.69 333 GLY A C 1
ATOM 2453 O O . GLY A 1 333 ? 46.197 17.848 -98.451 1.00 90.69 333 GLY A O 1
ATOM 2454 N N . SER A 1 334 ? 47.267 18.328 -96.539 1.00 90.38 334 SER A N 1
ATOM 2455 C CA . SER A 1 334 ? 48.226 19.276 -97.130 1.00 90.38 334 SER A CA 1
ATOM 2456 C C . SER A 1 334 ? 49.154 18.618 -98.160 1.00 90.38 334 SER A C 1
ATOM 2458 O O . SER A 1 334 ? 49.351 19.144 -99.259 1.00 90.38 334 SER A O 1
ATOM 2460 N N . SER A 1 335 ? 49.680 17.428 -97.851 1.00 89.69 335 SER A N 1
ATOM 2461 C CA . SER A 1 335 ? 50.472 16.640 -98.799 1.00 89.69 335 SER A CA 1
ATOM 2462 C C . SER A 1 335 ? 49.647 16.235 -100.021 1.00 89.69 335 SER A C 1
ATOM 2464 O O . SER A 1 335 ? 50.145 16.330 -101.138 1.00 89.69 335 SER A O 1
ATOM 2466 N N . SER A 1 336 ? 48.380 15.852 -99.833 1.00 90.56 336 SER A N 1
ATOM 2467 C CA . SER A 1 336 ? 47.463 15.515 -100.930 1.00 90.56 336 SER A CA 1
ATOM 2468 C C . SER A 1 336 ? 47.146 16.732 -101.803 1.00 90.56 336 SER A C 1
ATOM 2470 O O . SER A 1 336 ? 47.109 16.601 -103.021 1.00 90.56 336 SER A O 1
ATOM 2472 N N . GLN A 1 337 ? 46.985 17.921 -101.212 1.00 89.50 337 GLN A N 1
ATOM 2473 C CA . GLN A 1 337 ? 46.777 19.170 -101.950 1.00 89.50 337 GLN A CA 1
ATOM 2474 C C . GLN A 1 337 ? 48.016 19.553 -102.764 1.00 89.50 337 GLN A C 1
ATOM 2476 O O . GLN A 1 337 ? 47.900 19.868 -103.944 1.00 89.50 337 GLN A O 1
ATOM 2481 N N . THR A 1 338 ? 49.202 19.487 -102.154 1.00 90.31 338 THR A N 1
ATOM 2482 C CA . THR A 1 338 ? 50.477 19.725 -102.850 1.00 90.31 338 THR A CA 1
ATOM 2483 C C . THR A 1 338 ? 50.661 18.738 -104.001 1.00 90.31 338 THR A C 1
ATOM 2485 O O . THR A 1 338 ? 51.061 19.128 -105.094 1.00 90.31 338 THR A O 1
ATOM 2488 N N . LEU A 1 339 ? 50.321 17.464 -103.784 1.00 89.25 339 LEU A N 1
ATOM 2489 C CA . LEU A 1 339 ? 50.374 16.444 -104.826 1.00 89.25 339 LEU A CA 1
ATOM 2490 C C . LEU A 1 339 ? 49.376 16.731 -105.956 1.00 89.25 339 LEU A C 1
ATOM 2492 O O . LEU A 1 339 ? 49.747 16.624 -107.118 1.00 89.25 339 LEU A O 1
ATOM 2496 N N . ALA A 1 340 ? 48.140 17.128 -105.641 1.00 87.88 340 ALA A N 1
ATOM 2497 C CA . ALA A 1 340 ? 47.134 17.499 -106.638 1.00 87.88 340 ALA A CA 1
ATOM 2498 C C . ALA A 1 340 ? 47.542 18.746 -107.447 1.00 87.88 340 ALA A C 1
ATOM 2500 O O . ALA A 1 340 ? 47.341 18.785 -108.662 1.00 87.88 340 ALA A O 1
ATOM 2501 N N . GLN A 1 341 ? 48.153 19.738 -106.790 1.00 87.50 341 GLN A N 1
ATOM 2502 C CA . GLN A 1 341 ? 48.724 20.928 -107.426 1.00 87.50 341 GLN A CA 1
ATOM 2503 C C . GLN A 1 341 ? 49.845 20.533 -108.395 1.00 87.50 341 GLN A C 1
ATOM 2505 O O . GLN A 1 341 ? 49.770 20.854 -109.577 1.00 87.50 341 GLN A O 1
ATOM 2510 N N . GLY A 1 342 ? 50.832 19.763 -107.926 1.00 90.00 342 GLY A N 1
ATOM 2511 C CA . GLY A 1 342 ? 51.940 19.294 -108.760 1.00 90.00 342 GLY A CA 1
ATOM 2512 C C . GLY A 1 342 ? 51.483 18.389 -109.908 1.00 90.00 342 GLY A C 1
ATOM 2513 O O . GLY A 1 342 ? 52.009 18.486 -111.012 1.00 90.00 342 GLY A O 1
ATOM 2514 N N . ALA A 1 343 ? 50.462 17.553 -109.691 1.00 86.88 343 ALA A N 1
ATOM 2515 C CA . ALA A 1 343 ? 49.839 16.760 -110.749 1.00 86.88 343 ALA A CA 1
ATOM 2516 C C . ALA A 1 343 ? 49.135 17.642 -111.797 1.00 86.88 343 ALA A C 1
ATOM 2518 O O . ALA A 1 343 ? 49.203 17.339 -112.985 1.00 86.88 343 ALA A O 1
ATOM 2519 N N . SER A 1 344 ? 48.502 18.746 -111.382 1.00 86.19 344 SER A N 1
ATOM 2520 C CA . SER A 1 344 ? 47.873 19.713 -112.298 1.00 86.19 344 SER A CA 1
ATOM 2521 C C . SER A 1 344 ? 48.912 20.508 -113.092 1.00 86.19 344 SER A C 1
ATOM 2523 O O . SER A 1 344 ? 48.743 20.713 -114.289 1.00 86.19 344 SER A O 1
ATOM 2525 N N . GLU A 1 345 ? 50.018 20.908 -112.460 1.00 86.75 345 GLU A N 1
ATOM 2526 C CA . GLU A 1 345 ? 51.156 21.541 -113.141 1.00 86.75 345 GLU A CA 1
ATOM 2527 C C . GLU A 1 345 ? 51.819 20.580 -114.140 1.00 86.75 345 GLU A C 1
ATOM 2529 O O . GLU A 1 345 ? 52.133 20.963 -115.268 1.00 86.75 345 GLU A O 1
ATOM 2534 N N . GLN A 1 346 ? 51.977 19.304 -113.774 1.00 86.81 346 GLN A N 1
ATOM 2535 C CA . GLN A 1 346 ? 52.417 18.268 -114.712 1.00 86.81 346 GLN A CA 1
ATOM 2536 C C . GLN A 1 346 ? 51.443 18.090 -115.877 1.00 86.81 346 GLN A C 1
ATOM 2538 O O . GLN A 1 346 ? 51.885 17.995 -117.017 1.00 86.81 346 GLN A O 1
ATOM 2543 N N . ALA A 1 347 ? 50.134 18.080 -115.624 1.00 83.69 347 ALA A N 1
ATOM 2544 C CA . ALA A 1 347 ? 49.142 18.025 -116.693 1.00 83.69 347 ALA A CA 1
ATOM 2545 C C . ALA A 1 347 ? 49.247 19.243 -117.633 1.00 83.69 347 ALA A C 1
ATOM 2547 O O . ALA A 1 347 ? 49.239 19.067 -118.848 1.00 83.69 347 ALA A O 1
ATOM 2548 N N . GLY A 1 348 ? 49.434 20.451 -117.090 1.00 81.06 348 GLY A N 1
ATOM 2549 C CA . GLY A 1 348 ? 49.609 21.674 -117.881 1.00 81.06 348 GLY A CA 1
ATOM 2550 C C . GLY A 1 348 ? 50.905 21.688 -118.699 1.00 81.06 348 GLY A C 1
ATOM 2551 O O . GLY A 1 348 ? 50.886 22.001 -119.883 1.00 81.06 348 GLY A O 1
ATOM 2552 N N . SER A 1 349 ? 52.033 21.276 -118.114 1.00 83.00 349 SER A N 1
ATOM 2553 C CA . SER A 1 349 ? 53.293 21.128 -118.865 1.00 83.00 349 SER A CA 1
ATOM 2554 C C . SER A 1 349 ? 53.221 20.035 -119.937 1.00 83.00 349 SER A C 1
ATOM 2556 O O . SER A 1 349 ? 53.850 20.168 -120.987 1.00 83.00 349 SER A O 1
ATOM 2558 N N . LEU A 1 350 ? 52.432 18.974 -119.727 1.00 83.62 350 LEU A N 1
ATOM 2559 C CA . LEU A 1 350 ? 52.134 17.980 -120.762 1.00 83.62 350 LEU A CA 1
ATOM 2560 C C . LEU A 1 350 ? 51.270 18.568 -121.887 1.00 83.62 350 LEU A C 1
ATOM 2562 O O . LEU A 1 350 ? 51.526 18.262 -123.053 1.00 83.62 350 LEU A O 1
ATOM 2566 N N . GLU A 1 351 ? 50.295 19.425 -121.575 1.00 83.25 351 GLU A N 1
ATOM 2567 C CA . GLU A 1 351 ? 49.543 20.194 -122.577 1.00 83.25 351 GLU A CA 1
ATOM 2568 C C . GLU A 1 351 ? 50.457 21.136 -123.368 1.00 83.25 351 GLU A C 1
ATOM 2570 O O . GLU A 1 351 ? 50.421 21.125 -124.595 1.00 83.25 351 GLU A O 1
ATOM 2575 N N . GLU A 1 352 ? 51.331 21.892 -122.703 1.00 83.19 352 GLU A N 1
ATOM 2576 C CA . GLU A 1 352 ? 52.279 22.804 -123.354 1.00 83.19 352 GLU A CA 1
ATOM 2577 C C . GLU A 1 352 ? 53.309 22.048 -124.206 1.00 83.19 352 GLU A C 1
ATOM 2579 O O . GLU A 1 352 ? 53.621 22.448 -125.329 1.00 83.19 352 GLU A O 1
ATOM 2584 N N . THR A 1 353 ? 53.792 20.900 -123.726 1.00 84.06 353 THR A N 1
ATOM 2585 C CA . THR A 1 353 ? 54.649 20.002 -124.515 1.00 84.06 353 THR A CA 1
ATOM 2586 C C . THR A 1 353 ? 53.896 19.481 -125.739 1.00 84.06 353 THR A C 1
ATOM 2588 O O . THR A 1 353 ? 54.449 19.413 -126.831 1.00 84.06 353 THR A O 1
ATOM 2591 N N . SER A 1 354 ? 52.614 19.146 -125.592 1.00 79.75 354 SER A N 1
ATOM 2592 C CA . SER A 1 354 ? 51.786 18.707 -126.719 1.00 79.75 354 SER A CA 1
ATOM 2593 C C . SER A 1 354 ? 51.559 19.841 -127.726 1.00 79.75 354 SER A C 1
ATOM 2595 O O . SER A 1 354 ? 51.687 19.614 -128.927 1.00 79.75 354 SER A O 1
ATOM 2597 N N . ALA A 1 355 ? 51.322 21.071 -127.259 1.00 79.00 355 ALA A N 1
ATOM 2598 C CA . ALA A 1 355 ? 51.154 22.257 -128.100 1.00 79.00 355 ALA A CA 1
ATOM 2599 C C . ALA A 1 355 ? 52.450 22.652 -128.828 1.00 79.00 355 ALA A C 1
ATOM 2601 O O . ALA A 1 355 ? 52.426 22.943 -130.021 1.00 79.00 355 ALA A O 1
ATOM 2602 N N . THR A 1 356 ? 53.601 22.600 -128.153 1.00 79.88 356 THR A N 1
ATOM 2603 C CA . THR A 1 356 ? 54.913 22.832 -128.783 1.00 79.88 356 THR A CA 1
ATOM 2604 C C . THR A 1 356 ? 55.279 21.725 -129.766 1.00 79.88 356 THR A C 1
ATOM 2606 O O . THR A 1 356 ? 55.893 22.006 -130.793 1.00 79.88 356 THR A O 1
ATOM 2609 N N . LEU A 1 357 ? 54.872 20.474 -129.519 1.00 80.69 357 LEU A N 1
ATOM 2610 C CA . LEU A 1 357 ? 54.982 19.394 -130.502 1.00 80.69 357 LEU A CA 1
ATOM 2611 C C . LEU A 1 357 ? 54.076 19.632 -131.720 1.00 80.69 357 LEU A C 1
ATOM 2613 O O . LEU A 1 357 ? 54.515 19.387 -132.845 1.00 80.69 357 LEU A O 1
ATOM 2617 N N . GLU A 1 358 ? 52.854 20.138 -131.536 1.00 80.00 358 GLU A N 1
ATOM 2618 C CA . GLU A 1 358 ? 51.986 20.557 -132.646 1.00 80.00 358 GLU A CA 1
ATOM 2619 C C . GLU A 1 358 ? 52.591 21.724 -133.439 1.00 80.00 358 GLU A C 1
ATOM 2621 O O . GLU A 1 358 ? 52.622 21.681 -134.673 1.00 80.00 358 GLU A O 1
ATOM 2626 N N . GLU A 1 359 ? 53.135 22.731 -132.754 1.00 80.50 359 GLU A N 1
ATOM 2627 C CA . GLU A 1 359 ? 53.797 23.881 -133.370 1.00 80.50 359 GLU A CA 1
ATOM 2628 C C . GLU A 1 359 ? 55.076 23.465 -134.109 1.00 80.50 359 GLU A C 1
ATOM 2630 O O . GLU A 1 359 ? 55.287 23.866 -135.253 1.00 80.50 359 GLU A O 1
ATOM 2635 N N . LEU A 1 360 ? 55.895 22.580 -133.533 1.00 79.56 360 LEU A N 1
ATOM 2636 C CA . LEU A 1 360 ? 57.063 21.999 -134.200 1.00 79.56 360 LEU A CA 1
ATOM 2637 C C . LEU A 1 360 ? 56.669 21.151 -135.407 1.00 79.56 360 LEU A C 1
ATOM 2639 O O . LEU A 1 360 ? 57.351 21.198 -136.433 1.00 79.56 360 LEU A O 1
ATOM 2643 N N . ALA A 1 361 ? 55.579 20.387 -135.333 1.00 76.88 361 ALA A N 1
ATOM 2644 C CA . ALA A 1 361 ? 55.069 19.643 -136.479 1.00 76.88 361 ALA A CA 1
ATOM 2645 C C . ALA A 1 361 ? 54.604 20.596 -137.596 1.00 76.88 361 ALA A C 1
ATOM 2647 O O . ALA A 1 361 ? 54.884 20.348 -138.774 1.00 76.88 361 ALA A O 1
ATOM 2648 N N . ALA A 1 362 ? 53.957 21.712 -137.248 1.00 76.38 362 ALA A N 1
ATOM 2649 C CA . ALA A 1 362 ? 53.592 22.770 -138.189 1.00 76.38 362 ALA A CA 1
ATOM 2650 C C . ALA A 1 362 ? 54.830 23.470 -138.782 1.00 76.38 362 ALA A C 1
ATOM 2652 O O . ALA A 1 362 ? 54.924 23.618 -140.001 1.00 76.38 362 ALA A O 1
ATOM 2653 N N . GLY A 1 363 ? 55.822 23.806 -137.957 1.00 75.19 363 GLY A N 1
ATOM 2654 C CA . GLY A 1 363 ? 57.093 24.401 -138.371 1.00 75.19 363 GLY A CA 1
ATOM 2655 C C . GLY A 1 363 ? 57.931 23.462 -139.239 1.00 75.19 363 GLY A C 1
ATOM 2656 O O . GLY A 1 363 ? 58.529 23.888 -140.221 1.00 75.19 363 GLY A O 1
ATOM 2657 N N . THR A 1 364 ? 57.906 22.156 -138.971 1.00 76.88 364 THR A N 1
ATOM 2658 C CA . THR A 1 364 ? 58.546 21.140 -139.820 1.00 76.88 364 THR A CA 1
ATOM 2659 C C . THR A 1 364 ? 57.846 21.043 -141.173 1.00 76.88 364 THR A C 1
ATOM 2661 O O . THR A 1 364 ? 58.516 20.983 -142.205 1.00 76.88 364 THR A O 1
ATOM 2664 N N . ARG A 1 365 ? 56.505 21.102 -141.210 1.00 74.69 365 ARG A N 1
ATOM 2665 C CA . ARG A 1 365 ? 55.750 21.218 -142.473 1.00 74.69 365 ARG A CA 1
ATOM 2666 C C . ARG A 1 365 ? 56.110 22.503 -143.226 1.00 74.69 365 ARG A C 1
ATOM 2668 O O . ARG A 1 365 ? 56.269 22.460 -144.445 1.00 74.69 365 ARG A O 1
ATOM 2675 N N . GLN A 1 366 ? 56.280 23.622 -142.524 1.00 77.25 366 GLN A N 1
ATOM 2676 C CA . GLN A 1 366 ? 56.677 24.898 -143.118 1.00 77.25 366 GLN A CA 1
ATOM 2677 C C . GLN A 1 366 ? 58.112 24.865 -143.664 1.00 77.25 366 GLN A C 1
ATOM 2679 O O . GLN A 1 366 ? 58.332 25.253 -144.807 1.00 77.25 366 GLN A O 1
ATOM 2684 N N . ASN A 1 367 ? 59.073 24.330 -142.911 1.00 76.31 367 ASN A N 1
ATOM 2685 C CA . ASN A 1 367 ? 60.453 24.157 -143.365 1.00 76.31 367 ASN A CA 1
ATOM 2686 C C . ASN A 1 367 ? 60.549 23.189 -144.541 1.00 76.31 367 ASN A C 1
ATOM 2688 O O . ASN A 1 367 ? 61.302 23.444 -145.476 1.00 76.31 367 ASN A O 1
ATOM 2692 N N . ALA A 1 368 ? 59.756 22.117 -144.547 1.00 74.00 368 ALA A N 1
ATOM 2693 C CA . ALA A 1 368 ? 59.650 21.244 -145.708 1.00 74.00 368 ALA A CA 1
ATOM 2694 C C . ALA A 1 368 ? 59.134 22.005 -146.945 1.00 74.00 368 ALA A C 1
ATOM 2696 O O . ALA A 1 368 ? 59.623 21.775 -148.049 1.00 74.00 368 ALA A O 1
ATOM 2697 N N . ASN A 1 369 ? 58.200 22.950 -146.780 1.00 74.06 369 ASN A N 1
ATOM 2698 C CA . ASN A 1 369 ? 57.768 23.841 -147.862 1.00 74.06 369 ASN A CA 1
ATOM 2699 C C . ASN A 1 369 ? 58.859 24.838 -148.288 1.00 74.06 369 ASN A C 1
ATOM 2701 O O . ASN A 1 369 ? 59.070 25.012 -149.487 1.00 74.06 369 ASN A O 1
ATOM 2705 N N . HIS A 1 370 ? 59.585 25.452 -147.351 1.00 75.06 370 HIS A N 1
ATOM 2706 C CA . HIS A 1 370 ? 60.702 26.352 -147.664 1.00 75.06 370 HIS A CA 1
ATOM 2707 C C . HIS A 1 370 ? 61.844 25.621 -148.372 1.00 75.06 370 HIS A C 1
ATOM 2709 O O . HIS A 1 370 ? 62.396 26.147 -149.327 1.00 75.06 370 HIS A O 1
ATOM 2715 N N . ALA A 1 371 ? 62.172 24.394 -147.966 1.00 74.50 371 ALA A N 1
ATOM 2716 C CA . ALA A 1 371 ? 63.174 23.572 -148.636 1.00 74.50 371 ALA A CA 1
ATOM 2717 C C . ALA A 1 371 ? 62.747 23.218 -150.069 1.00 74.50 371 ALA A C 1
ATOM 2719 O O . ALA A 1 371 ? 63.573 23.264 -150.973 1.00 74.50 371 ALA A O 1
ATOM 2720 N N . ARG A 1 372 ? 61.454 22.944 -150.309 1.00 70.56 372 ARG A N 1
ATOM 2721 C CA . ARG A 1 372 ? 60.919 22.785 -151.676 1.00 70.56 372 ARG A CA 1
ATOM 2722 C C . ARG A 1 372 ? 61.021 24.077 -152.493 1.00 70.56 372 ARG A C 1
ATOM 2724 O O . ARG A 1 372 ? 61.353 24.011 -153.670 1.00 70.56 372 ARG A O 1
ATOM 2731 N N . GLN A 1 373 ? 60.752 25.238 -151.892 1.00 70.25 373 GLN A N 1
ATOM 2732 C CA . GLN A 1 373 ? 60.925 26.538 -152.558 1.00 70.25 373 GLN A CA 1
ATOM 2733 C C . GLN A 1 373 ? 62.398 26.862 -152.833 1.00 70.25 373 GLN A C 1
ATOM 2735 O O . GLN A 1 373 ? 62.720 27.366 -153.902 1.00 70.25 373 GLN A O 1
ATOM 2740 N N . ALA A 1 374 ? 63.299 26.547 -151.905 1.00 68.56 374 ALA A N 1
ATOM 2741 C CA . ALA A 1 374 ? 64.733 26.730 -152.078 1.00 68.56 374 ALA A CA 1
ATOM 2742 C C . ALA A 1 374 ? 65.306 25.770 -153.133 1.00 68.56 374 ALA A C 1
ATOM 2744 O O . ALA A 1 374 ? 66.134 26.194 -153.930 1.00 68.56 374 ALA A O 1
ATOM 2745 N N . ASP A 1 375 ? 64.833 24.518 -153.203 1.00 67.19 375 ASP A N 1
ATOM 2746 C CA . ASP A 1 375 ? 65.165 23.586 -154.296 1.00 67.19 375 ASP A CA 1
ATOM 2747 C C . ASP A 1 375 ? 64.684 24.119 -155.655 1.00 67.19 375 ASP A C 1
ATOM 2749 O O . ASP A 1 375 ? 65.392 24.010 -156.656 1.00 67.19 375 ASP A O 1
ATOM 2753 N N . ALA A 1 376 ? 63.509 24.758 -155.693 1.00 66.56 376 ALA A N 1
ATOM 2754 C CA . ALA A 1 376 ? 63.016 25.421 -156.898 1.00 66.56 376 ALA A CA 1
ATOM 2755 C C . ALA A 1 376 ? 63.898 26.619 -157.305 1.00 66.56 376 ALA A C 1
ATOM 2757 O O . ALA A 1 376 ? 64.278 26.719 -158.467 1.00 66.56 376 ALA A O 1
ATOM 2758 N N . LEU A 1 377 ? 64.294 27.473 -156.354 1.00 63.81 377 LEU A N 1
ATOM 2759 C CA . LEU A 1 377 ? 65.182 28.621 -156.596 1.00 63.81 377 LEU A CA 1
ATOM 2760 C C . LEU A 1 377 ? 66.612 28.201 -156.978 1.00 63.81 377 LEU A C 1
ATOM 2762 O O . LEU A 1 377 ? 67.243 28.829 -157.824 1.00 63.81 377 LEU A O 1
ATOM 2766 N N . ALA A 1 378 ? 67.137 27.120 -156.397 1.00 60.88 378 ALA A N 1
ATOM 2767 C CA . ALA A 1 378 ? 68.455 26.589 -156.740 1.00 60.88 378 ALA A CA 1
ATOM 2768 C C . ALA A 1 378 ? 68.499 26.027 -158.173 1.00 60.88 378 ALA A C 1
ATOM 2770 O O . ALA A 1 378 ? 69.525 26.146 -158.843 1.00 60.88 378 ALA A O 1
ATOM 2771 N N . LYS A 1 379 ? 67.382 25.476 -158.671 1.00 60.22 379 LYS A N 1
ATOM 2772 C CA . LYS A 1 379 ? 67.235 25.065 -160.079 1.00 60.22 379 LYS A CA 1
ATOM 2773 C C . LYS A 1 379 ? 67.217 26.243 -161.060 1.00 60.22 379 LYS A C 1
ATOM 2775 O O . LYS A 1 379 ? 67.585 26.045 -162.212 1.00 60.22 379 LYS A O 1
ATOM 2780 N N . GLU A 1 380 ? 66.853 27.450 -160.626 1.00 58.88 380 GLU A N 1
ATOM 2781 C CA . GLU A 1 380 ? 66.922 28.665 -161.456 1.00 58.88 380 GLU A CA 1
ATOM 2782 C C . GLU A 1 380 ? 68.338 29.271 -161.544 1.00 58.88 380 GLU A C 1
ATOM 2784 O O . GLU A 1 380 ? 68.619 30.027 -162.471 1.00 58.88 380 GLU A O 1
ATOM 2789 N N . ALA A 1 381 ? 69.256 28.931 -160.630 1.00 53.91 381 ALA A N 1
ATOM 2790 C CA . ALA A 1 381 ? 70.553 29.605 -160.478 1.00 53.91 381 ALA A CA 1
ATOM 2791 C C . ALA A 1 381 ? 71.773 28.850 -161.059 1.00 53.91 381 ALA A C 1
ATOM 2793 O O . ALA A 1 381 ? 72.906 29.086 -160.632 1.00 53.91 381 ALA A O 1
ATOM 2794 N N . GLN A 1 382 ? 71.586 27.952 -162.033 1.00 45.94 382 GLN A N 1
ATOM 2795 C CA . GLN A 1 382 ? 72.691 27.276 -162.736 1.00 45.94 382 GLN A CA 1
ATOM 2796 C C . GLN A 1 382 ? 73.017 27.968 -164.082 1.00 45.94 382 GLN A C 1
ATOM 2798 O O . GLN A 1 382 ? 72.141 28.032 -164.945 1.00 45.94 382 GLN A O 1
ATOM 2803 N N . PRO A 1 383 ? 74.254 28.468 -164.314 1.00 47.47 383 PRO A N 1
ATOM 2804 C CA . PRO A 1 383 ? 74.643 29.104 -165.573 1.00 47.47 383 PRO A CA 1
ATOM 2805 C C . PRO A 1 383 ? 75.127 28.067 -166.602 1.00 47.47 383 PRO A C 1
ATOM 2807 O O . PRO A 1 383 ? 76.041 27.288 -166.327 1.00 47.47 383 PRO A O 1
ATOM 2810 N N . ALA A 1 384 ? 74.552 28.094 -167.807 1.00 46.66 384 ALA A N 1
ATOM 2811 C CA . ALA A 1 384 ? 75.037 27.372 -168.982 1.00 46.66 384 ALA A CA 1
ATOM 2812 C C . ALA A 1 384 ? 75.542 28.373 -170.032 1.00 46.66 384 ALA A C 1
ATOM 2814 O O . ALA A 1 384 ? 74.856 29.326 -170.392 1.00 46.66 384 ALA A O 1
ATOM 2815 N N . ASN A 1 385 ? 76.774 28.139 -170.475 1.00 39.97 385 ASN A N 1
ATOM 2816 C CA . ASN A 1 385 ? 77.501 28.872 -171.497 1.00 39.97 385 ASN A CA 1
ATOM 2817 C C . ASN A 1 385 ? 77.202 28.243 -172.871 1.00 39.97 385 ASN A C 1
ATOM 2819 O O . ASN A 1 385 ? 77.542 27.075 -173.069 1.00 39.97 385 ASN A O 1
ATOM 2823 N N . SER A 1 386 ? 76.596 29.010 -173.783 1.00 39.66 386 SER A N 1
ATOM 2824 C CA . SER A 1 386 ? 76.750 28.935 -175.249 1.00 39.66 386 SER A CA 1
ATOM 2825 C C . SER A 1 386 ? 76.079 30.135 -175.902 1.00 39.66 386 SER A C 1
ATOM 2827 O O . SER A 1 386 ? 74.847 30.259 -175.705 1.00 39.66 386 SER A O 1
#